Protein 7DJM (pdb70)

Structure (mmCIF, N/CA/C/O backbone):
data_7DJM
#
_entry.id   7DJM
#
_cell.length_a   55.000
_cell.length_b   78.750
_cell.length_c   103.010
_cell.angle_alpha   90.000
_cell.angle_beta   90.000
_cell.angle_gamma   90.000
#
_symmetry.space_group_name_H-M   'P 21 21 21'
#
loop_
_entity.id
_entity.type
_entity.pdbx_description
1 polymer 'Protein SUPPRESSOR OF QUENCHING 1, chloroplastic'
2 non-polymer 'ACETATE ION'
3 non-polymer 2,3-DIHYDROXY-1,4-DITHIOBUTANE
4 non-polymer 'SODIUM ION'
5 water water
#
loop_
_atom_site.group_PDB
_atom_site.id
_atom_site.type_symbol
_atom_site.label_atom_id
_atom_site.label_alt_id
_atom_site.label_comp_id
_atom_site.label_asym_id
_atom_site.label_entity_id
_atom_site.label_seq_id
_atom_site.pdbx_PDB_ins_code
_atom_site.Cartn_x
_atom_site.Cartn_y
_atom_site.Cartn_z
_atom_site.occupancy
_atom_site.B_iso_or_equiv
_atom_site.auth_seq_id
_atom_site.auth_comp_id
_atom_site.auth_asym_id
_atom_site.auth_atom_id
_atom_site.pdbx_PDB_model_num
ATOM 1 N N . GLY A 1 2 ? -8.00000 21.66600 -11.88100 1.000 23.47000 0 GLY A N 1
ATOM 2 C CA . GLY A 1 2 ? -8.22400 20.75600 -10.77800 1.000 22.58000 0 GLY A CA 1
ATOM 3 C C . GLY A 1 2 ? -7.96000 21.42200 -9.44000 1.000 21.97000 0 GLY A C 1
ATOM 4 O O . GLY A 1 2 ? -7.62100 22.60900 -9.37100 1.000 22.76000 0 GLY A O 1
ATOM 5 N N . ARG A 1 3 ? -8.10100 20.64600 -8.37000 1.000 21.16000 560 ARG A N 1
ATOM 6 C CA . ARG A 1 3 ? -7.92900 21.19200 -7.02200 1.000 19.98000 560 ARG A CA 1
ATOM 7 C C . ARG A 1 3 ? -6.54000 21.77900 -6.81000 1.000 19.41000 560 ARG A C 1
ATOM 8 O O . ARG A 1 3 ? -6.38700 22.74700 -6.05100 1.000 20.71000 560 ARG A O 1
ATOM 16 N N . LEU A 1 4 ? -5.51600 21.20700 -7.44600 1.000 20.35000 561 LEU A N 1
ATOM 17 C CA . LEU A 1 4 ? -4.15300 21.68200 -7.20800 1.000 19.69000 561 LEU A CA 1
ATOM 18 C C . LEU A 1 4 ? -3.97100 23.11100 -7.70100 1.000 20.62000 561 LEU A C 1
ATOM 19 O O . LEU A 1 4 ? -3.32300 23.92600 -7.03300 1.000 22.92000 561 LEU A O 1
ATOM 24 N N . ALA A 1 5 ? -4.52700 23.41700 -8.87700 1.000 20.97000 562 ALA A N 1
ATOM 25 C CA . ALA A 1 5 ? -4.34700 24.70600 -9.53100 1.000 20.12000 562 ALA A CA 1
ATOM 26 C C . ALA A 1 5 ? -5.14700 25.82700 -8.88900 1.000 19.05000 562 ALA A C 1
ATOM 27 O O . ALA A 1 5 ? -4.84000 27.00000 -9.12300 1.000 23.28000 562 ALA A O 1
ATOM 29 N N . THR A 1 6 ? -6.16500 25.50700 -8.09500 1.000 18.68000 563 THR A N 1
ATOM 30 C CA . THR A 1 6 ? -7.04200 26.52000 -7.53500 1.000 18.67000 563 THR A CA 1
ATOM 31 C C . THR A 1 6 ? -6.82400 26.72800 -6.04200 1.000 17.74000 563 THR A C 1
ATOM 32 O O . THR A 1 6 ? -7.56600 27.49800 -5.42700 1.000 17.41000 563 THR A O 1
ATOM 36 N N . SER A 1 7 ? -5.84900 26.06100 -5.44200 1.000 17.64000 564 SER A N 1
ATOM 37 C CA . SER A 1 7 ? -5.70500 26.14600 -3.99800 1.000 16.67000 564 SER A CA 1
ATOM 38 C C . SER A 1 7 ? -5.17600 27.51600 -3.58500 1.000 16.69000 564 SER A C 1
ATOM 39 O O . SER A 1 7 ? -4.19500 28.00000 -4.16600 1.000 16.51000 564 SER A O 1
ATOM 42 N N . PRO A 1 8 ? -5.78600 28.16000 -2.59100 1.000 17.76000 565 PRO A N 1
ATOM 43 C CA . PRO A 1 8 ? -5.26200 29.41300 -2.03000 1.000 17.31000 565 PRO A CA 1
ATOM 44 C C . PRO A 1 8 ? -4.24500 29.22200 -0.91400 1.000 17.95000 565 PRO A C 1
ATOM 45 O O . PRO A 1 8 ? -3.87300 30.21500 -0.27200 1.000 18.51000 565 PRO A O 1
ATOM 49 N N . LEU A 1 9 ? -3.84800 27.98100 -0.64100 1.000 16.47000 566 LEU A N 1
ATOM 50 C CA . LEU A 1 9 ? -2.86100 27.65100 0.37900 1.000 15.45000 566 LEU A CA 1
ATOM 51 C C . LEU A 1 9 ? -1.49000 27.50600 -0.26500 1.000 17.74000 566 LEU A C 1
ATOM 52 O O . LEU A 1 9 ? -1.37300 27.30800 -1.47600 1.000 17.24000 566 LEU A O 1
ATOM 57 N N . LYS A 1 10 ? -0.45600 27.52000 0.57600 1.000 16.39000 567 LYS A N 1
ATOM 58 C CA . LYS A 1 10 ? 0.90900 27.26800 0.10700 1.000 16.01000 567 LYS A CA 1
ATOM 59 C C . LYS A 1 10 ? 1.62700 26.49100 1.20400 1.000 15.87000 567 LYS A C 1
ATOM 60 O O . LYS A 1 10 ? 2.00400 27.06000 2.23600 1.000 16.42000 567 LYS A O 1
ATOM 66 N N . PHE A 1 11 ? 1.79000 25.18800 0.98500 1.000 14.13000 568 PHE A N 1
ATOM 67 C CA . PHE A 1 11 ? 2.49900 24.30600 1.90700 1.000 14.62000 568 PHE A CA 1
ATOM 68 C C . PHE A 1 11 ? 1.95300 24.36700 3.33900 1.000 16.54000 568 PHE A C 1
ATOM 69 O O . PHE A 1 11 ? 2.71100 24.56000 4.29400 1.000 16.45000 568 PHE A O 1
ATOM 77 N N . PRO A 1 12 ? 0.64400 24.18600 3.52400 1.000 14.67000 569 PRO A N 1
ATOM 78 C CA . PRO A 1 12 ? 0.09000 24.14500 4.88200 1.000 15.79000 569 PRO A CA 1
ATOM 79 C C . PRO A 1 12 ? 0.67600 22.97000 5.64600 1.000 14.70000 569 PRO A C 1
ATOM 80 O O . PRO A 1 12 ? 0.69900 21.83700 5.14700 1.000 16.57000 569 PRO A O 1
ATOM 84 N N . GLY A 1 13 ? 1.18000 23.24500 6.85100 1.000 14.40000 570 GLY A N 1
ATOM 85 C CA . GLY A 1 13 ? 1.91600 22.21600 7.55300 1.000 16.18000 570 GLY A CA 1
ATOM 86 C C . GLY A 1 13 ? 1.13200 21.50800 8.64200 1.000 14.63000 570 GLY A C 1
ATOM 87 O O . GLY A 1 13 ? 1.42200 20.34200 8.95100 1.000 17.00000 570 GLY A O 1
ATOM 88 N N . LYS A 1 14 ? 0.17700 22.19700 9.26400 1.000 15.95000 571 LYS A N 1
ATOM 89 C CA . LYS A 1 14 ? -0.40700 21.73600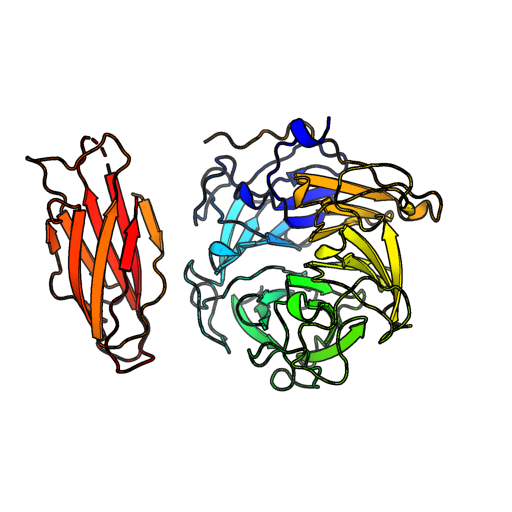 10.52200 1.000 13.62000 571 LYS A CA 1
ATOM 90 C C . LYS A 1 14 ? -1.85600 22.19200 10.63100 1.000 14.55000 571 LYS A C 1
ATOM 91 O O . LYS A 1 14 ? -2.27700 23.14800 9.97300 1.000 15.50000 571 LYS A O 1
ATOM 97 N N . LEU A 1 15 ? -2.60800 21.50200 11.49100 1.000 13.91000 572 LEU A N 1
ATOM 98 C CA . LEU A 1 15 ? -4.03900 21.71700 11.68600 1.000 16.44000 572 LEU A CA 1
ATOM 99 C C . LEU A 1 15 ? -4.38900 21.62100 13.16300 1.000 17.93000 572 LEU A C 1
ATOM 100 O O . LEU A 1 15 ? -3.75700 20.87700 13.92200 1.000 18.04000 572 LEU A O 1
ATOM 105 N N . ALA A 1 16 ? -5.45600 22.30800 13.54200 1.000 16.20000 573 ALA A N 1
ATOM 106 C CA . ALA A 1 16 ? -6.10300 22.08100 14.82000 1.000 15.71000 573 ALA A CA 1
ATOM 107 C C . ALA A 1 16 ? -7.60700 22.14800 14.60300 1.000 16.93000 573 ALA A C 1
ATOM 108 O O . ALA A 1 16 ? -8.07700 22.65800 13.59000 1.000 16.45000 573 ALA A O 1
ATOM 110 N N . ILE A 1 17 ? -8.37600 21.65300 15.56400 1.000 18.25000 574 ILE A N 1
ATOM 111 C CA . ILE A 1 17 ? -9.82800 21.65300 15.42200 1.000 15.65000 574 ILE A CA 1
ATOM 112 C C . ILE A 1 17 ? -10.48700 22.03400 16.73600 1.000 18.81000 574 ILE A C 1
ATOM 113 O O . ILE A 1 17 ? -9.99600 21.71200 17.82800 1.000 22.81000 574 ILE A O 1
ATOM 118 N N . ASP A 1 18 ? -11.58300 22.76200 16.62400 1.000 18.32000 575 ASP A N 1
ATOM 119 C CA . ASP A 1 18 ? -12.46000 23.10500 17.73700 1.000 20.58000 575 ASP A CA 1
ATOM 120 C C . ASP A 1 18 ? -13.72900 22.30700 17.47600 1.000 23.38000 575 ASP A C 1
ATOM 121 O O . ASP A 1 18 ? -14.56000 22.70400 16.66400 1.000 22.28000 575 ASP A O 1
ATOM 126 N N . THR A 1 19 ? -13.89300 21.18300 18.16800 1.000 29.02000 576 THR A N 1
ATOM 127 C CA . THR A 1 19 ? -15.03100 20.32800 17.86700 1.000 28.12000 576 THR A CA 1
ATOM 128 C C . THR A 1 19 ? -16.33400 20.84200 18.47500 1.000 33.24000 576 THR A C 1
ATOM 129 O O . THR A 1 19 ? -17.41000 20.43500 18.03200 1.000 41.95000 576 THR A O 1
ATOM 133 N N . LEU A 1 20 ? -16.26400 21.73300 19.46000 1.000 30.41000 577 LEU A N 1
ATOM 134 C CA . LEU A 1 20 ? -17.48200 22.29900 20.03700 1.000 32.38000 577 LEU A CA 1
ATOM 135 C C . LEU A 1 20 ? -18.15500 23.26000 19.05900 1.000 31.56000 577 LEU A C 1
ATOM 136 O O . LEU A 1 20 ? -19.36000 23.15500 18.79400 1.000 36.61000 577 LEU A O 1
ATOM 141 N N . ASN A 1 21 ? -17.38800 24.19500 18.49700 1.000 24.60000 578 ASN A N 1
ATOM 142 C CA . ASN A 1 21 ? -17.91500 25.20600 17.59100 1.000 24.84000 578 ASN A CA 1
ATOM 143 C C . ASN A 1 21 ? -17.68800 24.86700 16.11700 1.000 25.33000 578 ASN A C 1
ATOM 144 O O . ASN A 1 21 ? -17.96800 25.70800 15.26000 1.000 26.13000 578 ASN A O 1
ATOM 149 N N . ASN A 1 22 ? -17.19900 23.66400 15.81200 1.000 23.30000 579 ASN A N 1
ATOM 150 C CA . ASN A 1 22 ? -17.03600 23.17700 14.44200 1.000 27.21000 579 ASN A CA 1
ATOM 151 C C . ASN A 1 22 ? -16.17200 24.13300 13.61800 1.000 20.36000 579 ASN A C 1
ATOM 152 O O . ASN A 1 22 ? -16.60000 24.69100 12.59900 1.000 22.20000 579 ASN A O 1
ATOM 157 N N . ARG A 1 23 ? -14.95300 24.32800 14.08700 1.000 18.09000 580 ARG A N 1
ATOM 158 C CA . ARG A 1 23 ? -13.95700 25.14700 13.40800 1.000 15.05000 580 ARG A CA 1
ATOM 159 C C . ARG A 1 23 ? -12.68900 24.35000 13.14600 1.000 18.22000 580 ARG A C 1
ATOM 160 O O . ARG A 1 23 ? -12.20200 23.62100 14.01800 1.000 18.32000 580 ARG A O 1
ATOM 168 N N . LEU A 1 24 ? -12.12500 24.54600 11.95100 1.000 15.44000 581 LEU A N 1
ATOM 169 C CA . LEU A 1 24 ? -10.84200 24.00100 11.53000 1.000 14.11000 581 LEU A CA 1
ATOM 170 C C . LEU A 1 24 ? -9.85000 25.14900 11.47300 1.000 16.21000 581 LEU A C 1
ATOM 171 O O . LEU A 1 24 ? -10.14700 26.19300 10.88100 1.000 15.73000 581 LEU A O 1
ATOM 176 N N . PHE A 1 25 ? -8.69300 24.96700 12.10200 1.000 14.40000 582 PHE A N 1
ATOM 177 C CA . PHE A 1 25 ? -7.61000 25.94400 12.08100 1.000 13.80000 582 PHE A CA 1
ATOM 178 C C . PHE A 1 25 ? -6.50700 25.41900 11.18100 1.000 15.28000 582 PHE A C 1
ATOM 179 O O . PHE A 1 25 ? -5.98000 24.32400 11.42000 1.000 16.12000 582 PHE A O 1
ATOM 187 N N . ILE A 1 26 ? -6.15500 26.19200 10.15100 1.000 14.77000 583 ILE A N 1
ATOM 188 C CA . ILE A 1 26 ? -5.14700 25.80100 9.16500 1.000 14.15000 583 ILE A CA 1
ATOM 189 C C . ILE A 1 26 ? -3.92400 26.70200 9.30200 1.000 16.40000 583 ILE A C 1
ATOM 190 O O . ILE A 1 26 ? -4.03000 27.93100 9.20400 1.000 15.46000 583 ILE A O 1
ATOM 195 N N . SER A 1 27 ? -2.76500 26.09600 9.48400 1.000 15.12000 584 SER A N 1
ATOM 196 C CA . SER A 1 27 ? -1.50100 26.82100 9.43500 1.000 13.47000 584 SER A CA 1
ATOM 197 C C . SER A 1 27 ? -1.07500 26.88400 7.98300 1.000 14.26000 584 SER A C 1
ATOM 198 O O . SER A 1 27 ? -0.53900 25.90300 7.44700 1.000 15.41000 584 SER A O 1
ATOM 201 N N . ASP A 1 28 ? -1.34300 28.02600 7.32100 1.000 15.18000 585 ASP A N 1
ATOM 202 C CA . ASP A 1 28 ? -1.02000 28.18700 5.89600 1.000 14.56000 585 ASP A CA 1
ATOM 203 C C . ASP A 1 28 ? 0.42600 28.67200 5.82300 1.000 16.49000 585 ASP A C 1
ATOM 204 O O . ASP A 1 28 ? 0.71200 29.83700 5.55100 1.000 17.22000 585 ASP A O 1
ATOM 209 N N . SER A 1 29 ? 1.34400 27.72200 6.02600 1.000 15.35000 586 SER A N 1
ATOM 210 C CA . SER A 1 29 ? 2.67900 28.03800 6.53900 1.000 15.10000 586 SER A CA 1
ATOM 211 C C . SER A 1 29 ? 3.43400 29.00800 5.64000 1.000 15.71000 586 SER A C 1
ATOM 212 O O . SER A 1 29 ? 3.98100 30.01200 6.11100 1.000 17.51000 586 SER A O 1
ATOM 215 N N . ASN A 1 30 ? 3.50900 28.71300 4.33900 1.000 16.20000 587 ASN A N 1
ATOM 216 C CA . ASN A 1 30 ? 4.31900 29.56200 3.48100 1.000 17.45000 587 ASN A CA 1
ATOM 217 C C . ASN A 1 30 ? 3.59900 30.83000 3.04600 1.000 19.63000 587 ASN A C 1
ATOM 218 O O . ASN A 1 30 ? 4.18700 31.64500 2.31500 1.000 24.25000 587 ASN A O 1
ATOM 223 N N . HIS A 1 31 ? 2.34300 31.01100 3.47400 1.000 18.33000 588 HIS A N 1
ATOM 224 C CA . HIS A 1 31 ? 1.64600 32.28300 3.38500 1.000 17.72000 588 HIS A CA 1
ATOM 225 C C . HIS A 1 31 ? 1.66100 33.03200 4.70500 1.000 18.24000 588 HIS A C 1
ATOM 226 O O . HIS A 1 31 ? 0.97900 34.04700 4.83300 1.000 18.48000 588 HIS A O 1
ATOM 233 N N . ASN A 1 32 ? 2.36500 32.51400 5.71400 1.000 17.04000 589 ASN A N 1
ATOM 234 C CA . ASN A 1 32 ? 2.57800 33.24800 6.95800 1.000 15.51000 589 ASN A CA 1
ATOM 235 C C . ASN A 1 32 ? 1.25700 33.63800 7.62000 1.000 18.04000 589 ASN A C 1
ATOM 236 O O . ASN A 1 32 ? 1.12000 34.72400 8.16900 1.000 20.11000 589 ASN A O 1
ATOM 241 N N . ARG A 1 33 ? 0.27400 32.74300 7.57500 1.000 14.95000 590 ARG A N 1
ATOM 242 C CA . ARG A 1 33 ? -1.03500 33.10500 8.11800 1.000 18.19000 590 ARG A CA 1
ATOM 243 C C . ARG A 1 33 ? -1.74800 31.87000 8.65300 1.000 16.17000 590 ARG A C 1
ATOM 244 O O . ARG A 1 33 ? -1.43900 30.73300 8.28400 1.000 16.16000 590 ARG A O 1
ATOM 252 N N . ILE A 1 34 ? -2.70700 32.12000 9.54200 1.000 14.98000 591 ILE A N 1
ATOM 253 C CA . ILE A 1 34 ? -3.61700 31.09800 10.05500 1.000 15.21000 591 ILE A CA 1
ATOM 254 C C . ILE A 1 34 ? -4.99400 31.36500 9.44800 1.000 16.71000 591 ILE A C 1
ATOM 255 O O . ILE A 1 34 ? -5.46200 32.50700 9.43700 1.000 15.98000 591 ILE A O 1
ATOM 260 N N A ILE A 1 35 ? -5.61600 30.32900 8.87900 0.630 16.77000 592 ILE A N 1
ATOM 261 N N B ILE A 1 35 ? -5.61700 30.31600 8.91200 0.370 16.61000 592 ILE A N 1
ATOM 262 C CA A ILE A 1 35 ? -6.96000 30.42600 8.31200 0.630 15.47000 592 ILE A CA 1
ATOM 263 C CA B ILE A 1 35 ? -6.94500 30.38400 8.31300 0.370 15.78000 592 ILE A CA 1
ATOM 264 C C A ILE A 1 35 ? -7.90900 29.60200 9.16700 0.630 16.85000 592 ILE A C 1
ATOM 265 C C B ILE A 1 35 ? -7.90300 29.59700 9.19400 0.370 16.78000 592 ILE A C 1
ATOM 266 O O A ILE A 1 35 ? -7.60600 28.45700 9.51900 0.630 17.98000 592 ILE A O 1
ATOM 267 O O B ILE A 1 35 ? -7.59200 28.47400 9.60500 0.370 18.05000 592 ILE A O 1
ATOM 276 N N . VAL A 1 36 ? -9.06900 30.17500 9.47100 1.000 15.99000 593 VAL A N 1
ATOM 277 C CA . VAL A 1 36 ? -10.11300 29.50000 10.22900 1.000 15.27000 593 VAL A CA 1
ATOM 278 C C . VAL A 1 36 ? -11.27900 29.26400 9.28700 1.000 16.71000 593 VAL A C 1
ATOM 279 O O . VAL A 1 36 ? -11.78500 30.21700 8.68700 1.000 17.96000 593 VAL A O 1
ATOM 283 N N . THR A 1 37 ? -11.70900 28.00500 9.16600 1.000 15.40000 594 THR A N 1
ATOM 284 C CA . THR A 1 37 ? -12.88500 27.64400 8.37400 1.000 15.99000 594 THR A CA 1
ATOM 285 C C . THR A 1 37 ? -13.82500 26.83000 9.24800 1.000 18.24000 594 THR A C 1
ATOM 286 O O . THR A 1 37 ? -13.45500 26.40600 10.34800 1.000 17.76000 594 THR A O 1
ATOM 290 N N . ASP A 1 38 ? -15.04100 26.59600 8.75300 1.000 17.66000 595 ASP A N 1
ATOM 291 C CA . ASP A 1 38 ? -15.87000 25.56900 9.37900 1.000 17.60000 595 ASP A CA 1
ATOM 292 C C . ASP A 1 38 ? -15.39400 24.19900 8.89900 1.000 16.51000 595 ASP A C 1
ATOM 293 O O . ASP A 1 38 ? -14.42200 24.09100 8.15000 1.000 18.31000 595 ASP A O 1
ATOM 298 N N . LEU A 1 39 ? -16.05700 23.12500 9.34100 1.000 18.73000 596 LEU A N 1
ATOM 299 C CA . LEU A 1 39 ? -15.57000 21.79300 8.98400 1.000 18.37000 596 LEU A CA 1
ATOM 300 C C . LEU A 1 39 ? -15.91600 21.39300 7.55700 1.000 23.79000 596 LEU A C 1
ATOM 301 O O . LEU A 1 39 ? -15.49600 20.31100 7.11500 1.000 25.31000 596 LEU A O 1
ATOM 306 N N . GLU A 1 40 ? -16.64500 22.23500 6.83400 1.000 19.08000 597 GLU A N 1
ATOM 307 C CA . GLU A 1 40 ? -16.87100 22.01800 5.40800 1.000 17.64000 597 GLU A CA 1
ATOM 308 C C . GLU A 1 40 ? -15.97900 22.88800 4.54600 1.000 21.34000 597 GLU A C 1
ATOM 309 O O . GLU A 1 40 ? -16.12300 22.87500 3.32100 1.000 23.53000 597 GLU A O 1
ATOM 315 N N . GLY A 1 41 ? -15.07200 23.64500 5.14300 1.000 19.22000 598 GLY A N 1
ATOM 316 C CA . GLY A 1 41 ? -14.16900 24.46600 4.36500 1.000 18.35000 598 GLY A CA 1
ATOM 317 C C . GLY A 1 41 ? -14.62400 25.88300 4.11400 1.000 17.51000 598 GLY A C 1
ATOM 318 O O . GLY A 1 41 ? -13.97000 26.59400 3.33900 1.000 17.23000 598 GLY A O 1
ATOM 319 N N . ASN A 1 42 ? -15.71200 26.33200 4.74600 1.000 17.31000 599 ASN A N 1
ATOM 320 C CA . ASN A 1 42 ? -16.17700 27.70100 4.55500 1.000 18.84000 599 ASN A CA 1
ATOM 321 C C . ASN A 1 42 ? -15.37000 28.67100 5.39400 1.000 17.30000 599 ASN A C 1
ATOM 322 O O . ASN A 1 42 ? -15.26500 28.51300 6.61100 1.000 17.25000 599 ASN A O 1
ATOM 327 N N . PHE A 1 43 ? -14.83400 29.69300 4.73600 1.000 17.12000 600 PHE A N 1
ATOM 328 C CA . PHE A 1 43 ? -14.01800 30.69600 5.41600 1.000 16.61000 600 PHE A CA 1
ATOM 329 C C . PHE A 1 43 ? -14.76600 31.37500 6.56200 1.000 18.38000 600 PHE A C 1
ATOM 330 O O . PHE A 1 43 ? -15.90800 31.81000 6.41400 1.000 21.47000 600 PHE A O 1
ATOM 338 N N . ILE A 1 44 ? -14.07600 31.53900 7.68600 1.000 16.17000 601 ILE A N 1
ATOM 339 C CA . ILE A 1 44 ? -14.58500 32.32600 8.81300 1.000 16.21000 601 ILE A CA 1
ATOM 340 C C . ILE A 1 44 ? -13.74600 33.58300 9.03200 1.000 21.20000 601 ILE A C 1
ATOM 341 O O . ILE A 1 44 ? -14.27000 34.70600 9.02300 1.000 19.61000 601 ILE A O 1
ATOM 346 N N . VAL A 1 45 ? -12.43700 33.41500 9.21300 1.000 18.27000 602 VAL A N 1
ATOM 347 C CA . VAL A 1 45 ? -11.54600 34.52600 9.53900 1.000 19.21000 602 VAL A CA 1
ATOM 348 C C . VAL A 1 45 ? -10.12200 34.07900 9.26800 1.000 19.60000 602 VAL A C 1
ATOM 349 O O . VAL A 1 45 ? -9.79900 32.88200 9.33400 1.000 18.28000 602 VAL A O 1
ATOM 353 N N . GLN A 1 46 ? -9.25400 35.04300 8.98100 1.000 17.24000 603 GLN A N 1
ATOM 354 C CA . GLN A 1 46 ? -7.83700 34.75500 8.88400 1.000 19.03000 603 GLN A CA 1
ATOM 355 C C . GLN A 1 46 ? -7.04000 35.74300 9.71300 1.000 20.06000 603 GLN A C 1
ATOM 356 O O . GLN A 1 46 ? -7.48500 36.85400 10.02100 1.000 21.28000 603 GLN A O 1
ATOM 362 N N . ILE A 1 47 ? -5.83800 35.30800 10.06400 1.000 19.52000 604 ILE A N 1
ATOM 363 C CA . ILE A 1 47 ? -4.90200 36.10200 10.83300 1.000 19.42000 604 ILE A CA 1
ATOM 364 C C . ILE A 1 47 ? -3.60700 36.09500 10.03300 1.000 23.34000 604 ILE A C 1
ATOM 365 O O . ILE A 1 47 ? -2.97000 35.04500 9.89300 1.000 19.05000 604 ILE A O 1
ATOM 370 N N . GLY A 1 48 ? -3.24400 37.25000 9.46600 1.000 25.05000 605 GLY A N 1
ATOM 371 C CA . GLY A 1 48 ? -2.13800 37.33400 8.51800 1.000 26.87000 605 GLY A CA 1
ATOM 372 C C . GLY A 1 48 ? -2.53900 37.46200 7.05600 1.000 31.57000 605 GLY A C 1
ATOM 373 O O . GLY A 1 48 ? -1.90700 36.86300 6.18000 1.000 32.62000 605 GLY A O 1
ATOM 374 N N . SER A 1 49 ? -3.56700 38.27100 6.75800 1.000 27.80000 606 SER A N 1
ATOM 375 C CA . SER A 1 49 ? -4.14900 38.28300 5.41800 1.000 28.15000 606 SER A CA 1
ATOM 376 C C . SER A 1 49 ? -3.20000 38.81400 4.34500 1.000 31.65000 606 SER A C 1
ATOM 377 O O . SER A 1 49 ? -3.38700 38.49500 3.16200 1.000 32.79000 606 SER A O 1
ATOM 380 N N . SER A 1 50 ? -2.19500 39.60700 4.72500 1.000 34.69000 607 SER A N 1
ATOM 381 C CA . SER A 1 50 ? -1.23600 40.11100 3.74600 1.000 37.93000 607 SER A CA 1
ATOM 382 C C . SER A 1 50 ? -0.31000 39.02100 3.22700 1.000 36.47000 607 SER A C 1
ATOM 383 O O . SER A 1 50 ? 0.28300 39.18900 2.15300 1.000 34.87000 607 SER A O 1
ATOM 386 N N . GLY A 1 51 ? -0.16400 37.92000 3.96400 1.000 27.95000 608 GLY A N 1
ATOM 387 C CA . GLY A 1 51 ? 0.77800 36.88900 3.58700 1.000 27.16000 608 GLY A CA 1
ATOM 388 C C . GLY A 1 51 ? 2.23900 37.23900 3.77500 1.000 23.70000 608 GLY A C 1
ATOM 389 O O . GLY A 1 51 ? 3.09700 36.42300 3.42200 1.000 24.50000 608 GLY A O 1
ATOM 390 N N . GLU A 1 52 ? 2.55300 38.40900 4.32800 1.000 26.17000 609 GLU A N 1
ATOM 391 C CA . GLU A 1 52 ? 3.93900 38.84600 4.45000 1.000 30.47000 609 GLU A CA 1
ATOM 392 C C . GLU A 1 52 ? 4.59800 38.22400 5.67200 1.000 25.48000 609 GLU A C 1
ATOM 393 O O . GLU A 1 52 ? 3.99000 38.13500 6.73700 1.000 27.71000 609 GLU A O 1
ATOM 399 N N . GLU A 1 53 ? 5.84800 37.78300 5.52600 1.000 24.96000 610 GLU A N 1
ATOM 400 C CA . GLU A 1 53 ? 6.58600 37.34300 6.70000 1.000 24.26000 610 GLU A CA 1
ATOM 401 C C . GLU A 1 53 ? 6.77600 38.51600 7.65000 1.000 32.13000 610 GLU A C 1
ATOM 402 O O . GLU A 1 53 ? 7.06700 39.63800 7.22700 1.000 30.79000 610 GLU A O 1
ATOM 408 N N . GLY A 1 54 ? 6.63200 38.25100 8.93700 1.000 23.30000 611 GLY A N 1
ATOM 409 C CA . GLY A 1 54 ? 6.89500 39.27100 9.93000 1.000 22.44000 611 GLY A CA 1
ATOM 410 C C . GLY A 1 54 ? 6.73400 38.69900 11.32000 1.000 25.09000 611 GLY A C 1
ATOM 411 O O . GLY A 1 54 ? 6.46400 37.50600 11.50300 1.000 23.90000 611 GLY A O 1
ATOM 412 N N . PHE A 1 55 ? 6.89100 39.58500 12.30500 1.000 23.11000 612 PHE A N 1
ATOM 413 C CA . PHE A 1 55 ? 6.80900 39.22500 13.72500 1.000 20.83000 612 PHE A CA 1
ATOM 414 C C . PHE A 1 55 ? 6.14100 40.42800 14.38100 1.000 25.69000 612 PHE A C 1
ATOM 415 O O . PHE A 1 55 ? 6.81400 41.39700 14.75200 1.000 28.37000 612 PHE A O 1
ATOM 423 N N . GLN A 1 56 ? 4.81100 40.38500 14.45700 1.000 24.30000 613 GLN A N 1
ATOM 424 C CA . GLN A 1 56 ? 4.00400 41.51100 14.91200 1.000 27.36000 613 GLN A CA 1
ATOM 425 C C . GLN A 1 56 ? 2.84100 41.00000 15.74500 1.000 27.01000 613 GLN A C 1
ATOM 426 O O . GLN A 1 56 ? 2.09200 40.13400 15.28000 1.000 23.39000 613 GLN A O 1
ATOM 432 N N . ASP A 1 57 ? 2.67500 41.54700 16.95500 1.000 22.27000 614 ASP A N 1
ATOM 433 C CA . ASP A 1 57 ? 1.48000 41.30500 17.75200 1.000 23.65000 614 ASP A CA 1
ATOM 434 C C . ASP A 1 57 ? 0.39400 42.30700 17.37000 1.000 24.53000 614 ASP A C 1
ATOM 435 O O . ASP A 1 57 ? 0.62900 43.25300 16.61700 1.000 28.72000 614 ASP A O 1
ATOM 440 N N . GLY A 1 58 ? -0.80800 42.10100 17.91000 1.000 25.73000 615 GLY A N 1
ATOM 441 C CA . GLY A 1 58 ? -1.88000 43.06000 17.74200 1.000 24.79000 615 GLY A CA 1
ATOM 442 C C . GLY A 1 58 ? -3.13300 42.50200 17.09900 1.000 29.57000 615 GLY A C 1
ATOM 443 O O . GLY A 1 58 ? -3.37600 41.29400 17.12200 1.000 28.45000 615 GLY A O 1
ATOM 444 N N . SER A 1 59 ? -3.93800 43.38100 16.51800 1.000 26.07000 616 SER A N 1
ATOM 445 C CA . SER A 1 59 ? -5.18400 42.95500 15.89700 1.000 29.04000 616 SER A CA 1
ATOM 446 C C . SER A 1 59 ? -4.91900 41.94400 14.78200 1.000 27.11000 616 SER A C 1
ATOM 447 O O . SER A 1 59 ? -3.79000 41.76000 14.31300 1.000 29.30000 616 SER A O 1
ATOM 450 N N . PHE A 1 60 ? -5.99400 41.27100 14.35800 1.000 29.32000 617 PHE A N 1
ATOM 451 C CA . PHE A 1 60 ? -5.87300 40.33200 13.25000 1.000 26.04000 617 PHE A CA 1
ATOM 452 C C . PHE A 1 60 ? -5.39700 41.03700 11.99400 1.000 30.78000 617 PHE A C 1
ATOM 453 O O . PHE A 1 60 ? -4.76800 40.41500 11.13200 1.000 30.23000 617 PHE A O 1
ATOM 461 N N . GLU A 1 61 ? -5.67200 42.33500 11.88900 1.000 30.85000 618 GLU A N 1
ATOM 462 C CA . GLU A 1 61 ? -5.23100 43.10400 10.73200 1.000 36.08000 618 GLU A CA 1
ATOM 463 C C . GLU A 1 61 ? -3.73200 43.37300 10.77100 1.000 34.89000 618 GLU A C 1
ATOM 464 O O . GLU A 1 61 ? -3.08500 43.41100 9.71900 1.000 38.78000 618 GLU A O 1
ATOM 470 N N . ASP A 1 62 ? -3.16200 43.56300 11.96200 1.000 32.32000 619 ASP A N 1
ATOM 471 C CA . ASP A 1 62 ? -1.76000 43.93700 12.09100 1.000 34.39000 619 ASP A CA 1
ATOM 472 C C . ASP A 1 62 ? -0.82600 42.76000 12.32800 1.000 32.33000 619 ASP A C 1
ATOM 473 O O . ASP A 1 62 ? 0.38500 42.89500 12.10100 1.000 30.28000 619 ASP A O 1
ATOM 478 N N . ALA A 1 63 ? -1.34300 41.62200 12.78100 1.000 26.29000 620 ALA A N 1
ATOM 479 C CA . ALA A 1 63 ? -0.46000 40.54600 13.21600 1.000 24.36000 620 ALA A CA 1
ATOM 480 C C . ALA A 1 63 ? 0.35500 39.99700 12.05100 1.000 22.66000 620 ALA A C 1
ATOM 481 O O . ALA A 1 63 ? -0.06900 40.04400 10.88600 1.000 23.52000 620 ALA A O 1
ATOM 483 N N . ALA A 1 64 ? 1.53300 39.46700 12.37400 1.000 21.93000 621 ALA A N 1
ATOM 484 C CA . ALA A 1 64 ? 2.35900 38.80200 11.37700 1.000 24.93000 621 ALA A CA 1
ATOM 485 C C . ALA A 1 64 ? 3.07400 37.61000 11.99300 1.000 20.34000 621 ALA A C 1
ATOM 486 O O . ALA A 1 64 ? 3.46900 37.62900 13.17000 1.000 21.20000 621 ALA A O 1
ATOM 488 N N . PHE A 1 65 ? 3.20900 36.56600 11.17700 1.000 18.71000 622 PHE A N 1
ATOM 489 C CA . PHE A 1 65 ? 3.87300 35.30900 11.47900 1.000 18.85000 622 PHE A CA 1
ATOM 490 C C . PHE A 1 65 ? 4.97100 35.07200 10.45700 1.000 20.25000 622 PHE A C 1
ATOM 491 O O . PHE A 1 65 ? 5.06200 35.77000 9.43800 1.000 20.55000 622 PHE A O 1
ATOM 499 N N . ASN A 1 66 ? 5.79200 34.05100 10.71100 1.000 18.70000 623 ASN A N 1
ATOM 500 C CA . ASN A 1 66 ? 6.91800 33.72800 9.83000 1.000 17.31000 623 ASN A CA 1
ATOM 501 C C . ASN A 1 66 ? 6.99500 32.21100 9.71400 1.000 18.32000 623 ASN A C 1
ATOM 502 O O . ASN A 1 66 ? 7.60100 31.55200 10.57000 1.000 19.36000 623 ASN A O 1
ATOM 507 N N . ARG A 1 67 ? 6.38500 31.67300 8.64700 1.000 18.51000 624 ARG A N 1
ATOM 508 C CA A ARG A 1 67 ? 6.33700 30.23700 8.39200 0.350 17.88000 624 ARG A CA 1
ATOM 509 C CA B ARG A 1 67 ? 6.33300 30.23900 8.38700 0.650 17.80000 624 ARG A CA 1
ATOM 510 C C . ARG A 1 67 ? 5.84800 29.41700 9.59100 1.000 17.31000 624 ARG A C 1
ATOM 511 O O . ARG A 1 67 ? 6.53700 28.50600 10.04900 1.000 18.82000 624 ARG A O 1
ATOM 526 N N . PRO A 1 68 ? 4.69500 29.77300 10.15900 1.000 15.54000 625 PRO A N 1
ATOM 527 C CA . PRO A 1 68 ? 4.18100 29.05400 11.32900 1.000 18.08000 625 PRO A CA 1
ATOM 528 C C . PRO A 1 68 ? 3.87300 27.60000 11.00200 1.000 17.10000 625 PRO A C 1
ATOM 529 O O . PRO A 1 68 ? 3.60800 27.22700 9.85200 1.000 16.76000 625 PRO A O 1
ATOM 533 N N . GLN A 1 69 ? 3.97800 26.76200 12.03000 1.000 16.63000 626 GLN A N 1
ATOM 534 C CA . GLN A 1 69 ? 3.66900 25.33800 11.92800 1.000 14.89000 626 GLN A CA 1
ATOM 535 C C . GLN A 1 69 ? 2.58600 24.77500 12.84600 1.000 15.10000 626 GLN A C 1
ATOM 536 O O . GLN A 1 69 ? 1.42200 25.14800 12.60500 1.000 15.87000 626 GLN A O 1
ATOM 542 N N . GLY A 1 70 ? 2.91700 24.37100 14.06800 1.000 14.40000 627 GLY A N 1
ATOM 543 C CA . GLY A 1 70 ? 1.93000 23.71000 14.92000 1.000 15.37000 627 GLY A CA 1
ATOM 544 C C . GLY A 1 70 ? 0.90100 24.63500 15.53200 1.000 14.88000 627 GLY A C 1
ATOM 545 O O . GLY A 1 70 ? 1.17700 25.78500 15.83500 1.000 15.66000 627 GLY A O 1
ATOM 546 N N . LEU A 1 71 ? -0.30100 24.06700 1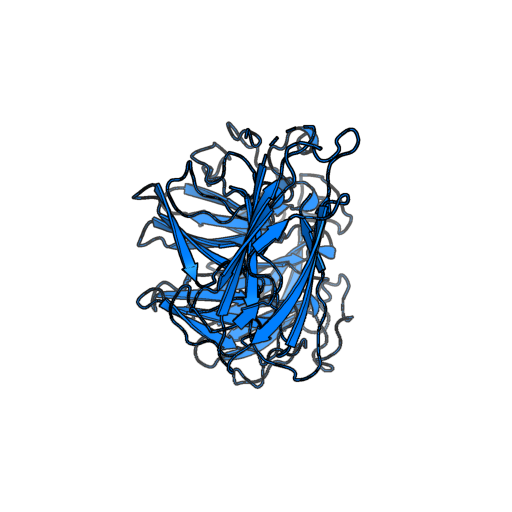5.74000 1.000 12.82000 628 LEU A N 1
ATOM 547 C CA . LEU A 1 71 ? -1.42200 24.75000 16.35500 1.000 12.95000 628 LEU A CA 1
ATOM 548 C C . LEU A 1 71 ? -2.04700 23.89900 17.45400 1.000 16.89000 628 LEU A C 1
ATOM 549 O O . LEU A 1 71 ? -2.08900 22.66600 17.35300 1.000 17.64000 628 LEU A O 1
ATOM 554 N N . ALA A 1 72 ? -2.52700 24.56700 18.50900 1.000 15.96000 629 ALA A N 1
ATOM 555 C CA . ALA A 1 72 ? -3.25400 23.86400 19.55800 1.000 15.93000 629 ALA A CA 1
ATOM 556 C C . ALA A 1 72 ? -4.34500 24.76300 20.10300 1.000 16.06000 629 ALA A C 1
ATOM 557 O O . ALA A 1 72 ? -4.08000 25.91600 20.44000 1.000 20.15000 629 ALA A O 1
ATOM 559 N N . TYR A 1 73 ? -5.53900 24.20900 20.24200 1.000 17.69000 630 TYR A N 1
ATOM 560 C CA . TYR A 1 73 ? -6.71200 24.96400 20.65700 1.000 17.87000 630 TYR A CA 1
ATOM 561 C C . TYR A 1 73 ? -6.99900 24.81900 22.14900 1.000 19.01000 630 TYR A C 1
ATOM 562 O O . TYR A 1 73 ? -6.93300 23.71600 22.69600 1.000 22.60000 630 TYR A O 1
ATOM 571 N N . ASN A 1 74 ? -7.22100 25.94900 22.81400 1.000 17.78000 631 ASN A N 1
ATOM 572 C CA . ASN A 1 74 ? -7.58000 26.00000 24.23100 1.000 20.13000 631 ASN A CA 1
ATOM 573 C C . ASN A 1 74 ? -9.08800 26.23500 24.28100 1.000 22.44000 631 ASN A C 1
ATOM 574 O O . ASN A 1 74 ? -9.56000 27.36300 24.12000 1.000 20.59000 631 ASN A O 1
ATOM 579 N N . ALA A 1 75 ? -9.84200 25.15700 24.51800 1.000 20.78000 632 ALA A N 1
ATOM 580 C CA . ALA A 1 75 ? -11.30700 25.21900 24.51700 1.000 22.91000 632 ALA A CA 1
ATOM 581 C C . ALA A 1 75 ? -11.85600 26.09300 25.65100 1.000 26.94000 632 ALA A C 1
ATOM 582 O O . ALA A 1 75 ? -12.86600 26.78100 25.48200 1.000 27.27000 632 ALA A O 1
ATOM 584 N N . LYS A 1 76 ? -11.21300 26.06800 26.82300 1.000 21.67000 633 LYS A N 1
ATOM 585 C CA . LYS A 1 76 ? -11.71000 26.85200 27.95300 1.000 26.31000 633 LYS A CA 1
ATOM 586 C C . LYS A 1 76 ? -11.69600 28.34700 27.66900 1.000 31.53000 633 LYS A C 1
ATOM 587 O O . LYS A 1 76 ? -12.62500 29.06400 28.05700 1.000 31.65000 633 LYS A O 1
ATOM 593 N N . LYS A 1 77 ? -10.65600 28.83000 26.98900 1.000 22.37000 634 LYS A N 1
ATOM 594 C CA . LYS A 1 77 ? -10.42000 30.25900 26.82700 1.000 19.18000 634 LYS A CA 1
ATOM 595 C C . LYS A 1 77 ? -10.63100 30.75400 25.40100 1.000 23.17000 634 LYS A C 1
ATOM 596 O O . LYS A 1 77 ? -10.54200 31.96500 25.16900 1.000 23.12000 634 LYS A O 1
ATOM 602 N N . ASN A 1 78 ? -10.92600 29.85900 24.45600 1.000 21.89000 635 ASN A N 1
ATOM 603 C CA . ASN A 1 78 ? -11.07500 30.22700 23.04100 1.000 22.59000 635 ASN A CA 1
ATOM 604 C C . ASN A 1 78 ? -9.80200 30.91100 22.52600 1.000 22.26000 635 ASN A C 1
ATOM 605 O O . ASN A 1 78 ? -9.83600 32.01800 21.97800 1.000 20.89000 635 ASN A O 1
ATOM 610 N N . LEU A 1 79 ? -8.67400 30.23300 22.72000 1.000 19.70000 636 LEU A N 1
ATOM 611 C CA . LEU A 1 79 ? -7.35900 30.67200 22.27700 1.000 22.00000 636 LEU A CA 1
ATOM 612 C C . LEU A 1 79 ? -6.73100 29.60700 21.39400 1.000 21.76000 636 LEU A C 1
ATOM 613 O O . LEU A 1 79 ? -6.94200 28.40900 21.59600 1.000 21.29000 636 LEU A O 1
ATOM 618 N N . LEU A 1 80 ? -5.90900 30.04700 20.44600 1.000 18.56000 637 LEU A N 1
ATOM 619 C CA . LEU A 1 80 ? -5.15500 29.13300 19.59800 1.000 16.15000 637 LEU A CA 1
ATOM 620 C C . LEU A 1 80 ? -3.67300 29.40800 19.81200 1.000 15.37000 637 LEU A C 1
ATOM 621 O O . LEU A 1 80 ? -3.21300 30.52300 19.55400 1.000 18.75000 637 LEU A O 1
ATOM 626 N N . TYR A 1 81 ? -2.94300 28.40700 20.28200 1.000 15.90000 638 TYR A N 1
ATOM 627 C CA . TYR A 1 81 ? -1.48500 28.49400 20.40200 1.000 16.66000 638 TYR A CA 1
ATOM 628 C C . TYR A 1 81 ? -0.83900 28.18500 19.06000 1.000 15.79000 638 TYR A C 1
ATOM 629 O O . TYR A 1 81 ? -1.27600 27.27600 18.35100 1.000 16.94000 638 TYR A O 1
ATOM 638 N N . VAL A 1 82 ? 0.21900 28.93500 18.71100 1.000 16.44000 639 VAL A N 1
ATOM 639 C CA . VAL A 1 82 ? 0.87700 28.82400 17.40500 1.000 14.83000 639 VAL A CA 1
ATOM 640 C C . VAL A 1 82 ? 2.37300 28.65700 17.61100 1.000 17.48000 639 VAL A C 1
ATOM 641 O O . VAL A 1 82 ? 3.00900 29.48700 18.27600 1.000 16.69000 639 VAL A O 1
ATOM 645 N N . ALA A 1 83 ? 2.93900 27.60200 17.02500 1.000 14.95000 640 ALA A N 1
ATOM 646 C CA . ALA A 1 83 ? 4.38700 27.43700 16.95800 1.000 16.73000 640 ALA A CA 1
ATOM 647 C C . ALA A 1 83 ? 4.85700 28.22600 15.75100 1.000 16.51000 640 ALA A C 1
ATOM 648 O O . ALA A 1 83 ? 4.76400 27.74500 14.61900 1.000 16.46000 640 ALA A O 1
ATOM 650 N N . ASP A 1 84 ? 5.34500 29.44500 15.98800 1.000 15.47000 641 ASP A N 1
ATOM 651 C CA . ASP A 1 84 ? 5.67800 30.38100 14.91000 1.000 17.44000 641 ASP A CA 1
ATOM 652 C C . ASP A 1 84 ? 7.15600 30.17300 14.58100 1.000 18.40000 641 ASP A C 1
ATOM 653 O O . ASP A 1 84 ? 8.04700 30.90800 15.01600 1.000 18.60000 641 ASP A O 1
ATOM 658 N N . THR A 1 85 ? 7.39800 29.14300 13.76400 1.000 16.64000 642 THR A N 1
ATOM 659 C CA . THR A 1 85 ? 8.69500 28.46400 13.69600 1.000 16.70000 642 THR A CA 1
ATOM 660 C C . THR A 1 85 ? 9.84900 29.41800 13.39500 1.000 17.53000 642 THR A C 1
ATOM 661 O O . THR A 1 85 ? 10.84400 29.45900 14.13100 1.000 19.10000 642 THR A O 1
ATOM 665 N N . GLU A 1 86 ? 9.76000 30.16700 12.30000 1.000 18.45000 643 GLU A N 1
ATOM 666 C CA . GLU A 1 86 ? 10.89700 30.99500 11.89700 1.000 21.85000 643 GLU A CA 1
ATOM 667 C C . GLU A 1 86 ? 10.98800 32.31200 12.66900 1.000 20.30000 643 GLU A C 1
ATOM 668 O O . GLU A 1 86 ? 11.95900 33.05300 12.48100 1.000 23.74000 643 GLU A O 1
ATOM 674 N N . ASN A 1 87 ? 10.03100 32.60900 13.55000 1.000 19.40000 644 ASN A N 1
ATOM 675 C CA . ASN A 1 87 ? 10.21000 33.62800 14.58000 1.000 19.75000 644 ASN A CA 1
ATOM 676 C C . ASN A 1 87 ? 10.65600 33.04100 15.91000 1.000 20.10000 644 ASN A C 1
ATOM 677 O O . ASN A 1 87 ? 10.78300 33.78900 16.88300 1.000 22.05000 644 ASN A O 1
ATOM 682 N N . HIS A 1 88 ? 10.86000 31.72200 15.99400 1.000 17.54000 645 HIS A N 1
ATOM 683 C CA . HIS A 1 88 ? 11.32000 31.09500 17.23200 1.000 17.71000 645 HIS A CA 1
ATOM 684 C C . HIS A 1 88 ? 10.46900 31.56200 18.41400 1.000 21.67000 645 HIS A C 1
ATOM 685 O O . HIS A 1 88 ? 10.96900 31.99500 19.45900 1.000 21.47000 645 HIS A O 1
ATOM 692 N N . ALA A 1 89 ? 9.14800 31.47900 18.22900 1.000 18.04000 646 ALA A N 1
ATOM 693 C CA . ALA A 1 89 ? 8.21600 32.07100 19.17600 1.000 18.86000 646 ALA A CA 1
ATOM 694 C C . ALA A 1 89 ? 6.95200 31.23500 19.28400 1.000 18.86000 646 ALA A C 1
ATOM 695 O O . ALA A 1 89 ? 6.53700 30.56600 18.33200 1.000 17.08000 646 ALA A O 1
ATOM 697 N N . LEU A 1 90 ? 6.37100 31.27000 20.47200 1.000 19.33000 647 LEU A N 1
ATOM 698 C CA . LEU A 1 90 ? 5.04500 30.73800 20.73300 1.000 16.83000 647 LEU A CA 1
ATOM 699 C C . LEU A 1 90 ? 4.09000 31.92700 20.74200 1.000 20.60000 647 LEU A C 1
ATOM 700 O O . LEU A 1 90 ? 4.30700 32.87500 21.49500 1.000 19.78000 647 LEU A O 1
ATOM 705 N N . ARG A 1 91 ? 3.05500 31.89100 19.89900 1.000 18.05000 648 ARG A N 1
ATOM 706 C CA . ARG A 1 91 ? 2.06100 32.95600 19.83500 1.000 16.71000 648 ARG A CA 1
ATOM 707 C C . ARG A 1 91 ? 0.72000 32.45800 20.34800 1.000 18.61000 648 ARG A C 1
ATOM 708 O O . ARG A 1 91 ? 0.47400 31.25200 20.43800 1.000 18.67000 648 ARG A O 1
ATOM 716 N N . GLU A 1 92 ? -0.16000 33.41500 20.64100 1.000 16.97000 649 GLU A N 1
ATOM 717 C CA . GLU A 1 92 ? -1.50800 33.12300 21.10900 1.000 16.58000 649 GLU A CA 1
ATOM 718 C C . GLU A 1 92 ? -2.48300 33.96400 20.30100 1.000 19.70000 649 GLU A C 1
ATOM 719 O O . GLU A 1 92 ? -2.37400 35.19100 20.28500 1.000 21.94000 649 GLU A O 1
ATOM 725 N N . ILE A 1 93 ? -3.41200 33.30900 19.61100 1.000 17.19000 650 ILE A N 1
ATOM 726 C CA . ILE A 1 93 ? -4.50600 33.99500 18.93300 1.000 18.80000 650 ILE A CA 1
ATOM 727 C C . ILE A 1 93 ? -5.72500 33.97000 19.84500 1.000 20.18000 650 ILE A C 1
ATOM 728 O O . ILE A 1 93 ? -6.22700 32.89400 20.19000 1.000 21.64000 650 ILE A O 1
ATOM 733 N N . ASP A 1 94 ? -6.19600 35.16100 20.23500 1.000 21.68000 651 ASP A N 1
ATOM 734 C CA . ASP A 1 94 ? -7.33500 35.33800 21.13500 1.000 21.91000 651 ASP A CA 1
ATOM 735 C C . ASP A 1 94 ? -8.54900 35.68100 20.28300 1.000 21.17000 651 ASP A C 1
ATOM 736 O O . ASP A 1 94 ? -8.64100 36.78700 19.74800 1.000 24.19000 651 ASP A O 1
ATOM 741 N N . PHE A 1 95 ? -9.47500 34.72600 20.15100 1.000 24.97000 652 PHE A N 1
ATOM 742 C CA . PHE A 1 95 ? -10.65400 34.95200 19.32600 1.000 28.01000 652 PHE A CA 1
ATOM 743 C C . PHE A 1 95 ? -11.72800 35.76500 20.04100 1.000 32.81000 652 PHE A C 1
ATOM 744 O O . PHE A 1 95 ? -12.59600 36.32900 19.37300 1.000 43.70000 652 PHE A O 1
ATOM 752 N N . VAL A 1 96 ? -11.69600 35.83600 21.37000 1.000 34.79000 653 VAL A N 1
ATOM 753 C CA . VAL A 1 96 ? -12.64700 36.70100 22.06500 1.000 36.91000 653 VAL A CA 1
ATOM 754 C C . VAL A 1 96 ? -12.36000 38.16600 21.74700 1.000 40.26000 653 VAL A C 1
ATOM 755 O O . VAL A 1 96 ? -13.26000 38.92100 21.36900 1.000 42.16000 653 VAL A O 1
ATOM 759 N N . ASN A 1 97 ? -11.09500 38.57900 21.85300 1.000 31.12000 654 ASN A N 1
ATOM 760 C CA . ASN A 1 97 ? -10.68300 39.96200 21.62900 1.000 32.94000 654 ASN A CA 1
ATOM 761 C C . ASN A 1 97 ? -10.04700 40.19500 20.26800 1.000 31.92000 654 ASN A C 1
ATOM 762 O O . ASN A 1 97 ? -9.64300 41.32800 19.97800 1.000 30.52000 654 ASN A O 1
ATOM 767 N N . GLU A 1 98 ? -9.93900 39.15800 19.44000 1.000 31.53000 655 GLU A N 1
ATOM 768 C CA . GLU A 1 98 ? -9.38200 39.24900 18.08900 1.000 27.92000 655 GLU A CA 1
ATOM 769 C C . GLU A 1 98 ? -8.01200 39.93500 18.08500 1.000 29.06000 655 GLU A C 1
ATOM 770 O O . GLU A 1 98 ? -7.77400 40.94100 17.41100 1.000 30.90000 655 GLU A O 1
ATOM 776 N N . ARG A 1 99 ? -7.09500 39.32900 18.83900 1.000 23.50000 656 ARG A N 1
ATOM 777 C CA . ARG A 1 99 ? -5.74400 39.83100 19.03400 1.000 27.22000 656 ARG A CA 1
ATOM 778 C C . ARG A 1 99 ? -4.75100 38.68100 19.00600 1.000 21.84000 656 ARG A C 1
ATOM 779 O O . ARG A 1 99 ? -5.08300 37.54500 19.35700 1.000 26.76000 656 ARG A O 1
ATOM 787 N N . VAL A 1 100 ? -3.51700 38.99300 18.62400 1.000 21.27000 657 VAL A N 1
ATOM 788 C CA . VAL A 1 100 ? -2.40800 38.05000 18.68500 1.000 20.38000 657 VAL A CA 1
ATOM 789 C C . VAL A 1 100 ? -1.36500 38.59100 19.64800 1.000 22.70000 657 VAL A C 1
ATOM 790 O O . VAL A 1 100 ? -1.01700 39.77300 19.58500 1.000 24.14000 657 VAL A O 1
ATOM 794 N N . GLN A 1 101 ? -0.85100 37.72800 20.51900 1.000 23.74000 658 GLN A N 1
ATOM 795 C CA . GLN A 1 101 ? 0.24500 38.14500 21.37500 1.000 23.96000 658 GLN A CA 1
ATOM 796 C C . GLN A 1 101 ? 1.27400 37.03400 21.46500 1.000 25.11000 658 GLN A C 1
ATOM 797 O O . GLN A 1 101 ? 0.99900 35.86700 21.16600 1.000 26.29000 658 GLN A O 1
ATOM 803 N N . THR A 1 102 ? 2.48500 37.42100 21.84500 1.000 21.95000 659 THR A N 1
ATOM 804 C CA . THR A 1 102 ? 3.59700 36.49200 21.89700 1.000 21.62000 659 THR A CA 1
ATOM 805 C C . THR A 1 102 ? 3.74600 36.02900 23.33400 1.000 25.64000 659 THR A C 1
ATOM 806 O O . THR A 1 102 ? 3.86100 36.85700 24.24600 1.000 26.09000 659 THR A O 1
ATOM 810 N N . LEU A 1 103 ? 3.73000 34.70600 23.52600 1.000 20.62000 660 LEU A N 1
ATOM 811 C CA . LEU A 1 103 ? 3.82400 34.09000 24.84300 1.000 21.11000 660 LEU A CA 1
ATOM 812 C C . LEU A 1 103 ? 5.25800 33.80400 25.25200 1.000 22.05000 660 LEU A C 1
ATOM 813 O O . LEU A 1 103 ? 5.59700 33.91900 26.43400 1.000 21.73000 660 LEU A O 1
ATOM 818 N N . ALA A 1 104 ? 6.09300 33.38600 24.30900 1.000 20.26000 661 ALA A N 1
ATOM 819 C CA . ALA A 1 104 ? 7.45200 32.98000 24.62700 1.000 21.95000 661 ALA A CA 1
ATOM 820 C C . ALA A 1 104 ? 8.28600 33.10700 23.36400 1.000 22.57000 661 ALA A C 1
ATOM 821 O O . ALA A 1 104 ? 7.76100 33.07600 22.24700 1.000 21.50000 661 ALA A O 1
ATOM 823 N N . GLY A 1 105 ? 9.59400 33.25500 23.55400 1.000 23.24000 662 GLY A N 1
ATOM 824 C CA . GLY A 1 105 ? 10.48400 33.52400 22.44700 1.000 22.26000 662 GLY A CA 1
ATOM 825 C C . GLY A 1 105 ? 10.43800 34.99400 22.09000 1.000 24.57000 662 GLY A C 1
ATOM 826 O O . GLY A 1 105 ? 9.58900 35.76000 22.55600 1.000 26.03000 662 GLY A O 1
ATOM 827 N N . ASN A 1 106 ? 11.38700 35.40500 21.24800 1.000 23.00000 663 ASN A N 1
ATOM 828 C CA . ASN A 1 106 ? 11.50200 36.83400 20.98100 1.000 26.88000 663 ASN A CA 1
ATOM 829 C C . ASN A 1 106 ? 11.93800 37.13400 19.55300 1.000 26.89000 663 ASN A C 1
ATOM 830 O O . ASN A 1 106 ? 12.38800 38.25400 19.28300 1.000 30.68000 663 ASN A O 1
ATOM 835 N N . GLY A 1 107 ? 11.81400 36.18600 18.63200 1.000 26.21000 664 GLY A N 1
ATOM 836 C CA . GLY A 1 107 ? 12.16400 36.39600 17.25100 1.000 26.31000 664 GLY A CA 1
ATOM 837 C C . GLY A 1 107 ? 13.55000 35.92500 16.86900 1.000 26.66000 664 GLY A C 1
ATOM 838 O O . GLY A 1 107 ? 13.80900 35.73200 15.68300 1.000 28.03000 664 GLY A O 1
ATOM 839 N N . THR A 1 108 ? 14.44000 35.73100 17.83500 1.000 31.09000 665 THR A N 1
ATOM 840 C CA . THR A 1 108 ? 15.80400 35.30600 17.56700 1.000 29.03000 665 THR A CA 1
ATOM 841 C C . THR A 1 108 ? 15.98900 33.85400 17.99600 1.000 28.57000 665 THR A C 1
ATOM 842 O O . THR A 1 108 ? 15.40500 33.40300 18.98900 1.000 30.11000 665 THR A O 1
ATOM 846 N N . LYS A 1 109 ? 16.79100 33.12800 17.23000 1.000 28.50000 666 LYS A N 1
ATOM 847 C CA . LYS A 1 109 ? 17.03400 31.71800 17.50300 1.000 23.64000 666 LYS A CA 1
ATOM 848 C C . LYS A 1 109 ? 17.92800 31.57300 18.72700 1.000 33.23000 666 LYS A C 1
ATOM 849 O O . LYS A 1 109 ? 19.02800 32.13900 18.77500 1.000 31.15000 666 LYS A O 1
ATOM 855 N N . GLY A 1 110 ? 17.46200 30.82700 19.72400 1.000 26.71000 667 GLY A N 1
ATOM 856 C CA . GLY A 1 110 ? 18.23100 30.66900 20.93900 1.000 29.53000 667 GLY A CA 1
ATOM 857 C C . GLY A 1 110 ? 19.18500 29.48300 20.88500 1.000 27.50000 667 GLY A C 1
ATOM 858 O O . GLY A 1 110 ? 19.15400 28.67500 19.96400 1.000 28.37000 667 GLY A O 1
ATOM 859 N N . SER A 1 111 ? 20.02800 29.39000 21.91100 1.000 30.92000 668 SER A N 1
ATOM 860 C CA . SER A 1 111 ? 20.88200 28.22400 22.14000 1.000 28.32000 668 SER A CA 1
ATOM 861 C C . SER A 1 111 ? 20.87900 27.88200 23.61600 1.000 29.85000 668 SER A C 1
ATOM 862 O O . SER A 1 111 ? 21.90400 27.50500 24.20000 1.000 33.79000 668 SER A O 1
ATOM 865 N N . ASP A 1 112 ? 19.71100 28.02200 24.23700 1.000 29.36000 669 ASP A N 1
ATOM 866 C CA . ASP A 1 112 ? 19.51300 27.77900 25.66100 1.000 26.34000 669 ASP A CA 1
ATOM 867 C C . ASP A 1 112 ? 18.87000 26.40600 25.79600 1.000 31.13000 669 ASP A C 1
ATOM 868 O O . ASP A 1 112 ? 17.70400 26.22500 25.42500 1.000 27.05000 669 ASP A O 1
ATOM 873 N N . TYR A 1 113 ? 19.62200 25.44200 26.33000 1.000 26.33000 670 TYR A N 1
ATOM 874 C CA . TYR A 1 113 ? 19.14100 24.06900 26.40600 1.000 25.51000 670 TYR A CA 1
ATOM 875 C C . TYR A 1 113 ? 18.42300 23.75000 27.71300 1.000 24.81000 670 TYR A C 1
ATOM 876 O O . TYR A 1 113 ? 17.98000 22.61100 27.89700 1.000 25.26000 670 TYR A O 1
ATOM 885 N N . GLN A 1 114 ? 18.28000 24.72700 28.61400 1.000 23.18000 671 GLN A N 1
ATOM 886 C CA . GLN A 1 114 ? 17.57700 24.52300 29.87700 1.000 27.25000 671 GLN A CA 1
ATOM 887 C C . GLN A 1 114 ? 16.37400 25.43400 30.03900 1.000 22.26000 671 GLN A C 1
ATOM 888 O O . GLN A 1 114 ? 15.32000 24.98200 30.49900 1.000 24.91000 671 GLN A O 1
ATOM 894 N N . GLY A 1 115 ? 16.50100 26.71200 29.67800 1.000 22.47000 672 GLY A N 1
ATOM 895 C CA . GLY A 1 115 ? 15.37100 27.60700 29.85500 1.000 26.27000 672 GLY A CA 1
ATOM 896 C C . GLY A 1 115 ? 15.02300 27.84100 31.31900 1.000 29.23000 672 GLY A C 1
ATOM 897 O O . GLY A 1 115 ? 15.86800 27.75600 32.22000 1.000 27.97000 672 GLY A O 1
ATOM 898 N N . GLY A 1 116 ? 13.74100 28.13200 31.55800 1.000 24.42000 673 GLY A N 1
ATOM 899 C CA . GLY A 1 116 ? 13.25000 28.47400 32.87700 1.000 28.34000 673 GLY A CA 1
ATOM 900 C C . GLY A 1 116 ? 12.93600 29.93900 33.04900 1.000 29.50000 673 GLY A C 1
ATOM 901 O O . GLY A 1 116 ? 12.45500 30.33100 34.11900 1.000 29.77000 673 GLY A O 1
ATOM 902 N N . ARG A 1 117 ? 13.19100 30.75800 32.03500 1.000 25.48000 674 ARG A N 1
ATOM 903 C CA . ARG A 1 117 ? 12.83600 32.16500 32.09800 1.000 25.62000 674 ARG A CA 1
ATOM 904 C C . ARG A 1 117 ? 11.36100 32.33900 31.75200 1.000 30.26000 674 ARG A C 1
ATOM 905 O O . ARG A 1 117 ? 10.69900 31.42400 31.25400 1.000 26.42000 674 ARG A O 1
ATOM 913 N N . LYS A 1 118 ? 10.84500 33.53500 32.02400 1.000 28.57000 675 LYS A N 1
ATOM 914 C CA . LYS A 1 118 ? 9.42800 33.82700 31.87100 1.000 28.37000 675 LYS A CA 1
ATOM 915 C C . LYS A 1 118 ? 9.13400 34.45700 30.51400 1.000 26.53000 675 LYS A C 1
ATOM 916 O O . LYS A 1 118 ? 9.76200 35.45000 30.13100 1.000 28.47000 675 LYS A O 1
ATOM 922 N N . GLY A 1 119 ? 8.18100 33.87300 29.78900 1.000 25.57000 676 GLY A N 1
ATOM 923 C CA . GLY A 1 119 ? 7.61500 34.57200 28.64300 1.000 26.24000 676 GLY A CA 1
ATOM 924 C C . GLY A 1 119 ? 8.64000 34.91700 27.58000 1.000 24.15000 676 GLY A C 1
ATOM 925 O O . GLY A 1 119 ? 9.47100 34.09300 27.17700 1.000 24.14000 676 GLY A O 1
ATOM 926 N N . THR A 1 120 ? 8.56500 36.15300 27.08600 1.000 23.19000 677 THR A N 1
ATOM 927 C CA . THR A 1 120 ? 9.41900 36.50300 25.96000 1.000 23.01000 677 THR A CA 1
ATOM 928 C C . THR A 1 120 ? 10.87000 36.73200 26.36700 1.000 26.80000 677 THR A C 1
ATOM 929 O O . THR A 1 120 ? 11.69400 37.02900 25.49800 1.000 28.62000 677 THR A O 1
ATOM 933 N N . LYS A 1 121 ? 11.21400 36.59400 27.64700 1.000 28.01000 678 LYS A N 1
ATOM 934 C CA . LYS A 1 121 ? 12.63200 36.56800 27.98300 1.000 31.44000 678 LYS A CA 1
ATOM 935 C C . LYS A 1 121 ? 13.26600 35.20600 27.74000 1.000 31.12000 678 LYS A C 1
ATOM 936 O O . LYS A 1 121 ? 14.49600 35.10000 27.76500 1.000 28.29000 678 LYS A O 1
ATOM 942 N N . GLN A 1 122 ? 12.46200 34.17700 27.48400 1.000 26.12000 679 GLN A N 1
ATOM 943 C CA . GLN A 1 122 ? 12.96700 32.84300 27.18700 1.000 23.01000 679 GLN A CA 1
ATOM 944 C C . GLN A 1 122 ? 13.06200 32.66300 25.68100 1.000 27.46000 679 GLN A C 1
ATOM 945 O O . GLN A 1 122 ? 12.03600 32.67500 24.99700 1.000 25.53000 679 GLN A O 1
ATOM 951 N N . LEU A 1 123 ? 14.27000 32.45000 25.17000 1.000 24.05000 680 LEU A N 1
ATOM 952 C CA . LEU A 1 123 ? 14.43200 32.24100 23.73300 1.000 21.83000 680 LEU A CA 1
ATOM 953 C C . LEU A 1 123 ? 14.08400 30.79300 23.37900 1.000 23.11000 680 LEU A C 1
ATOM 954 O O . LEU A 1 123 ? 14.27800 29.87500 24.18100 1.000 23.79000 680 LEU A O 1
ATOM 959 N N . LEU A 1 124 ? 13.54900 30.60000 22.17800 1.000 22.35000 681 LEU A N 1
ATOM 960 C CA . LEU A 1 124 ? 13.22600 29.27400 21.65600 1.000 21.95000 681 LEU A CA 1
ATOM 961 C C . LEU A 1 124 ? 14.07200 28.99600 20.42200 1.000 18.51000 681 LEU A C 1
ATOM 962 O O . LEU A 1 124 ? 14.82600 29.84800 19.95100 1.000 21.58000 681 LEU A O 1
ATOM 967 N N . ASN A 1 125 ? 13.92200 27.79000 19.87300 1.000 20.45000 682 ASN A N 1
ATOM 968 C CA . ASN A 1 125 ? 14.67600 27.39500 18.68200 1.000 19.23000 682 ASN A CA 1
ATOM 969 C C . ASN A 1 125 ? 13.81500 26.50500 17.78400 1.000 20.32000 682 ASN A C 1
ATOM 970 O O . ASN A 1 125 ? 13.73600 25.28900 17.99300 1.000 20.13000 682 ASN A O 1
ATOM 975 N N . SER A 1 126 ? 13.24900 27.08800 16.75500 1.000 20.17000 683 SER A N 1
ATOM 976 C CA . SER A 1 126 ? 12.44000 26.37600 15.80500 1.000 19.34000 683 SER A CA 1
ATOM 977 C C . SER A 1 126 ? 11.34800 25.47300 16.37200 1.000 17.23000 683 SER A C 1
ATOM 978 O O . SER A 1 126 ? 11.31600 24.31600 16.10400 1.000 20.08000 683 SER A O 1
ATOM 981 N N . PRO A 1 127 ? 10.44200 26.05800 17.10500 1.000 16.93000 684 PRO A N 1
ATOM 982 C CA . PRO A 1 127 ? 9.32600 25.27600 17.62000 1.000 15.87000 684 PRO A CA 1
ATOM 983 C C . PRO A 1 127 ? 8.49300 24.85200 16.43000 1.000 18.61000 684 PRO A C 1
ATOM 984 O O . PRO A 1 127 ? 8.19000 25.61900 15.61600 1.000 18.60000 684 PRO A O 1
ATOM 988 N N . TRP A 1 128 ? 8.14900 23.57100 16.36300 1.000 15.35000 685 TRP A N 1
ATOM 989 C CA . TRP A 1 128 ? 7.38600 23.06300 15.22600 1.000 13.99000 685 TRP A CA 1
ATOM 990 C C . TRP A 1 128 ? 5.94900 22.65200 15.53300 1.000 14.61000 685 TRP A C 1
ATOM 991 O O . TRP A 1 128 ? 5.06000 22.83000 14.69900 1.000 15.52000 685 TRP A O 1
ATOM 1002 N N . ASP A 1 129 ? 5.71500 22.10400 16.72000 1.000 14.68000 686 ASP A N 1
ATOM 1003 C CA . ASP A 1 129 ? 4.37800 21.65700 17.07400 1.000 13.39000 686 ASP A CA 1
ATOM 1004 C C . ASP A 1 129 ? 4.08000 21.95200 18.53400 1.000 16.26000 686 ASP A C 1
ATOM 1005 O O . ASP A 1 129 ? 4.97100 22.12400 19.29900 1.000 16.12000 686 ASP A O 1
ATOM 1010 N N . VAL A 1 130 ? 2.80400 22.03600 18.84600 1.000 14.12000 687 VAL A N 1
ATOM 1011 C CA . VAL A 1 130 ? 2.31500 22.31200 20.18800 1.000 16.01000 687 VAL A CA 1
ATOM 1012 C C . VAL A 1 130 ? 1.10300 21.44300 20.47600 1.000 16.81000 687 VAL A C 1
ATOM 1013 O O . VAL A 1 130 ? 0.33100 21.09100 19.57300 1.000 17.13000 687 VAL A O 1
ATOM 1017 N N A CYS A 1 131 ? 0.93000 21.11000 21.75100 0.450 16.85000 688 CYS A N 1
ATOM 1018 N N B CYS A 1 131 ? 0.92900 21.11600 21.75100 0.550 16.85000 688 CYS A N 1
ATOM 1019 C CA A CYS A 1 131 ? -0.29600 20.51300 22.25800 0.450 15.91000 688 CYS A CA 1
ATOM 1020 C CA B CYS A 1 131 ? -0.30600 20.53700 22.24700 0.550 15.87000 688 CYS A CA 1
ATOM 1021 C C A CYS A 1 131 ? -0.57900 21.12900 23.61800 0.450 17.71000 688 CYS A C 1
ATOM 1022 C C B CYS A 1 131 ? -0.58100 21.13000 23.61800 0.550 17.69000 688 CYS A C 1
ATOM 1023 O O A CYS A 1 131 ? 0.34300 21.53200 24.32700 0.450 19.46000 688 CYS A O 1
ATOM 1024 O O B CYS A 1 131 ? 0.34500 21.50800 24.33600 0.550 19.49000 688 CYS A O 1
ATOM 1029 N N . PHE A 1 132 ? -1.85800 21.21200 23.97300 1.000 19.44000 689 PHE A N 1
ATOM 1030 C CA . PHE A 1 132 ? -2.29000 21.85800 25.21100 1.000 16.74000 689 PHE A CA 1
ATOM 1031 C C . PHE A 1 132 ? -2.84800 20.83500 26.18500 1.000 20.00000 689 PHE A C 1
ATOM 1032 O O . PHE A 1 132 ? -3.83400 20.14700 25.88500 1.000 21.19000 689 PHE A O 1
ATOM 1040 N N . GLU A 1 133 ? -2.26000 20.79000 27.37600 1.000 19.57000 690 GLU A N 1
ATOM 1041 C CA . GLU A 1 133 ? -2.70200 19.90100 28.43500 1.000 21.24000 690 GLU A CA 1
ATOM 1042 C C . GLU A 1 133 ? -3.62500 20.70500 29.33400 1.000 21.32000 690 GLU A C 1
ATOM 1043 O O . GLU A 1 133 ? -3.14400 21.57100 30.07200 1.000 23.31000 690 GLU A O 1
ATOM 1049 N N . PRO A 1 134 ? -4.94300 20.49400 29.28100 1.000 22.96000 691 PRO A N 1
ATOM 1050 C CA . PRO A 1 134 ? -5.87500 21.47100 29.86500 1.000 27.81000 691 PRO A CA 1
ATOM 1051 C C . PRO A 1 134 ? -6.05700 21.36700 31.36700 1.000 32.05000 691 PRO A C 1
ATOM 1052 O O . PRO A 1 134 ? -6.63600 22.28900 31.95800 1.000 31.73000 691 PRO A O 1
ATOM 1056 N N . VAL A 1 135 ? -5.59400 20.28800 32.00200 1.000 27.09000 692 VAL A N 1
ATOM 1057 C CA . VAL A 1 135 ? -5.78600 20.12100 33.44300 1.000 25.57000 692 VAL A CA 1
ATOM 1058 C C . VAL A 1 135 ? -4.72600 20.89100 34.21300 1.000 32.64000 692 VAL A C 1
ATOM 1059 O O . VAL A 1 135 ? -5.04000 21.66500 35.12300 1.000 30.32000 692 VAL A O 1
ATOM 1063 N N . ASN A 1 136 ? -3.45600 20.71100 33.84000 1.000 23.32000 693 ASN A N 1
ATOM 1064 C CA . ASN A 1 136 ? -2.36500 21.43900 34.46500 1.000 25.01000 693 ASN A CA 1
ATOM 1065 C C . ASN A 1 136 ? -2.01100 22.71700 33.71900 1.000 22.66000 693 ASN A C 1
ATOM 1066 O O . ASN A 1 136 ? -1.12200 23.45200 34.17200 1.000 25.55000 693 ASN A O 1
ATOM 1071 N N . GLU A 1 137 ? -2.69500 22.98400 32.60500 1.000 24.20000 694 GLU A N 1
ATOM 1072 C CA . GLU A 1 137 ? -2.55400 24.20700 31.80900 1.000 24.58000 694 GLU A CA 1
ATOM 1073 C C . GLU A 1 137 ? -1.10900 24.40900 31.35500 1.000 23.32000 694 GLU A C 1
ATOM 1074 O O . GLU A 1 137 ? -0.45500 25.40500 31.66400 1.000 21.83000 694 GLU A O 1
ATOM 1080 N N . LYS A 1 138 ? -0.63700 23.44500 30.57100 1.000 21.17000 695 LYS A N 1
ATOM 1081 C CA . LYS A 1 138 ? 0.70300 23.45300 30.00100 1.000 17.75000 695 LYS A CA 1
ATOM 1082 C C . LYS A 1 138 ? 0.60900 23.31100 28.49100 1.000 15.88000 695 LYS A C 1
ATOM 1083 O O . LYS A 1 138 ? -0.22700 22.56000 27.98400 1.000 20.50000 695 LYS A O 1
ATOM 1089 N N . VAL A 1 139 ? 1.45200 24.03800 27.76600 1.000 19.26000 696 VAL A N 1
ATOM 1090 C CA . VAL A 1 139 ? 1.64200 23.81000 26.33800 1.000 16.28000 696 VAL A CA 1
ATOM 1091 C C . VAL A 1 139 ? 2.96400 23.07600 26.17400 1.000 16.87000 696 VAL A C 1
ATOM 1092 O O . VAL A 1 139 ? 4.01700 23.60600 26.54600 1.000 19.42000 696 VAL A O 1
ATOM 1096 N N . TYR A 1 140 ? 2.91900 21.85700 25.62100 1.000 17.98000 697 TYR A N 1
ATOM 1097 C CA . TYR A 1 140 ? 4.13600 21.13300 25.28600 1.000 16.86000 697 TYR A CA 1
ATOM 1098 C C . TYR A 1 140 ? 4.53900 21.46900 23.85400 1.000 15.84000 697 TYR A C 1
ATOM 1099 O O . TYR A 1 140 ? 3.69000 21.56600 22.96500 1.000 18.13000 697 TYR A O 1
ATOM 1108 N N . ILE A 1 141 ? 5.83500 21.69800 23.65500 1.000 16.26000 698 ILE A N 1
ATOM 1109 C CA . ILE A 1 141 ? 6.37500 22.22400 22.40100 1.000 15.73000 698 ILE A CA 1
ATOM 1110 C C . ILE A 1 141 ? 7.39300 21.23400 21.86100 1.000 18.47000 698 ILE A C 1
ATOM 1111 O O . ILE A 1 141 ? 8.35900 20.89500 22.55200 1.000 18.02000 698 ILE A O 1
ATOM 1116 N N . ALA A 1 142 ? 7.20300 20.81200 20.61000 1.000 15.36000 699 ALA A N 1
ATOM 1117 C CA . ALA A 1 142 ? 8.22300 20.03700 19.92200 1.000 15.43000 699 ALA A CA 1
ATOM 1118 C C . ALA A 1 142 ? 9.26000 21.03700 19.44400 1.000 19.17000 699 ALA A C 1
ATOM 1119 O O . ALA A 1 142 ? 9.03600 21.74900 18.46400 1.000 17.50000 699 ALA A O 1
ATOM 1121 N N . MET A 1 143 ? 10.40300 21.10400 20.13700 1.000 18.13000 700 MET A N 1
ATOM 1122 C CA . MET A 1 143 ? 11.43600 22.09700 19.83800 1.000 17.54000 700 MET A CA 1
ATOM 1123 C C . MET A 1 143 ? 12.42400 21.46100 18.86000 1.000 19.20000 700 MET A C 1
ATOM 1124 O O . MET A 1 143 ? 13.52600 21.02900 19.21000 1.000 19.99000 700 MET A O 1
ATOM 1129 N N . ALA A 1 144 ? 12.01400 21.44400 17.58200 1.000 17.94000 701 ALA A N 1
ATOM 1130 C CA . ALA A 1 144 ? 12.73600 20.71900 16.54100 1.000 16.82000 701 ALA A CA 1
ATOM 1131 C C . ALA A 1 144 ? 14.17300 21.19800 16.42100 1.000 18.47000 701 ALA A C 1
ATOM 1132 O O . ALA A 1 144 ? 15.07400 20.39500 16.17700 1.000 22.10000 701 ALA A O 1
ATOM 1134 N N . GLY A 1 145 ? 14.40900 22.50200 16.61000 1.000 19.02000 702 GLY A N 1
ATOM 1135 C CA . GLY A 1 145 ? 15.73700 23.04800 16.40600 1.000 21.09000 702 GLY A CA 1
ATOM 1136 C C . GLY A 1 145 ? 16.77600 22.53400 17.38200 1.000 23.01000 702 GLY A C 1
ATOM 1137 O O . GLY A 1 145 ? 17.97600 22.54500 17.08400 1.000 25.68000 702 GLY A O 1
ATOM 1138 N N . GLN A 1 146 ? 16.34600 22.09800 18.56400 1.000 19.22000 703 GLN A N 1
ATOM 1139 C CA . GLN A 1 146 ? 17.26900 21.66600 19.61100 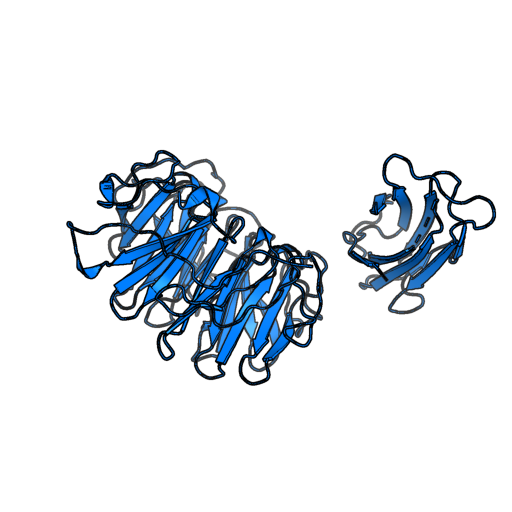1.000 23.62000 703 GLN A CA 1
ATOM 1140 C C . GLN A 1 146 ? 17.02300 20.23400 20.05900 1.000 20.40000 703 GLN A C 1
ATOM 1141 O O . GLN A 1 146 ? 17.56100 19.81900 21.09200 1.000 19.82000 703 GLN A O 1
ATOM 1147 N N . HIS A 1 147 ? 16.18700 19.48400 19.33500 1.000 17.78000 704 HIS A N 1
ATOM 1148 C CA . HIS A 1 147 ? 15.96100 18.07000 19.62400 1.000 14.96000 704 HIS A CA 1
ATOM 1149 C C . HIS A 1 147 ? 15.43900 17.86600 21.04600 1.000 19.17000 704 HIS A C 1
ATOM 1150 O O . HIS A 1 147 ? 15.82600 16.93400 21.74300 1.000 18.60000 704 HIS A O 1
ATOM 1157 N N . GLN A 1 148 ? 14.52700 18.73700 21.47200 1.000 16.18000 705 GLN A N 1
ATOM 1158 C CA . GLN A 1 148 ? 13.97600 18.68000 22.82200 1.000 16.90000 705 GLN A CA 1
ATOM 1159 C C . GLN A 1 148 ? 12.47100 18.89200 22.76600 1.000 16.92000 705 GLN A C 1
ATOM 1160 O O . GLN A 1 148 ? 11.93600 19.43900 21.79300 1.000 17.54000 705 GLN A O 1
ATOM 1166 N N . ILE A 1 149 ? 11.80000 18.46200 23.82600 1.000 16.76000 706 ILE A N 1
ATOM 1167 C CA . ILE A 1 149 ? 10.42800 18.87400 24.11100 1.000 16.14000 706 ILE A CA 1
ATOM 1168 C C . ILE A 1 149 ? 10.48400 19.89400 25.24000 1.000 19.62000 706 ILE A C 1
ATOM 1169 O O . ILE A 1 149 ? 11.13600 19.65400 26.26700 1.000 19.78000 706 ILE A O 1
ATOM 1174 N N . TRP A 1 150 ? 9.77700 21.01000 25.07700 1.000 15.81000 707 TRP A N 1
ATOM 1175 C CA . TRP A 1 150 ? 9.71500 22.04900 26.10100 1.000 18.30000 707 TRP A CA 1
ATOM 1176 C C . TRP A 1 150 ? 8.30800 22.15500 26.67100 1.000 19.27000 707 TRP A C 1
ATOM 1177 O O . TRP A 1 150 ? 7.33900 21.65400 26.10500 1.000 17.45000 707 TRP A O 1
ATOM 1188 N N . GLU A 1 151 ? 8.20900 22.84400 27.80200 1.000 18.60000 708 GLU A N 1
ATOM 1189 C CA . GLU A 1 151 ? 6.93800 23.05700 28.48000 1.000 20.06000 708 GLU A CA 1
ATOM 1190 C C . GLU A 1 151 ? 6.75700 24.54600 28.73600 1.000 18.60000 708 GLU A C 1
ATOM 1191 O O . GLU A 1 151 ? 7.61800 25.17400 29.36200 1.000 20.57000 708 GLU A O 1
ATOM 1197 N N . TYR A 1 152 ? 5.63900 25.10000 28.27000 1.000 17.62000 709 TYR A N 1
ATOM 1198 C CA . TYR A 1 152 ? 5.23500 26.47300 28.57500 1.000 18.78000 709 TYR A CA 1
ATOM 1199 C C . TYR A 1 152 ? 4.10500 26.43000 29.60200 1.000 17.31000 709 TYR A C 1
ATOM 1200 O O . TYR A 1 152 ? 3.10100 25.74900 29.38100 1.000 18.37000 709 TYR A O 1
ATOM 1209 N N . SER A 1 153 ? 4.25700 27.15700 30.71200 1.000 18.54000 710 SER A N 1
ATOM 1210 C CA . SER A 1 153 ? 3.25200 27.16400 31.77100 1.000 20.30000 710 SER A CA 1
ATOM 1211 C C . SER A 1 153 ? 2.27400 28.30900 31.50100 1.000 18.30000 710 SER A C 1
ATOM 1212 O O . SER A 1 153 ? 2.65400 29.48400 31.55800 1.000 23.29000 710 SER A O 1
ATOM 1215 N N . VAL A 1 154 ? 1.02300 27.96500 31.18900 1.000 20.16000 711 VAL A N 1
ATOM 1216 C CA . VAL A 1 154 ? 0.04500 28.97400 30.78900 1.000 21.69000 711 VAL A CA 1
ATOM 1217 C C . VAL A 1 154 ? -0.22300 29.95600 31.92200 1.000 21.14000 711 VAL A C 1
ATOM 1218 O O . VAL A 1 154 ? -0.47800 31.14800 31.67800 1.000 22.61000 711 VAL A O 1
ATOM 1222 N N . LEU A 1 155 ? -0.18100 29.49000 33.17300 1.000 23.18000 712 LEU A N 1
ATOM 1223 C CA . LEU A 1 155 ? -0.58800 30.35200 34.28000 1.000 27.78000 712 LEU A CA 1
ATOM 1224 C C . LEU A 1 155 ? 0.49400 31.33600 34.70300 1.000 31.03000 712 LEU A C 1
ATOM 1225 O O . LEU A 1 155 ? 0.16300 32.36300 35.29800 1.000 36.53000 712 LEU A O 1
ATOM 1230 N N . ASP A 1 156 ? 1.77000 31.07400 34.41500 1.000 23.83000 713 ASP A N 1
ATOM 1231 C CA . ASP A 1 156 ? 2.79500 32.01400 34.86200 1.000 28.95000 713 ASP A CA 1
ATOM 1232 C C . ASP A 1 156 ? 3.88500 32.30200 33.84500 1.000 26.71000 713 ASP A C 1
ATOM 1233 O O . ASP A 1 156 ? 4.78100 33.10000 34.15100 1.000 27.28000 713 ASP A O 1
ATOM 1238 N N . GLY A 1 157 ? 3.85800 31.66700 32.67100 1.000 23.67000 714 GLY A N 1
ATOM 1239 C CA . GLY A 1 157 ? 4.73800 31.98700 31.56900 1.000 21.78000 714 GLY A CA 1
ATOM 1240 C C . GLY A 1 157 ? 6.09800 31.33000 31.61400 1.000 21.51000 714 GLY A C 1
ATOM 1241 O O . GLY A 1 157 ? 6.89800 31.55100 30.70300 1.000 22.70000 714 GLY A O 1
ATOM 1242 N N . ILE A 1 158 ? 6.38700 30.54400 32.65000 1.000 24.76000 715 ILE A N 1
ATOM 1243 C CA . ILE A 1 158 ? 7.67200 29.86500 32.72200 1.000 25.50000 715 ILE A CA 1
ATOM 1244 C C . ILE A 1 158 ? 7.76300 28.89300 31.55600 1.000 25.43000 715 ILE A C 1
ATOM 1245 O O . ILE A 1 158 ? 6.82900 28.12800 31.28700 1.000 23.10000 715 ILE A O 1
ATOM 1250 N N . THR A 1 159 ? 8.87700 28.95500 30.83500 1.000 22.33000 716 THR A N 1
ATOM 1251 C CA . THR A 1 159 ? 9.10800 28.18600 29.61500 1.000 19.16000 716 THR A CA 1
ATOM 1252 C C . THR A 1 159 ? 10.43900 27.46800 29.77900 1.000 20.39000 716 THR A C 1
ATOM 1253 O O . THR A 1 159 ? 11.47200 28.12200 29.93400 1.000 23.95000 716 THR A O 1
ATOM 1257 N N . ARG A 1 160 ? 10.42000 26.13400 29.78600 1.000 20.11000 717 ARG A N 1
ATOM 1258 C CA . ARG A 1 160 ? 11.59400 25.37700 30.22200 1.000 22.98000 717 ARG A CA 1
ATOM 1259 C C . ARG A 1 160 ? 11.72000 24.10100 29.39800 1.000 19.78000 717 ARG A C 1
ATOM 1260 O O . ARG A 1 160 ? 10.76300 23.64800 28.76900 1.000 19.66000 717 ARG A O 1
ATOM 1268 N N . VAL A 1 161 ? 12.92900 23.53100 29.38200 1.000 22.91000 718 VAL A N 1
ATOM 1269 C CA . VAL A 1 161 ? 13.08100 22.21700 28.77100 1.000 23.00000 718 VAL A CA 1
ATOM 1270 C C . VAL A 1 161 ? 12.30200 21.20600 29.59700 1.000 21.06000 718 VAL A C 1
ATOM 1271 O O . VAL A 1 161 ? 12.26500 21.27600 30.83900 1.000 24.11000 718 VAL A O 1
ATOM 1275 N N . PHE A 1 162 ? 11.61500 20.28800 28.90600 1.000 18.93000 719 PHE A N 1
ATOM 1276 C CA . PHE A 1 162 ? 10.90000 19.20800 29.56900 1.000 20.24000 719 PHE A CA 1
ATOM 1277 C C . PHE A 1 162 ? 11.58900 17.86700 29.41200 1.000 21.89000 719 PHE A C 1
ATOM 1278 O O . PHE A 1 162 ? 11.71700 17.11600 30.39200 1.000 21.07000 719 PHE A O 1
ATOM 1286 N N . SER A 1 163 ? 12.06500 17.56800 28.20400 1.000 19.34000 720 SER A N 1
ATOM 1287 C CA . SER A 1 163 ? 12.74000 16.29900 27.97100 1.000 19.68000 720 SER A CA 1
ATOM 1288 C C . SER A 1 163 ? 13.74800 16.46200 26.84300 1.000 22.30000 720 SER A C 1
ATOM 1289 O O . SER A 1 163 ? 13.47900 17.16000 25.85900 1.000 20.14000 720 SER A O 1
ATOM 1292 N N . GLY A 1 164 ? 14.89900 15.79500 26.98300 1.000 20.28000 721 GLY A N 1
ATOM 1293 C CA . GLY A 1 164 ? 15.90000 15.76800 25.92700 1.000 22.15000 721 GLY A CA 1
ATOM 1294 C C . GLY A 1 164 ? 17.17000 16.51600 26.28500 1.000 23.37000 721 GLY A C 1
ATOM 1295 O O . GLY A 1 164 ? 17.10100 17.66200 26.73700 1.000 22.01000 721 GLY A O 1
ATOM 1296 N N . ASN A 1 165 ? 18.32900 15.89100 26.06900 1.000 22.19000 722 ASN A N 1
ATOM 1297 C CA . ASN A 1 165 ? 19.60700 16.49200 26.43200 1.000 28.25000 722 ASN A CA 1
ATOM 1298 C C . ASN A 1 165 ? 20.20000 17.35800 25.32600 1.000 29.73000 722 ASN A C 1
ATOM 1299 O O . ASN A 1 165 ? 21.27900 17.93000 25.52400 1.000 32.38000 722 ASN A O 1
ATOM 1304 N N . GLY A 1 166 ? 19.51400 17.48300 24.17800 1.000 22.40000 723 GLY A N 1
ATOM 1305 C CA . GLY A 1 166 ? 19.91800 18.35900 23.08900 1.000 22.85000 723 GLY A CA 1
ATOM 1306 C C . GLY A 1 166 ? 20.75300 17.70200 22.01300 1.000 24.12000 723 GLY A C 1
ATOM 1307 O O . GLY A 1 166 ? 20.94100 18.30300 20.93800 1.000 24.55000 723 GLY A O 1
ATOM 1308 N N . TYR A 1 167 ? 21.26700 16.50300 22.25900 1.000 25.52000 724 TYR A N 1
ATOM 1309 C CA . TYR A 1 167 ? 21.93400 15.73500 21.21600 1.000 24.07000 724 TYR A CA 1
ATOM 1310 C C . TYR A 1 167 ? 20.90100 15.06200 20.33700 1.000 19.78000 724 TYR A C 1
ATOM 1311 O O . TYR A 1 167 ? 19.83400 14.65800 20.79600 1.000 21.19000 724 TYR A O 1
ATOM 1320 N N . GLU A 1 168 ? 21.23500 14.92000 19.06100 1.000 19.10000 725 GLU A N 1
ATOM 1321 C CA . GLU A 1 168 ? 20.27900 14.34700 18.12100 1.000 19.93000 725 GLU A CA 1
ATOM 1322 C C . GLU A 1 168 ? 20.48100 12.83700 18.08100 1.000 21.90000 725 GLU A C 1
ATOM 1323 O O . GLU A 1 168 ? 21.43800 12.34100 17.48600 1.000 22.89000 725 GLU A O 1
ATOM 1329 N N . ARG A 1 169 ? 19.57200 12.10300 18.71300 1.000 17.65000 726 ARG A N 1
ATOM 1330 C CA . ARG A 1 169 ? 19.62100 10.64900 18.73000 1.000 20.99000 726 ARG A CA 1
ATOM 1331 C C . ARG A 1 169 ? 18.27000 10.14200 19.19500 1.000 19.59000 726 ARG A C 1
ATOM 1332 O O . ARG A 1 169 ? 17.46200 10.88800 19.75300 1.000 23.95000 726 ARG A O 1
ATOM 1340 N N . ASN A 1 170 ? 18.04000 8.85100 18.95600 1.000 17.24000 727 ASN A N 1
ATOM 1341 C CA . ASN A 1 170 ? 16.81000 8.18300 19.38500 1.000 19.29000 727 ASN A CA 1
ATOM 1342 C C . ASN A 1 170 ? 17.14800 7.44000 20.67300 1.000 23.04000 727 ASN A C 1
ATOM 1343 O O . ASN A 1 170 ? 17.43400 6.24200 20.67400 1.000 24.01000 727 ASN A O 1
ATOM 1348 N N . LEU A 1 171 ? 17.11500 8.17100 21.78900 1.000 20.00000 728 LEU A N 1
ATOM 1349 C CA . LEU A 1 171 ? 17.57400 7.63500 23.06700 1.000 19.20000 728 LEU A CA 1
ATOM 1350 C C . LEU A 1 171 ? 16.41800 7.73700 24.04900 1.000 22.39000 728 LEU A C 1
ATOM 1351 O O . LEU A 1 171 ? 15.91300 8.83700 24.29500 1.000 22.06000 728 LEU A O 1
ATOM 1356 N N . ASN A 1 172 ? 15.99100 6.60300 24.59500 1.000 22.96000 729 ASN A N 1
ATOM 1357 C CA . ASN A 1 172 ? 14.72900 6.51900 25.34400 1.000 22.89000 729 ASN A CA 1
ATOM 1358 C C . ASN A 1 172 ? 15.00400 6.16800 26.80500 1.000 26.37000 729 ASN A C 1
ATOM 1359 O O . ASN A 1 172 ? 14.66100 5.08100 27.27800 1.000 28.31000 729 ASN A O 1
ATOM 1364 N N . GLY A 1 173 ? 15.59500 7.11200 27.53500 1.000 24.52000 730 GLY A N 1
ATOM 1365 C CA . GLY A 1 173 ? 15.87200 6.93600 28.93900 1.000 25.79000 730 GLY A CA 1
ATOM 1366 C C . GLY A 1 173 ? 14.65400 7.23600 29.78500 1.000 29.91000 730 GLY A C 1
ATOM 1367 O O . GLY A 1 173 ? 13.54200 7.41400 29.29200 1.000 27.98000 730 GLY A O 1
ATOM 1368 N N . SER A 1 174 ? 14.88400 7.27100 31.10100 1.000 26.85000 731 SER A N 1
ATOM 1369 C CA A SER A 1 174 ? 13.80700 7.46000 32.07000 0.570 28.21000 731 SER A CA 1
ATOM 1370 C CA B SER A 1 174 ? 13.84700 7.45000 32.10700 0.430 28.28000 731 SER A CA 1
ATOM 1371 C C . SER A 1 174 ? 13.78200 8.85300 32.68900 1.000 25.58000 731 SER A C 1
ATOM 1372 O O . SER A 1 174 ? 12.90100 9.12400 33.51500 1.000 31.79000 731 SER A O 1
ATOM 1377 N N . THR A 1 175 ? 14.70900 9.73200 32.33900 1.000 28.58000 732 THR A N 1
ATOM 1378 C CA . THR A 1 175 ? 14.76900 11.07100 32.90000 1.000 26.14000 732 THR A CA 1
ATOM 1379 C C . THR A 1 175 ? 15.01400 12.06000 31.77400 1.000 29.69000 732 THR A C 1
ATOM 1380 O O . THR A 1 175 ? 15.50100 11.67800 30.70400 1.000 26.19000 732 THR A O 1
ATOM 1384 N N . PRO A 1 176 ? 14.70100 13.34600 31.98400 1.000 27.80000 733 PRO A N 1
ATOM 1385 C CA . PRO A 1 176 ? 14.84900 14.29900 30.87300 1.000 24.72000 733 PRO A CA 1
ATOM 1386 C C . PRO A 1 176 ? 16.24900 14.33200 30.28500 1.000 30.98000 733 PRO A C 1
ATOM 1387 O O . PRO A 1 176 ? 16.38100 14.50700 29.06800 1.000 26.94000 733 PRO A O 1
ATOM 1391 N N . GLN A 1 177 ? 17.29800 14.14600 31.09700 1.000 23.37000 734 GLN A N 1
ATOM 1392 C CA . GLN A 1 177 ? 18.64900 14.25400 30.55700 1.000 24.64000 734 GLN A CA 1
ATOM 1393 C C . GLN A 1 177 ? 19.19200 12.92400 30.06100 1.000 25.69000 734 GLN A C 1
ATOM 1394 O O . GLN A 1 177 ? 20.29400 12.89200 29.49500 1.000 28.22000 734 GLN A O 1
ATOM 1400 N N . THR A 1 178 ? 18.45900 11.82500 30.24500 1.000 22.35000 735 THR A N 1
ATOM 1401 C CA . THR A 1 178 ? 18.83400 10.56700 29.61200 1.000 23.55000 735 THR A CA 1
ATOM 1402 C C . THR A 1 178 ? 17.90400 10.22700 28.44900 1.000 27.16000 735 THR A C 1
ATOM 1403 O O . THR A 1 178 ? 17.84800 9.07300 28.01700 1.000 22.70000 735 THR A O 1
ATOM 1407 N N . THR A 1 179 ? 17.15800 11.20600 27.94400 1.000 21.20000 736 THR A N 1
ATOM 1408 C CA . THR A 1 179 ? 16.45000 11.05000 26.68700 1.000 19.63000 736 THR A CA 1
ATOM 1409 C C . THR A 1 179 ? 17.03700 12.00600 25.66100 1.000 18.22000 736 THR A C 1
ATOM 1410 O O . THR A 1 179 ? 17.62800 13.03100 26.00800 1.000 19.75000 736 THR A O 1
ATOM 1414 N N . SER A 1 180 ? 16.88900 11.64400 24.39400 1.000 19.34000 737 SER A N 1
ATOM 1415 C CA . SER A 1 180 ? 17.22300 12.53100 23.29700 1.000 18.96000 737 SER A CA 1
ATOM 1416 C C . SER A 1 180 ? 16.18400 12.35000 22.20600 1.000 18.70000 737 SER A C 1
ATOM 1417 O O . SER A 1 180 ? 15.61200 11.26900 22.04300 1.000 19.88000 737 SER A O 1
ATOM 1420 N N . PHE A 1 181 ? 15.97000 13.40700 21.43900 1.000 18.95000 738 PHE A N 1
ATOM 1421 C CA . PHE A 1 181 ? 15.07100 13.35600 20.29000 1.000 17.58000 738 PHE A CA 1
ATOM 1422 C C . PHE A 1 181 ? 15.85500 13.69200 19.03200 1.000 17.57000 738 PHE A C 1
ATOM 1423 O O . PHE A 1 181 ? 17.04700 13.99000 19.07800 1.000 19.46000 738 PHE A O 1
ATOM 1431 N N . ALA A 1 182 ? 15.17200 13.61900 17.89500 1.000 16.72000 739 ALA A N 1
ATOM 1432 C CA . ALA A 1 182 ? 15.83100 13.78600 16.59800 1.000 17.46000 739 ALA A CA 1
ATOM 1433 C C . ALA A 1 182 ? 14.84600 14.53900 15.71300 1.000 16.03000 739 ALA A C 1
ATOM 1434 O O . ALA A 1 182 ? 14.01800 13.92600 15.04200 1.000 17.29000 739 ALA A O 1
ATOM 1436 N N . GLN A 1 183 ? 14.94000 15.86700 15.73000 1.000 15.82000 740 GLN A N 1
ATOM 1437 C CA . GLN A 1 183 ? 14.03000 16.73900 14.99700 1.000 17.24000 740 GLN A CA 1
ATOM 1438 C C . GLN A 1 183 ? 12.56000 16.42000 15.29200 1.000 16.05000 740 GLN A C 1
ATOM 1439 O O . GLN A 1 183 ? 11.76900 16.16700 14.37500 1.000 18.21000 740 GLN A O 1
ATOM 1445 N N . PRO A 1 184 ? 12.16200 16.42800 16.56200 1.000 13.71000 741 PRO A N 1
ATOM 1446 C CA . PRO A 1 184 ? 10.76000 16.15900 16.90200 1.000 14.22000 741 PRO A CA 1
ATOM 1447 C C . PRO A 1 184 ? 9.88500 17.25500 16.32800 1.000 15.21000 741 PRO A C 1
ATOM 1448 O O . PRO A 1 184 ? 10.11200 18.44500 16.58200 1.000 16.54000 741 PRO A O 1
ATOM 1452 N N . SER A 1 185 ? 8.88500 16.84800 15.52200 1.000 14.25000 742 SER A N 1
ATOM 1453 C CA . SER A 1 185 ? 8.11300 17.79200 14.71300 1.000 13.62000 742 SER A CA 1
ATOM 1454 C C . SER A 1 185 ? 6.61000 17.67000 14.88300 1.000 16.53000 742 SER A C 1
ATOM 1455 O O . SER A 1 185 ? 5.86200 18.48300 14.31000 1.000 15.89000 742 SER A O 1
ATOM 1458 N N . GLY A 1 186 ? 6.14800 16.71000 15.67700 1.000 15.11000 743 GLY A N 1
ATOM 1459 C CA . GLY A 1 186 ? 4.73500 16.56700 15.95700 1.000 13.60000 743 GLY A CA 1
ATOM 1460 C C . GLY A 1 186 ? 4.55400 16.06200 17.37000 1.000 15.80000 743 GLY A C 1
ATOM 1461 O O . GLY A 1 186 ? 5.35600 15.25600 17.84900 1.000 16.15000 743 GLY A O 1
ATOM 1462 N N . ILE A 1 187 ? 3.50400 16.52200 18.04500 1.000 15.75000 744 ILE A N 1
ATOM 1463 C CA . ILE A 1 187 ? 3.25800 16.09900 19.42500 1.000 14.31000 744 ILE A CA 1
ATOM 1464 C C . ILE A 1 187 ? 1.75700 16.05700 19.65400 1.000 18.22000 744 ILE A C 1
ATOM 1465 O O . ILE A 1 187 ? 1.03900 16.98600 19.26700 1.000 18.16000 744 ILE A O 1
ATOM 1470 N N . SER A 1 188 ? 1.27800 14.97400 20.26700 1.000 15.31000 745 SER A N 1
ATOM 1471 C CA . SER A 1 188 ? -0.14600 14.83600 20.54800 1.000 14.74000 745 SER A CA 1
ATOM 1472 C C . SER A 1 188 ? -0.33800 14.11900 21.86900 1.000 15.53000 745 SER A C 1
ATOM 1473 O O . SER A 1 188 ? 0.24700 13.05400 22.08400 1.000 18.76000 745 SER A O 1
ATOM 1476 N N . LEU A 1 189 ? -1.21100 14.65400 22.71300 1.000 17.05000 746 LEU A N 1
ATOM 1477 C CA . LEU A 1 189 ? -1.48200 14.03800 24.00400 1.000 18.29000 746 LEU A CA 1
ATOM 1478 C C . LEU A 1 189 ? -2.40400 12.82600 23.92700 1.000 21.16000 746 LEU A C 1
ATOM 1479 O O . LEU A 1 189 ? -3.40400 12.82400 23.20400 1.000 21.44000 746 LEU A O 1
ATOM 1484 N N . GLY A 1 190 ? -2.12000 11.84800 24.78000 1.000 21.84000 747 GLY A N 1
ATOM 1485 C CA . GLY A 1 190 ? -2.95800 10.68500 24.93200 1.000 25.34000 747 GLY A CA 1
ATOM 1486 C C . GLY A 1 190 ? -4.23400 11.02000 25.68200 1.000 28.14000 747 GLY A C 1
ATOM 1487 O O . GLY A 1 190 ? -4.36700 12.07400 26.30100 1.000 26.51000 747 GLY A O 1
ATOM 1488 N N . PRO A 1 191 ? -5.20300 10.11400 25.60500 1.000 30.49000 748 PRO A N 1
ATOM 1489 C CA . PRO A 1 191 ? -6.53400 10.36800 26.19500 1.000 32.62000 748 PRO A CA 1
ATOM 1490 C C . PRO A 1 191 ? -6.51700 10.62200 27.69500 1.000 33.79000 748 PRO A C 1
ATOM 1491 O O . PRO A 1 191 ? -7.34400 11.40400 28.18100 1.000 36.25000 748 PRO A O 1
ATOM 1495 N N . ASP A 1 192 ? -5.63400 9.96000 28.44500 1.000 35.43000 749 ASP A N 1
ATOM 1496 C CA . ASP A 1 192 ? -5.56400 10.18000 29.88700 1.000 33.07000 749 ASP A CA 1
ATOM 1497 C C . ASP A 1 192 ? -4.66700 11.34400 30.24700 1.000 33.97000 749 ASP A C 1
ATOM 1498 O O . ASP A 1 192 ? -4.45100 11.58700 31.44400 1.000 31.67000 749 ASP A O 1
ATOM 1503 N N . LEU A 1 193 ? -4.04600 11.98100 29.24600 1.000 28.73000 750 LEU A N 1
ATOM 1504 C CA . LEU A 1 193 ? -3.12800 13.09700 29.46700 1.000 30.18000 750 LEU A CA 1
ATOM 1505 C C . LEU A 1 193 ? -1.89700 12.67800 30.25700 1.000 26.35000 750 LEU A C 1
ATOM 1506 O O . LEU A 1 193 ? -1.25100 13.51100 30.89400 1.000 33.04000 750 LEU A O 1
ATOM 1511 N N . LYS A 1 194 ? -1.52300 11.39700 30.19500 1.000 24.81000 751 LYS A N 1
ATOM 1512 C CA . LYS A 1 194 ? -0.35200 10.94500 30.93700 1.000 28.44000 751 LYS A CA 1
ATOM 1513 C C . LYS A 1 194 ? 0.87700 10.81900 30.04500 1.000 23.42000 751 LYS A C 1
ATOM 1514 O O . LYS A 1 194 ? 2.01100 10.83800 30.55300 1.000 23.67000 751 LYS A O 1
ATOM 1520 N N . GLU A 1 195 ? 0.67200 10.73100 28.73600 1.000 27.08000 752 GLU A N 1
ATOM 1521 C CA . GLU A 1 195 ? 1.77700 10.65100 27.79500 1.000 23.63000 752 GLU A CA 1
ATOM 1522 C C . GLU A 1 195 ? 1.51000 11.55000 26.59600 1.000 21.38000 752 GLU A C 1
ATOM 1523 O O . GLU A 1 195 ? 0.36300 11.88200 26.28100 1.000 20.83000 752 GLU A O 1
ATOM 1529 N N . ALA A 1 196 ? 2.59300 11.95400 25.93900 1.000 18.90000 753 ALA A N 1
ATOM 1530 C CA . ALA A 1 196 ? 2.52000 12.68900 24.68400 1.000 18.11000 753 ALA A CA 1
ATOM 1531 C C . ALA A 1 196 ? 3.23000 11.85000 23.64100 1.000 17.98000 753 ALA A C 1
ATOM 1532 O O . ALA A 1 196 ? 4.35900 11.39100 23.86900 1.000 21.48000 753 ALA A O 1
ATOM 1534 N N . TYR A 1 197 ? 2.58800 11.66700 22.49500 1.000 16.61000 754 TYR A N 1
ATOM 1535 C CA . TYR A 1 197 ? 3.17200 10.90700 21.40600 1.000 16.21000 754 TYR A CA 1
ATOM 1536 C C . TYR A 1 197 ? 3.92200 11.86500 20.49300 1.000 17.83000 754 TYR A C 1
ATOM 1537 O O . TYR A 1 197 ? 3.45600 12.98000 20.22800 1.000 17.81000 754 TYR A O 1
ATOM 1546 N N . ILE A 1 198 ? 5.11000 11.45200 20.05800 1.000 16.03000 755 ILE A N 1
ATOM 1547 C CA . ILE A 1 198 ? 6.05700 12.34300 19.39000 1.000 15.36000 755 ILE A CA 1
ATOM 1548 C C . ILE A 1 198 ? 6.35700 11.78100 18.01100 1.000 14.29000 755 ILE A C 1
ATOM 1549 O O . ILE A 1 198 ? 6.71700 10.60400 17.88600 1.000 16.37000 755 ILE A O 1
ATOM 1554 N N . ALA A 1 199 ? 6.25600 12.62100 16.98600 1.000 14.03000 756 ALA A N 1
ATOM 1555 C CA . ALA A 1 199 ? 6.77300 12.28800 15.65800 1.000 16.25000 756 ALA A CA 1
ATOM 1556 C C . ALA A 1 199 ? 8.23500 12.70400 15.64600 1.000 15.77000 756 ALA A C 1
ATOM 1557 O O . ALA A 1 199 ? 8.54400 13.89300 15.54500 1.000 16.27000 756 ALA A O 1
ATOM 1559 N N . ASP A 1 200 ? 9.13300 11.72400 15.81200 1.000 15.27000 757 ASP A N 1
ATOM 1560 C CA . ASP A 1 200 ? 10.57200 11.97000 15.93700 1.000 14.55000 757 ASP A CA 1
ATOM 1561 C C . ASP A 1 200 ? 11.13200 11.88600 14.52200 1.000 18.74000 757 ASP A C 1
ATOM 1562 O O . ASP A 1 200 ? 11.60500 10.84400 14.06100 1.000 18.06000 757 ASP A O 1
ATOM 1567 N N . SER A 1 201 ? 11.03700 13.01000 13.81000 1.000 15.85000 758 SER A N 1
ATOM 1568 C CA . SER A 1 201 ? 11.12900 12.96400 12.35100 1.000 14.92000 758 SER A CA 1
ATOM 1569 C C . SER A 1 201 ? 12.46800 12.39000 11.87000 1.000 16.33000 758 SER A C 1
ATOM 1570 O O . SER A 1 201 ? 12.51000 11.53800 10.97000 1.000 16.45000 758 SER A O 1
ATOM 1573 N N . GLU A 1 202 ? 13.58800 12.84400 12.43600 1.000 15.94000 759 GLU A N 1
ATOM 1574 C CA . GLU A 1 202 ? 14.86600 12.44900 11.85700 1.000 15.42000 759 GLU A CA 1
ATOM 1575 C C . GLU A 1 202 ? 15.38600 11.10900 12.37100 1.000 21.01000 759 GLU A C 1
ATOM 1576 O O . GLU A 1 202 ? 16.38400 10.60600 11.85700 1.000 21.62000 759 GLU A O 1
ATOM 1582 N N . SER A 1 203 ? 14.74100 10.50000 13.36100 1.000 17.09000 760 SER A N 1
ATOM 1583 C CA . SER A 1 203 ? 15.01600 9.09600 13.62600 1.000 19.41000 760 SER A CA 1
ATOM 1584 C C . SER A 1 203 ? 14.01000 8.19500 12.92800 1.000 22.83000 760 SER A C 1
ATOM 1585 O O . SER A 1 203 ? 14.10800 6.96600 13.04200 1.000 21.51000 760 SER A O 1
ATOM 1588 N N . SER A 1 204 ? 13.04200 8.79300 12.22800 1.000 17.14000 761 SER A N 1
ATOM 1589 C CA . SER A 1 204 ? 11.95300 8.08400 11.56800 1.000 16.18000 761 SER A CA 1
ATOM 1590 C C . SER A 1 204 ? 11.23700 7.12800 12.52100 1.000 17.44000 761 SER A C 1
ATOM 1591 O O . SER A 1 204 ? 11.01200 5.94800 12.22100 1.000 18.66000 761 SER A O 1
ATOM 1594 N N . SER A 1 205 ? 10.83100 7.65700 13.67900 1.000 17.23000 762 SER A N 1
ATOM 1595 C CA . SER A 1 205 ? 10.13100 6.83700 14.66500 1.000 17.30000 762 SER A CA 1
ATOM 1596 C C . SER A 1 205 ? 9.00000 7.62100 15.32500 1.000 19.40000 762 SER A C 1
ATOM 1597 O O . SER A 1 205 ? 8.93500 8.85400 15.25800 1.000 16.34000 762 SER A O 1
ATOM 1600 N N . ILE A 1 206 ? 8.08000 6.87900 15.94100 1.000 19.13000 763 ILE A N 1
ATOM 1601 C CA . ILE A 1 206 ? 7.07600 7.43800 16.84400 1.000 13.74000 763 ILE A CA 1
ATOM 1602 C C . ILE A 1 206 ? 7.44900 7.02600 18.25600 1.000 18.01000 763 ILE A C 1
ATOM 1603 O O . ILE A 1 206 ? 7.73600 5.85300 18.51000 1.000 18.25000 763 ILE A O 1
ATOM 1608 N N . ARG A 1 207 ? 7.41100 7.98000 19.18100 1.000 16.14000 764 ARG A N 1
ATOM 1609 C CA . ARG A 1 207 ? 7.81100 7.75600 20.55700 1.000 17.14000 764 ARG A CA 1
ATOM 1610 C C . ARG A 1 207 ? 6.71100 8.25200 21.48300 1.000 19.21000 764 ARG A C 1
ATOM 1611 O O . ARG A 1 207 ? 5.80600 8.96800 21.06700 1.000 16.65000 764 ARG A O 1
ATOM 1619 N N . ALA A 1 208 ? 6.79200 7.84100 22.74100 1.000 18.49000 765 ALA A N 1
ATOM 1620 C CA . ALA A 1 208 ? 5.84900 8.25700 23.76600 1.000 21.63000 765 ALA A CA 1
ATOM 1621 C C . ALA A 1 208 ? 6.63500 8.89300 24.90300 1.000 22.54000 765 ALA A C 1
ATOM 1622 O O . ALA A 1 208 ? 7.53800 8.26300 25.46400 1.000 23.19000 765 ALA A O 1
ATOM 1624 N N . LEU A 1 209 ? 6.29100 10.13800 25.22600 1.000 21.01000 766 LEU A N 1
ATOM 1625 C CA . LEU A 1 209 ? 6.91200 10.89900 26.30700 1.000 19.11000 766 LEU A CA 1
ATOM 1626 C C . LEU A 1 209 ? 6.05800 10.80800 27.56700 1.000 20.69000 766 LEU A C 1
ATOM 1627 O O . LEU A 1 209 ? 4.84700 11.02800 27.51200 1.000 20.21000 766 LEU A O 1
ATOM 1632 N N . ASP A 1 210 ? 6.68600 10.48100 28.69500 1.000 22.18000 767 ASP A N 1
ATOM 1633 C CA . ASP A 1 210 ? 5.99900 10.39600 29.98900 1.000 24.92000 767 ASP A CA 1
ATOM 1634 C C . ASP A 1 210 ? 5.89800 11.79400 30.59000 1.000 19.15000 767 ASP A C 1
ATOM 1635 O O . ASP A 1 210 ? 6.92500 12.41900 30.87900 1.000 24.17000 767 ASP A O 1
ATOM 1640 N N . LEU A 1 211 ? 4.66200 12.30200 30.75300 1.000 20.86000 768 LEU A N 1
ATOM 1641 C CA . LEU A 1 211 ? 4.46000 13.67500 31.21300 1.000 19.55000 768 LEU A CA 1
ATOM 1642 C C . LEU A 1 211 ? 4.67900 13.84400 32.71500 1.000 27.51000 768 LEU A C 1
ATOM 1643 O O . LEU A 1 211 ? 4.64600 14.97300 33.22300 1.000 28.19000 768 LEU A O 1
ATOM 1648 N N . GLN A 1 212 ? 4.91600 12.77000 33.43700 1.000 24.47000 769 GLN A N 1
ATOM 1649 C CA . GLN A 1 212 ? 5.25000 12.90200 34.84600 1.000 30.66000 769 GLN A CA 1
ATOM 1650 C C . GLN A 1 212 ? 6.74500 12.84500 35.11900 1.000 35.74000 769 GLN A C 1
ATOM 1651 O O . GLN A 1 212 ? 7.21400 13.50000 36.05200 1.000 39.44000 769 GLN A O 1
ATOM 1657 N N . THR A 1 213 ? 7.50500 12.11200 34.30700 1.000 28.62000 770 THR A N 1
ATOM 1658 C CA . THR A 1 213 ? 8.92500 11.88500 34.54100 1.000 30.85000 770 THR A CA 1
ATOM 1659 C C . THR A 1 213 ? 9.84300 12.56800 33.54000 1.000 34.83000 770 THR A C 1
ATOM 1660 O O . THR A 1 213 ? 11.01800 12.78400 33.85100 1.000 33.05000 770 THR A O 1
ATOM 1664 N N . GLY A 1 214 ? 9.35200 12.90200 32.35100 1.000 27.24000 771 GLY A N 1
ATOM 1665 C CA . GLY A 1 214 ? 10.24300 13.34000 31.30800 1.000 29.56000 771 GLY A CA 1
ATOM 1666 C C . GLY A 1 214 ? 10.97300 12.23200 30.58400 1.000 27.63000 771 GLY A C 1
ATOM 1667 O O . GLY A 1 214 ? 11.77600 12.53200 29.69900 1.000 26.24000 771 GLY A O 1
ATOM 1668 N N . GLY A 1 215 ? 10.73600 10.96600 30.93500 1.000 26.15000 772 GLY A N 1
ATOM 1669 C CA . GLY A 1 215 ? 11.33000 9.88000 30.18100 1.000 27.62000 772 GLY A CA 1
ATOM 1670 C C . GLY A 1 215 ? 10.55400 9.59800 28.90800 1.000 28.07000 772 GLY A C 1
ATOM 1671 O O . GLY A 1 215 ? 9.47200 10.13200 28.67800 1.000 26.57000 772 GLY A O 1
ATOM 1672 N N . SER A 1 216 ? 11.11400 8.74100 28.06000 1.000 23.74000 773 SER A N 1
ATOM 1673 C CA . SER A 1 216 ? 10.42500 8.39700 26.82500 1.000 24.23000 773 SER A CA 1
ATOM 1674 C C . SER A 1 216 ? 10.62300 6.92500 26.50700 1.000 26.93000 773 SER A C 1
ATOM 1675 O O . SER A 1 216 ? 11.48700 6.25200 27.08300 1.000 26.41000 773 SER A O 1
ATOM 1678 N N . ARG A 1 217 ? 9.79100 6.42400 25.59700 1.000 20.19000 774 ARG A N 1
ATOM 1679 C CA . ARG A 1 217 ? 9.92100 5.06500 25.09700 1.000 23.28000 774 ARG A CA 1
ATOM 1680 C C . ARG A 1 217 ? 9.64600 5.03300 23.60100 1.000 23.31000 774 ARG A C 1
ATOM 1681 O O . ARG A 1 217 ? 8.95200 5.89600 23.05600 1.000 23.75000 774 ARG A O 1
ATOM 1689 N N . LEU A 1 218 ? 10.22500 4.03600 22.93100 1.000 20.98000 775 LEU A N 1
ATOM 1690 C CA . LEU A 1 218 ? 10.10400 3.88500 21.48300 1.000 18.37000 775 LEU A CA 1
ATOM 1691 C C . LEU A 1 218 ? 8.89600 3.01200 21.16500 1.000 25.20000 775 LEU A C 1
ATOM 1692 O O . LEU A 1 218 ? 8.78900 1.89000 21.68400 1.000 27.46000 775 LEU A O 1
ATOM 1697 N N . LEU A 1 219 ? 7.98600 3.52100 20.32600 1.000 19.55000 776 LEU A N 1
ATOM 1698 C CA . LEU A 1 219 ? 6.81000 2.73600 19.94500 1.000 21.18000 776 LEU A CA 1
ATOM 1699 C C . LEU A 1 219 ? 7.03600 1.94800 18.65600 1.000 24.73000 776 LEU A C 1
ATOM 1700 O O . LEU A 1 219 ? 6.87700 0.72200 18.64400 1.000 26.99000 776 LEU A O 1
ATOM 1705 N N . ALA A 1 220 ? 7.42600 2.62600 17.57300 1.000 20.07000 777 ALA A N 1
ATOM 1706 C CA . ALA A 1 220 ? 7.63500 1.92600 16.31200 1.000 21.02000 777 ALA A CA 1
ATOM 1707 C C . ALA A 1 220 ? 8.52200 2.75700 15.39100 1.000 20.97000 777 ALA A C 1
ATOM 1708 O O . ALA A 1 220 ? 8.52800 3.99000 15.45500 1.000 22.14000 777 ALA A O 1
ATOM 1710 N N . GLY A 1 221 ? 9.23600 2.07400 14.50800 1.000 22.72000 778 GLY A N 1
ATOM 1711 C CA . GLY A 1 221 ? 10.13800 2.74500 13.59600 1.000 22.39000 778 GLY A CA 1
ATOM 1712 C C . GLY A 1 221 ? 11.51400 2.96000 14.20500 1.000 22.29000 778 GLY A C 1
ATOM 1713 O O . GLY A 1 221 ? 11.73900 2.80800 15.40700 1.000 21.30000 778 GLY A O 1
ATOM 1714 N N . GLY A 1 222 ? 12.46500 3.31100 13.35100 1.000 21.22000 779 GLY A N 1
ATOM 1715 C CA . GLY A 1 222 ? 13.78900 3.60500 13.85400 1.000 19.55000 779 GLY A CA 1
ATOM 1716 C C . GLY A 1 222 ? 14.58700 2.37700 14.25300 1.000 25.06000 779 GLY A C 1
ATOM 1717 O O . GLY A 1 222 ? 14.20800 1.22300 14.02000 1.000 27.21000 779 GLY A O 1
ATOM 1718 N N . ASP A 1 223 ? 15.74100 2.65800 14.85700 1.000 23.70000 780 ASP A N 1
ATOM 1719 C CA . ASP A 1 223 ? 16.70400 1.64900 15.27300 1.000 27.18000 780 ASP A CA 1
ATOM 1720 C C . ASP A 1 223 ? 16.68800 1.55900 16.79000 1.000 26.40000 780 ASP A C 1
ATOM 1721 O O . ASP A 1 223 ? 17.19900 2.46600 17.46300 1.000 23.87000 780 ASP A O 1
ATOM 1726 N N . PRO A 1 224 ? 16.12500 0.49900 17.37500 1.000 27.79000 781 PRO A N 1
ATOM 1727 C CA . PRO A 1 224 ? 16.06200 0.42000 18.84400 1.000 30.10000 781 PRO A CA 1
ATOM 1728 C C . PRO A 1 224 ? 17.40300 0.11800 19.50900 1.000 33.32000 781 PRO A C 1
ATOM 1729 O O . PRO A 1 224 ? 17.49600 0.20600 20.74000 1.000 35.47000 781 PRO A O 1
ATOM 1733 N N . TYR A 1 225 ? 18.44700 -0.20200 18.74800 1.000 32.63000 782 TYR A N 1
ATOM 1734 C CA . TYR A 1 225 ? 19.72200 -0.58800 19.33600 1.000 34.94000 782 TYR A CA 1
ATOM 1735 C C . TYR A 1 225 ? 20.84500 0.40800 19.09300 1.000 38.33000 782 TYR A C 1
ATOM 1736 O O . TYR A 1 225 ? 21.79300 0.44200 19.88000 1.000 44.31000 782 TYR A O 1
ATOM 1745 N N . PHE A 1 226 ? 20.76300 1.21600 18.04000 1.000 27.82000 783 PHE A N 1
ATOM 1746 C CA . PHE A 1 226 ? 21.76800 2.24000 17.75300 1.000 27.40000 783 PHE A CA 1
ATOM 1747 C C . PHE A 1 226 ? 21.06100 3.58900 17.76600 1.000 30.26000 783 PHE A C 1
ATOM 1748 O O . PHE A 1 226 ? 20.43000 3.98600 16.77900 1.000 26.78000 783 PHE A O 1
ATOM 1756 N N . SER A 1 227 ? 21.15100 4.28600 18.90100 1.000 26.85000 784 SER A N 1
ATOM 1757 C CA . SER A 1 227 ? 20.42200 5.53400 19.05800 1.000 27.98000 784 SER A CA 1
ATOM 1758 C C . SER A 1 227 ? 20.90700 6.58500 18.08000 1.000 27.92000 784 SER A C 1
ATOM 1759 O O . SER A 1 227 ? 20.14800 7.47800 17.70800 1.000 23.82000 784 SER A O 1
ATOM 1762 N N . GLU A 1 228 ? 22.16600 6.48200 17.65000 1.000 26.55000 785 GLU A N 1
ATOM 1763 C CA . GLU A 1 228 ? 22.73000 7.47200 16.74500 1.000 26.39000 785 GLU A CA 1
ATOM 1764 C C . GLU A 1 228 ? 22.36700 7.22500 15.29100 1.000 25.44000 785 GLU A C 1
ATOM 1765 O O . GLU A 1 228 ? 22.71300 8.05000 14.44000 1.000 27.42000 785 GLU A O 1
ATOM 1771 N N . ASN A 1 229 ? 21.70100 6.11800 14.97700 1.000 22.89000 786 ASN A N 1
ATOM 1772 C CA . ASN A 1 229 ? 21.41700 5.77500 13.58600 1.000 22.29000 786 ASN A CA 1
ATOM 1773 C C . ASN A 1 229 ? 20.21600 6.56100 13.08100 1.000 24.40000 786 ASN A C 1
ATOM 1774 O O . ASN A 1 229 ? 19.08000 6.30300 13.49200 1.000 25.16000 786 ASN A O 1
ATOM 1779 N N . LEU A 1 230 ? 20.43700 7.48000 12.15400 1.000 23.02000 787 LEU A N 1
ATOM 1780 C CA . LEU A 1 230 ? 19.34000 8.26500 11.59900 1.000 24.73000 787 LEU A CA 1
ATOM 1781 C C . LEU A 1 230 ? 18.96000 7.74900 10.21300 1.000 25.35000 787 LEU A C 1
ATOM 1782 O O . LEU A 1 230 ? 18.25700 8.42900 9.46500 1.000 27.29000 787 LEU A O 1
ATOM 1787 N N . PHE A 1 231 ? 19.42500 6.55000 9.86900 1.000 21.67000 788 PHE A N 1
ATOM 1788 C CA . PHE A 1 231 ? 19.20500 6.02600 8.53100 1.000 19.06000 788 PHE A CA 1
ATOM 1789 C C . PHE A 1 231 ? 18.37500 4.75200 8.56000 1.000 19.35000 788 PHE A C 1
ATOM 1790 O O . PHE A 1 231 ? 18.32900 4.01900 7.57000 1.000 22.58000 788 PHE A O 1
ATOM 1798 N N . LYS A 1 232 ? 17.70100 4.47400 9.67900 1.000 19.50000 789 LYS A N 1
ATOM 1799 C CA . LYS A 1 232 ? 16.81500 3.31800 9.73300 1.000 19.17000 789 LYS A CA 1
ATOM 1800 C C . LYS A 1 232 ? 15.42800 3.75600 9.27500 1.000 20.86000 789 LYS A C 1
ATOM 1801 O O . LYS A 1 232 ? 14.48100 3.91200 10.05700 1.000 22.69000 789 LYS A O 1
ATOM 1807 N N . PHE A 1 233 ? 15.32700 3.96400 7.96100 1.000 18.81000 790 PHE A N 1
ATOM 1808 C CA . PHE A 1 233 ? 14.08000 4.41000 7.36100 1.000 17.88000 790 PHE A CA 1
ATOM 1809 C C . PHE A 1 233 ? 13.75700 3.56900 6.14000 1.000 18.44000 790 PHE A C 1
ATOM 1810 O O . PHE A 1 233 ? 14.61300 2.86100 5.59000 1.000 18.86000 790 PHE A O 1
ATOM 1818 N N . GLY A 1 234 ? 12.50000 3.68100 5.73400 1.000 17.50000 791 GLY A N 1
ATOM 1819 C CA . GLY A 1 234 ? 11.93100 2.87400 4.66400 1.000 19.49000 791 GLY A CA 1
ATOM 1820 C C . GLY A 1 234 ? 10.41700 2.94300 4.78500 1.000 19.18000 791 GLY A C 1
ATOM 1821 O O . GLY A 1 234 ? 9.88800 3.83400 5.42700 1.000 19.01000 791 GLY A O 1
ATOM 1822 N N . ASP A 1 235 ? 9.74900 1.95200 4.19600 1.000 19.20000 792 ASP A N 1
ATOM 1823 C CA . ASP A 1 235 ? 8.28900 1.90600 4.17900 1.000 18.96000 792 ASP A CA 1
ATOM 1824 C C . ASP A 1 235 ? 7.88900 0.44900 4.38600 1.000 20.57000 792 ASP A C 1
ATOM 1825 O O . ASP A 1 235 ? 7.83200 -0.33700 3.43400 1.000 23.65000 792 ASP A O 1
ATOM 1830 N N . ASN A 1 236 ? 7.65600 0.08100 5.64300 1.000 21.13000 793 ASN A N 1
ATOM 1831 C CA . ASN A 1 236 ? 7.32900 -1.30100 5.96000 1.000 22.37000 793 ASN A CA 1
ATOM 1832 C C . ASN A 1 236 ? 6.34900 -1.32600 7.12300 1.000 20.30000 793 ASN A C 1
ATOM 1833 O O . ASN A 1 236 ? 6.64900 -0.80400 8.20900 1.000 22.38000 793 ASN A O 1
ATOM 1838 N N . ASP A 1 237 ? 5.18000 -1.91200 6.88200 1.000 21.20000 794 ASP A N 1
ATOM 1839 C CA . ASP A 1 237 ? 4.19600 -2.14900 7.92800 1.000 22.19000 794 ASP A CA 1
ATOM 1840 C C . ASP A 1 237 ? 4.59300 -3.37600 8.75000 1.000 28.38000 794 ASP A C 1
ATOM 1841 O O . ASP A 1 237 ? 5.28200 -4.27800 8.26600 1.000 30.58000 794 ASP A O 1
ATOM 1846 N N . GLY A 1 238 ? 4.12900 -3.42100 9.99100 1.000 23.62000 795 GLY A N 1
ATOM 1847 C CA . GLY A 1 238 ? 4.43000 -4.56200 10.84700 1.000 27.40000 795 GLY A CA 1
ATOM 1848 C C . GLY A 1 238 ? 4.34800 -4.15900 12.31200 1.000 29.51000 795 GLY A C 1
ATOM 1849 O O . GLY A 1 238 ? 3.61400 -3.24200 12.67100 1.000 26.95000 795 GLY A O 1
ATOM 1850 N N . VAL A 1 239 ? 5.13500 -4.83600 13.14500 1.000 24.89000 796 VAL A N 1
ATOM 1851 C CA . VAL A 1 239 ? 5.07200 -4.6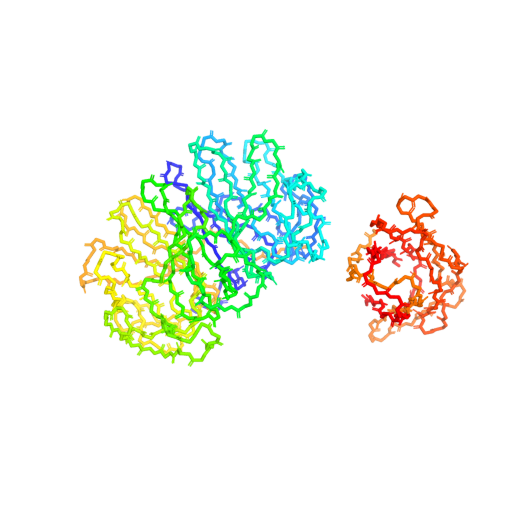1100 14.58200 1.000 25.43000 796 VAL A CA 1
ATOM 1852 C C . VAL A 1 239 ? 6.43500 -4.17000 15.10000 1.000 29.68000 796 VAL A C 1
ATOM 1853 O O . VAL A 1 239 ? 7.44700 -4.83200 14.84600 1.000 34.68000 796 VAL A O 1
ATOM 1857 N N . GLY A 1 240 ? 6.44600 -3.06300 15.84700 1.000 29.32000 797 GLY A N 1
ATOM 1858 C CA . GLY A 1 240 ? 7.63400 -2.62300 16.55200 1.000 29.38000 797 GLY A CA 1
ATOM 1859 C C . GLY A 1 240 ? 8.84100 -2.40600 15.66300 1.000 35.36000 797 GLY A C 1
ATOM 1860 O O . GLY A 1 240 ? 8.84300 -1.49700 14.82400 1.000 29.76000 797 GLY A O 1
ATOM 1861 N N . ALA A 1 241 ? 9.86500 -3.24700 15.83400 1.000 36.77000 798 ALA A N 1
ATOM 1862 C CA . ALA A 1 241 ? 11.12500 -3.11800 15.10500 1.000 34.52000 798 ALA A CA 1
ATOM 1863 C C . ALA A 1 241 ? 11.05100 -3.56800 13.65000 1.000 31.86000 798 ALA A C 1
ATOM 1864 O O . ALA A 1 241 ? 12.00100 -3.31100 12.90300 1.000 37.99000 798 ALA A O 1
ATOM 1866 N N . GLU A 1 242 ? 9.97500 -4.24000 13.22400 1.000 32.12000 799 GLU A N 1
ATOM 1867 C CA . GLU A 1 242 ? 9.78700 -4.51000 11.80000 1.000 29.52000 799 GLU A CA 1
ATOM 1868 C C . GLU A 1 242 ? 9.38100 -3.26100 11.02700 1.000 25.64000 799 GLU A C 1
ATOM 1869 O O . GLU A 1 242 ? 9.49700 -3.24100 9.79800 1.000 28.90000 799 GLU A O 1
ATOM 1875 N N . VAL A 1 243 ? 8.87600 -2.25400 11.71800 1.000 25.84000 800 VAL A N 1
ATOM 1876 C CA . VAL A 1 243 ? 8.25900 -1.09800 11.08000 1.000 22.02000 800 VAL A CA 1
ATOM 1877 C C . VAL A 1 243 ? 9.34800 -0.17300 10.56100 1.000 19.85000 800 VAL A C 1
ATOM 1878 O O . VAL A 1 243 ? 10.32300 0.11600 11.26600 1.000 22.85000 800 VAL A O 1
ATOM 1882 N N . LEU A 1 244 ? 9.18900 0.28800 9.32600 1.000 20.36000 801 LEU A N 1
ATOM 1883 C CA . LEU A 1 244 ? 10.01500 1.35400 8.77700 1.000 19.95000 801 LEU A CA 1
ATOM 1884 C C . LEU A 1 244 ? 9.10800 2.49600 8.34500 1.000 16.13000 801 LEU A C 1
ATOM 1885 O O . LEU A 1 244 ? 8.08800 2.27000 7.69400 1.000 18.86000 801 LEU A O 1
ATOM 1890 N N . LEU A 1 245 ? 9.47600 3.70800 8.74100 1.000 17.90000 802 LEU A N 1
ATOM 1891 C CA . LEU A 1 245 ? 8.86400 4.96700 8.34600 1.000 15.87000 802 LEU A CA 1
ATOM 1892 C C . LEU A 1 245 ? 9.94600 5.82600 7.71100 1.000 16.62000 802 LEU A C 1
ATOM 1893 O O . LEU A 1 245 ? 11.12000 5.46200 7.73800 1.000 17.49000 802 LEU A O 1
ATOM 1898 N N . GLN A 1 246 ? 9.57900 6.99400 7.17200 1.000 17.55000 803 GLN A N 1
ATOM 1899 C CA . GLN A 1 246 ? 10.62200 7.95800 6.80500 1.000 15.64000 803 GLN A CA 1
ATOM 1900 C C . GLN A 1 246 ? 10.11500 9.35400 7.12800 1.000 15.65000 803 GLN A C 1
ATOM 1901 O O . GLN A 1 246 ? 9.19500 9.85900 6.47100 1.000 14.72000 803 GLN A O 1
ATOM 1907 N N . HIS A 1 247 ? 10.75000 9.98400 8.11800 1.000 15.27000 804 HIS A N 1
ATOM 1908 C CA . HIS A 1 247 ? 10.55500 11.39200 8.45000 1.000 14.89000 804 HIS A CA 1
ATOM 1909 C C . HIS A 1 247 ? 9.09300 11.74600 8.71400 1.000 14.98000 804 HIS A C 1
ATOM 1910 O O . HIS A 1 247 ? 8.56500 12.68900 8.10900 1.000 14.72000 804 HIS A O 1
ATOM 1917 N N . PRO A 1 248 ? 8.42200 11.05600 9.63900 1.000 13.43000 805 PRO A N 1
ATOM 1918 C CA . PRO A 1 248 ? 7.04800 11.42400 9.99500 1.000 12.99000 805 PRO A CA 1
ATOM 1919 C C . PRO A 1 248 ? 7.03800 12.79400 10.64800 1.000 14.73000 805 PRO A C 1
ATOM 1920 O O . PRO A 1 248 ? 7.77600 13.04100 11.60700 1.000 16.97000 805 PRO A O 1
ATOM 1924 N N . LEU A 1 249 ? 6.20500 13.68400 10.11400 1.000 14.06000 806 LEU A N 1
ATOM 1925 C CA . LEU A 1 249 ? 6.09400 15.03300 10.65600 1.000 14.93000 806 LEU A CA 1
ATOM 1926 C C . LEU A 1 249 ? 4.90400 15.21900 11.59200 1.000 18.09000 806 LEU A C 1
ATOM 1927 O O . LEU A 1 249 ? 4.97200 16.09400 12.46400 1.000 19.26000 806 LEU A O 1
ATOM 1932 N N . GLY A 1 250 ? 3.84600 14.41500 11.46300 1.000 14.34000 807 GLY A N 1
ATOM 1933 C CA . GLY A 1 250 ? 2.60500 14.66100 12.17400 1.000 15.84000 807 GLY A CA 1
ATOM 1934 C C . GLY A 1 250 ? 2.11600 13.41200 12.87200 1.000 17.08000 807 GLY A C 1
ATOM 1935 O O . GLY A 1 250 ? 2.30100 12.28800 12.40100 1.000 16.10000 807 GLY A O 1
ATOM 1936 N N . VAL A 1 251 ? 1.50600 13.62600 14.02800 1.000 17.45000 808 VAL A N 1
ATOM 1937 C CA . VAL A 1 251 ? 1.01700 12.53100 14.84600 1.000 17.85000 808 VAL A CA 1
ATOM 1938 C C . VAL A 1 251 ? -0.22400 13.02500 15.56100 1.000 16.86000 808 VAL A C 1
ATOM 1939 O O . VAL A 1 251 ? -0.34900 14.21300 15.87200 1.000 17.80000 808 VAL A O 1
ATOM 1943 N N . LEU A 1 252 ? -1.17000 12.11500 15.77200 1.000 15.09000 809 LEU A N 1
ATOM 1944 C CA . LEU A 1 252 ? -2.43000 12.46200 16.41300 1.000 17.97000 809 LEU A CA 1
ATOM 1945 C C . LEU A 1 252 ? -2.92400 11.25700 17.18500 1.000 16.03000 809 LEU A C 1
ATOM 1946 O O . LEU A 1 252 ? -2.96800 10.15500 16.63800 1.000 19.61000 809 LEU A O 1
ATOM 1951 N N . CYS A 1 253 ? -3.28200 11.45800 18.45200 1.000 18.66000 810 CYS A N 1
ATOM 1952 C CA . CYS A 1 253 ? -3.88600 10.40200 19.24100 1.000 21.59000 810 CYS A CA 1
ATOM 1953 C C . CYS A 1 253 ? -5.38800 10.66400 19.31700 1.000 23.26000 810 CYS A C 1
ATOM 1954 O O . CYS A 1 253 ? -5.81100 11.72900 19.77900 1.000 25.99000 810 CYS A O 1
ATOM 1957 N N . ALA A 1 254 ? -6.18300 9.69400 18.86600 1.000 20.21000 811 ALA A N 1
ATOM 1958 C CA . ALA A 1 254 ? -7.63700 9.77800 18.88400 1.000 25.12000 811 ALA A CA 1
ATOM 1959 C C . ALA A 1 254 ? -8.17300 9.39000 20.25900 1.000 32.93000 811 ALA A C 1
ATOM 1960 O O . ALA A 1 254 ? -7.44400 8.90300 21.11900 1.000 31.13000 811 ALA A O 1
ATOM 1962 N N . ASN A 1 255 ? -9.47700 9.61100 20.46000 1.000 31.99000 812 ASN A N 1
ATOM 1963 C CA . ASN A 1 255 ? -10.07000 9.36700 21.77700 1.000 37.96000 812 ASN A CA 1
ATOM 1964 C C . ASN A 1 255 ? -10.00900 7.89900 22.17900 1.000 39.22000 812 ASN A C 1
ATOM 1965 O O . ASN A 1 255 ? -9.97800 7.58900 23.38000 1.000 44.58000 812 ASN A O 1
ATOM 1970 N N . ASP A 1 256 ? -10.03900 6.98300 21.21200 1.000 38.09000 813 ASP A N 1
ATOM 1971 C CA . ASP A 1 256 ? -9.91400 5.56000 21.51900 1.000 40.94000 813 ASP A CA 1
ATOM 1972 C C . ASP A 1 256 ? -8.47100 5.13700 21.77600 1.000 44.96000 813 ASP A C 1
ATOM 1973 O O . ASP A 1 256 ? -8.20400 3.94200 21.93900 1.000 41.69000 813 ASP A O 1
ATOM 1978 N N . GLY A 1 257 ? -7.53600 6.08800 21.80100 1.000 37.99000 814 GLY A N 1
ATOM 1979 C CA . GLY A 1 257 ? -6.15800 5.79400 22.10300 1.000 36.11000 814 GLY A CA 1
ATOM 1980 C C . GLY A 1 257 ? -5.31600 5.35900 20.92600 1.000 30.81000 814 GLY A C 1
ATOM 1981 O O . GLY A 1 257 ? -4.09700 5.20800 21.09200 1.000 29.53000 814 GLY A O 1
ATOM 1982 N N . GLN A 1 258 ? -5.91300 5.15600 19.74800 1.000 28.70000 815 GLN A N 1
ATOM 1983 C CA . GLN A 1 258 ? -5.13900 4.78200 18.57000 1.000 27.68000 815 GLN A CA 1
ATOM 1984 C C . GLN A 1 258 ? -4.48200 6.00800 17.95900 1.000 23.74000 815 GLN A C 1
ATOM 1985 O O . GLN A 1 258 ? -4.98000 7.13400 18.07400 1.000 25.99000 815 GLN A O 1
ATOM 1991 N N . ILE A 1 259 ? -3.34600 5.78700 17.31100 1.000 19.01000 816 ILE A N 1
ATOM 1992 C CA . ILE A 1 259 ? -2.50700 6.87600 16.83900 1.000 19.82000 816 ILE A CA 1
ATOM 1993 C C . ILE A 1 259 ? -2.56000 6.91700 15.31900 1.000 19.47000 816 ILE A C 1
ATOM 1994 O O . ILE A 1 259 ? -2.43200 5.88600 14.64900 1.000 24.01000 816 ILE A O 1
ATOM 1999 N N . TYR A 1 260 ? -2.77200 8.10000 14.78100 1.000 18.37000 817 TYR A N 1
ATOM 2000 C CA . TYR A 1 260 ? -2.67700 8.32200 13.35700 1.000 16.72000 817 TYR A CA 1
ATOM 2001 C C . TYR A 1 260 ? -1.43200 9.15200 13.11200 1.000 16.27000 817 TYR A C 1
ATOM 2002 O O . TYR A 1 260 ? -1.10800 10.03000 13.91400 1.000 16.50000 817 TYR A O 1
ATOM 2011 N N . LEU A 1 261 ? -0.72200 8.85900 12.02300 1.000 15.24000 818 LEU A N 1
ATOM 2012 C CA . LEU A 1 261 ? 0.50000 9.58300 11.74400 1.000 13.41000 818 LEU A CA 1
ATOM 2013 C C . LEU A 1 261 ? 0.64300 9.81900 10.25700 1.000 15.30000 818 LEU A C 1
ATOM 2014 O O . LEU A 1 261 ? 0.16400 9.03800 9.42400 1.000 17.08000 818 LEU A O 1
ATOM 2019 N N . THR A 1 262 ? 1.29800 10.91700 9.92900 1.000 16.18000 819 THR A N 1
ATOM 2020 C CA . THR A 1 262 ? 1.67500 11.16300 8.54500 1.000 16.82000 819 THR A CA 1
ATOM 2021 C C . THR A 1 262 ? 3.09400 10.62300 8.39100 1.000 15.39000 819 THR A C 1
ATOM 2022 O O . THR A 1 262 ? 4.03300 11.13100 9.01900 1.000 16.78000 819 THR A O 1
ATOM 2026 N N . ASP A 1 263 ? 3.26000 9.56000 7.59200 1.000 16.18000 820 ASP A N 1
ATOM 2027 C CA . ASP A 1 263 ? 4.58900 9.04100 7.26300 1.000 16.22000 820 ASP A CA 1
ATOM 2028 C C . ASP A 1 263 ? 5.07200 9.86000 6.07600 1.000 16.44000 820 ASP A C 1
ATOM 2029 O O . ASP A 1 263 ? 4.98800 9.45100 4.91400 1.000 15.95000 820 ASP A O 1
ATOM 2034 N N . SER A 1 264 ? 5.58300 11.04600 6.40100 1.000 16.02000 821 SER A N 1
ATOM 2035 C CA . SER A 1 264 ? 5.56800 12.15900 5.45300 1.000 14.83000 821 SER A CA 1
ATOM 2036 C C . SER A 1 264 ? 6.37200 11.85600 4.19700 1.000 14.60000 821 SER A C 1
ATOM 2037 O O . SER A 1 264 ? 5.90500 12.11400 3.07500 1.000 17.10000 821 SER A O 1
ATOM 2040 N N . TYR A 1 265 ? 7.58500 11.31800 4.34900 1.000 15.38000 822 TYR A N 1
ATOM 2041 C CA . TYR A 1 265 ? 8.41000 11.12900 3.16000 1.000 14.91000 822 TYR A CA 1
ATOM 2042 C C . TYR A 1 265 ? 8.02600 9.86200 2.40000 1.000 17.98000 822 TYR A C 1
ATOM 2043 O O . TYR A 1 265 ? 8.59100 9.58900 1.33900 1.000 18.28000 822 TYR A O 1
ATOM 2052 N N . ASN A 1 266 ? 7.07800 9.09300 2.91600 1.000 16.35000 823 ASN A N 1
ATOM 2053 C CA . ASN A 1 266 ? 6.49500 7.99400 2.16600 1.000 15.96000 823 ASN A CA 1
ATOM 2054 C C . ASN A 1 266 ? 5.10200 8.32300 1.65100 1.000 16.38000 823 ASN A C 1
ATOM 2055 O O . ASN A 1 266 ? 4.46100 7.45200 1.06800 1.000 16.24000 823 ASN A O 1
ATOM 2060 N N . HIS A 1 267 ? 4.62400 9.55100 1.83300 1.000 14.94000 824 HIS A N 1
ATOM 2061 C CA . HIS A 1 267 ? 3.38300 10.00100 1.18900 1.000 14.73000 824 HIS A CA 1
ATOM 2062 C C . HIS A 1 267 ? 2.18800 9.15100 1.61100 1.000 16.51000 824 HIS A C 1
ATOM 2063 O O . HIS A 1 267 ? 1.29600 8.84400 0.80900 1.000 16.36000 824 HIS A O 1
ATOM 2070 N N . LYS A 1 268 ? 2.16000 8.78200 2.89300 1.000 15.65000 825 LYS A N 1
ATOM 2071 C CA . LYS A 1 268 ? 1.11400 7.92600 3.43100 1.000 16.30000 825 LYS A CA 1
ATOM 2072 C C . LYS A 1 268 ? 0.58800 8.45100 4.75900 1.000 17.30000 825 LYS A C 1
ATOM 2073 O O . LYS A 1 268 ? 1.31000 9.11100 5.51300 1.000 16.10000 825 LYS A O 1
ATOM 2079 N N . ILE A 1 269 ? -0.67600 8.14100 5.04800 1.000 14.77000 826 ILE A N 1
ATOM 2080 C CA . ILE A 1 269 ? -1.19400 8.17000 6.41500 1.000 15.35000 826 ILE A CA 1
ATOM 2081 C C . ILE A 1 269 ? -1.11800 6.75100 6.95200 1.000 17.30000 826 ILE A C 1
ATOM 2082 O O . ILE A 1 269 ? -1.50100 5.80200 6.25700 1.000 17.86000 826 ILE A O 1
ATOM 2087 N N . LYS A 1 270 ? -0.62800 6.59800 8.17500 1.000 16.34000 827 LYS A N 1
ATOM 2088 C CA . LYS A 1 270 ? -0.53900 5.28200 8.80100 1.000 16.24000 827 LYS A CA 1
ATOM 2089 C C . LYS A 1 270 ? -1.22900 5.29900 10.15900 1.000 18.02000 827 LYS A C 1
ATOM 2090 O O . LYS A 1 270 ? -1.46700 6.35100 10.74800 1.000 18.02000 827 LYS A O 1
ATOM 2096 N N . LYS A 1 271 ? -1.59400 4.11100 10.62400 1.000 16.61000 828 LYS A N 1
ATOM 2097 C CA . LYS A 1 271 ? -2.24300 3.93100 11.91700 1.000 16.91000 828 LYS A CA 1
ATOM 2098 C C . LYS A 1 271 ? -1.34100 3.09100 12.80000 1.000 18.80000 828 LYS A C 1
ATOM 2099 O O . LYS A 1 271 ? -0.88600 2.01800 12.38900 1.000 21.45000 828 LYS A O 1
ATOM 2105 N N . LEU A 1 272 ? -1.10600 3.56600 14.02100 1.000 17.17000 829 LEU A N 1
ATOM 2106 C CA . LEU A 1 272 ? -0.27000 2.86600 14.99300 1.000 17.29000 829 LEU A CA 1
ATOM 2107 C C . LEU A 1 272 ? -1.12300 2.50200 16.19100 1.000 20.79000 829 LEU A C 1
ATOM 2108 O O . LEU A 1 272 ? -1.79100 3.36800 16.76200 1.000 20.99000 829 LEU A O 1
ATOM 2113 N N . ASP A 1 273 ? -1.11600 1.22400 16.56100 1.000 18.52000 830 ASP A N 1
ATOM 2114 C CA . ASP A 1 273 ? -1.71200 0.79400 17.81200 1.000 20.30000 830 ASP A CA 1
ATOM 2115 C C . ASP A 1 273 ? -0.61400 0.87800 18.86700 1.000 20.05000 830 ASP A C 1
ATOM 2116 O O . ASP A 1 273 ? 0.32100 0.07600 18.82800 1.000 21.34000 830 ASP A O 1
ATOM 2121 N N . PRO A 1 274 ? -0.66100 1.83100 19.79900 1.000 22.55000 831 PRO A N 1
ATOM 2122 C CA . PRO A 1 274 ? 0.47200 1.97600 20.72700 1.000 23.23000 831 PRO A CA 1
ATOM 2123 C C . PRO A 1 274 ? 0.58300 0.82500 21.69500 1.000 27.25000 831 PRO A C 1
ATOM 2124 O O . PRO A 1 274 ? 1.65600 0.64300 22.28500 1.000 25.72000 831 PRO A O 1
ATOM 2128 N N . VAL A 1 275 ? -0.47700 0.02900 21.85500 1.000 23.88000 832 VAL A N 1
ATOM 2129 C CA . VAL A 1 275 ? -0.44400 -1.09700 22.78200 1.000 25.97000 832 VAL A CA 1
ATOM 2130 C C . VAL A 1 275 ? 0.32400 -2.26500 22.17600 1.000 27.05000 832 VAL A C 1
ATOM 2131 O O . VAL A 1 275 ? 1.22400 -2.83200 22.80500 1.000 28.68000 832 VAL A O 1
ATOM 2135 N N . THR A 1 276 ? -0.00200 -2.63400 20.93700 1.000 21.02000 833 THR A N 1
ATOM 2136 C CA . THR A 1 276 ? 0.65800 -3.74800 20.26600 1.000 20.91000 833 THR A CA 1
ATOM 2137 C C . THR A 1 276 ? 1.88100 -3.32900 19.46600 1.000 22.49000 833 THR A C 1
ATOM 2138 O O . THR A 1 276 ? 2.63700 -4.20100 19.02900 1.000 24.10000 833 THR A O 1
ATOM 2142 N N . LYS A 1 277 ? 2.07000 -2.02200 19.25700 1.000 23.48000 834 LYS A N 1
ATOM 2143 C CA . LYS A 1 277 ? 3.10300 -1.43300 18.39700 1.000 24.24000 834 LYS A CA 1
ATOM 2144 C C . LYS A 1 277 ? 2.91900 -1.79800 16.92700 1.000 22.01000 834 LYS A C 1
ATOM 2145 O O . LYS A 1 277 ? 3.86400 -1.69600 16.13500 1.000 24.22000 834 LYS A O 1
ATOM 2151 N N . ARG A 1 278 ? 1.71700 -2.20000 16.53400 1.000 21.61000 835 ARG A N 1
ATOM 2152 C CA . ARG A 1 278 ? 1.44600 -2.52900 15.14000 1.000 20.45000 835 ARG A CA 1
ATOM 2153 C C . ARG A 1 278 ? 1.18400 -1.26300 14.34200 1.000 21.68000 835 ARG A C 1
ATOM 2154 O O . ARG A 1 278 ? 0.40500 -0.40400 14.77200 1.000 23.74000 835 ARG A O 1
ATOM 2162 N N . VAL A 1 279 ? 1.81200 -1.15700 13.16300 1.000 21.98000 836 VAL A N 1
ATOM 2163 C CA . VAL A 1 279 ? 1.61200 -0.03100 12.25800 1.000 21.53000 836 VAL A CA 1
ATOM 2164 C C . VAL A 1 279 ? 1.10100 -0.58100 10.94000 1.000 21.70000 836 VAL A C 1
ATOM 2165 O O . VAL A 1 279 ? 1.68100 -1.52700 10.39900 1.000 23.93000 836 VAL A O 1
ATOM 2169 N N . VAL A 1 280 ? 0.02400 0.01700 10.42500 1.000 18.79000 837 VAL A N 1
ATOM 2170 C CA . VAL A 1 280 ? -0.54000 -0.36100 9.13700 1.000 21.91000 837 VAL A CA 1
ATOM 2171 C C . VAL A 1 280 ? -0.76500 0.88900 8.30500 1.000 20.01000 837 VAL A C 1
ATOM 2172 O O . VAL A 1 280 ? -1.04700 1.97200 8.82800 1.000 22.40000 837 VAL A O 1
ATOM 2176 N N . THR A 1 281 ? -0.61800 0.73400 6.99600 1.000 20.64000 838 THR A N 1
ATOM 2177 C CA . THR A 1 281 ? -0.91100 1.83000 6.08400 1.000 19.32000 838 THR A CA 1
ATOM 2178 C C . THR A 1 281 ? -2.41900 2.03600 5.98800 1.000 22.27000 838 THR A C 1
ATOM 2179 O O . THR A 1 281 ? -3.18000 1.08200 5.79300 1.000 22.91000 838 THR A O 1
ATOM 2183 N N . LEU A 1 282 ? -2.84500 3.28300 6.16200 1.000 17.59000 839 LEU A N 1
ATOM 2184 C CA . LEU A 1 282 ? -4.24200 3.68300 6.07000 1.000 18.86000 839 LEU A CA 1
ATOM 2185 C C . LEU A 1 282 ? -4.59200 4.24800 4.70000 1.000 23.26000 839 LEU A C 1
ATOM 2186 O O . LEU A 1 282 ? -5.58300 3.82300 4.09100 1.000 23.50000 839 LEU A O 1
ATOM 2191 N N . ALA A 1 283 ? -3.80100 5.20000 4.20700 1.000 17.87000 840 ALA A N 1
ATOM 2192 C CA . ALA A 1 283 ? -4.08600 5.86600 2.94200 1.000 16.15000 840 ALA A CA 1
ATOM 2193 C C . ALA A 1 283 ? -2.78300 6.19400 2.22700 1.000 16.81000 840 ALA A C 1
ATOM 2194 O O . ALA A 1 283 ? -1.79400 6.57200 2.86600 1.000 17.35000 840 ALA A O 1
ATOM 2196 N N . GLY A 1 284 ? -2.80700 6.10000 0.89700 1.000 18.28000 841 GLY A N 1
ATOM 2197 C CA . GLY A 1 284 ? -1.63400 6.41800 0.08600 1.000 17.60000 841 GLY A CA 1
ATOM 2198 C C . GLY A 1 284 ? -0.93300 5.18500 -0.44400 1.000 17.88000 841 GLY A C 1
ATOM 2199 O O . GLY A 1 284 ? -0.71200 4.21500 0.29100 1.000 19.33000 841 GLY A O 1
ATOM 2200 N N . THR A 1 285 ? -0.57500 5.20300 -1.72400 1.000 19.42000 842 THR A N 1
ATOM 2201 C CA . THR A 1 285 ? 0.20700 4.10900 -2.29200 1.000 22.85000 842 THR A CA 1
ATOM 2202 C C . THR A 1 285 ? 1.68500 4.18300 -1.93600 1.000 22.28000 842 THR A C 1
ATOM 2203 O O . THR A 1 285 ? 2.41100 3.19700 -2.13100 1.000 23.58000 842 THR A O 1
ATOM 2207 N N . GLY A 1 286 ? 2.15900 5.34000 -1.49700 1.000 19.78000 843 GLY A N 1
ATOM 2208 C CA . GLY A 1 286 ? 3.57200 5.58400 -1.31900 1.000 19.96000 843 GLY A CA 1
ATOM 2209 C C . GLY A 1 286 ? 4.20100 6.38000 -2.44500 1.000 20.04000 843 GLY A C 1
ATOM 2210 O O . GLY A 1 286 ? 5.34600 6.82500 -2.30000 1.000 24.13000 843 GLY A O 1
ATOM 2211 N N . LYS A 1 287 ? 3.50900 6.53900 -3.56800 1.000 19.87000 844 LYS A N 1
ATOM 2212 C CA . LYS A 1 287 ? 4.00800 7.37300 -4.65500 1.000 21.74000 844 LYS A CA 1
ATOM 2213 C C . LYS A 1 287 ? 3.50400 8.79400 -4.44500 1.000 20.25000 844 LYS A C 1
ATOM 2214 O O . LYS A 1 287 ? 2.31300 8.99900 -4.22400 1.000 21.27000 844 LYS A O 1
ATOM 2220 N N . ALA A 1 288 ? 4.40300 9.77100 -4.54100 1.000 17.75000 845 ALA A N 1
ATOM 2221 C CA . ALA A 1 288 ? 3.98500 11.15500 -4.35700 1.000 18.97000 845 ALA A CA 1
ATOM 2222 C C . ALA A 1 288 ? 3.00400 11.55500 -5.44900 1.000 20.76000 845 ALA A C 1
ATOM 2223 O O . ALA A 1 288 ? 3.24600 11.31300 -6.63200 1.000 21.26000 845 ALA A O 1
ATOM 2225 N N . GLY A 1 289 ? 1.90000 12.17600 -5.05700 1.000 18.65000 846 GLY A N 1
ATOM 2226 C CA . GLY A 1 289 ? 0.94900 12.59600 -6.07300 1.000 19.70000 846 GLY A CA 1
ATOM 2227 C C . GLY A 1 289 ? -0.29200 13.18000 -5.44400 1.000 18.85000 846 GLY A C 1
ATOM 2228 O O . GLY A 1 289 ? -0.35400 13.40800 -4.23000 1.000 17.46000 846 GLY A O 1
ATOM 2229 N N . PHE A 1 290 ? -1.30400 13.38000 -6.29200 1.000 19.06000 847 PHE A N 1
ATOM 2230 C CA . PHE A 1 290 ? -2.61700 13.81800 -5.82600 1.000 18.61000 847 PHE A CA 1
ATOM 2231 C C . PHE A 1 290 ? -3.68300 12.95100 -6.48600 1.000 20.98000 847 PHE A C 1
ATOM 2232 O O . PHE A 1 290 ? -3.93100 13.07200 -7.69200 1.000 22.59000 847 PHE A O 1
ATOM 2240 N N . LYS A 1 291 ? -4.30000 12.07200 -5.70800 1.000 21.26000 848 LYS A N 1
ATOM 2241 C CA . LYS A 1 291 ? -5.40500 11.25100 -6.20000 1.000 21.68000 848 LYS A CA 1
ATOM 2242 C C . LYS A 1 291 ? -6.34800 10.97400 -5.03800 1.000 21.91000 848 LYS A C 1
ATOM 2243 O O . LYS A 1 291 ? -5.91400 10.44800 -4.00200 1.000 19.31000 848 LYS A O 1
ATOM 2249 N N . ASP A 1 292 ? -7.62200 11.35100 -5.19800 1.000 18.88000 849 ASP A N 1
ATOM 2250 C CA . ASP A 1 292 ? -8.64900 11.08800 -4.20200 1.000 21.63000 849 ASP A CA 1
ATOM 2251 C C . ASP A 1 292 ? -9.28900 9.72600 -4.45400 1.000 24.66000 849 ASP A C 1
ATOM 2252 O O . ASP A 1 292 ? -9.08500 9.09100 -5.49500 1.000 26.83000 849 ASP A O 1
ATOM 2257 N N . GLY A 1 293 ? -10.09200 9.28700 -3.49800 1.000 23.05000 850 GLY A N 1
ATOM 2258 C CA . GLY A 1 293 ? -10.79900 8.03200 -3.67100 1.000 27.19000 850 GLY A CA 1
ATOM 2259 C C . GLY A 1 293 ? -10.44500 6.97700 -2.63900 1.000 25.97000 850 GLY A C 1
ATOM 2260 O O . GLY A 1 293 ? -10.00800 7.31000 -1.53600 1.000 22.48000 850 GLY A O 1
ATOM 2261 N N . LYS A 1 294 ? -10.63400 5.69800 -2.98200 1.000 24.20000 851 LYS A N 1
ATOM 2262 C CA . LYS A 1 294 ? -10.39200 4.62400 -2.02300 1.000 25.97000 851 LYS A CA 1
ATOM 2263 C C . LYS A 1 294 ? -8.98600 4.75500 -1.44600 1.000 20.73000 851 LYS A C 1
ATOM 2264 O O . LYS A 1 294 ? -8.02800 4.99400 -2.18500 1.000 24.34000 851 LYS A O 1
ATOM 2270 N N . VAL A 1 295 ? -8.87600 4.59300 -0.12100 1.000 23.71000 852 VAL A N 1
ATOM 2271 C CA . VAL A 1 295 ? -7.69500 5.09300 0.58900 1.000 19.80000 852 VAL A CA 1
ATOM 2272 C C . VAL A 1 295 ? -6.43900 4.35700 0.15100 1.000 21.93000 852 VAL A C 1
ATOM 2273 O O . VAL A 1 295 ? -5.36900 4.96000 0.05500 1.000 20.14000 852 VAL A O 1
ATOM 2277 N N . LYS A 1 296 ? -6.52900 3.04500 -0.08900 1.000 23.89000 853 LYS A N 1
ATOM 2278 C CA . LYS A 1 296 ? -5.33000 2.29300 -0.46500 1.000 29.41000 853 LYS A CA 1
ATOM 2279 C C . LYS A 1 296 ? -4.81200 2.64100 -1.85600 1.000 29.54000 853 LYS A C 1
ATOM 2280 O O . LYS A 1 296 ? -3.63100 2.40600 -2.13000 1.000 29.83000 853 LYS A O 1
ATOM 2286 N N . GLY A 1 297 ? -5.65700 3.15800 -2.74900 1.000 24.62000 854 GLY A N 1
ATOM 2287 C CA . GLY A 1 297 ? -5.23000 3.57100 -4.06900 1.000 24.36000 854 GLY A CA 1
ATOM 2288 C C . GLY A 1 297 ? -4.95700 5.05000 -4.23200 1.000 25.27000 854 GLY A C 1
ATOM 2289 O O . GLY A 1 297 ? -4.56600 5.48400 -5.32100 1.000 25.38000 854 GLY A O 1
ATOM 2290 N N . ALA A 1 298 ? -5.15800 5.83900 -3.18700 1.000 20.59000 855 ALA A N 1
ATOM 2291 C CA . ALA A 1 298 ? -5.03100 7.28700 -3.23900 1.000 17.26000 855 ALA A CA 1
ATOM 2292 C C . ALA A 1 298 ? -3.56400 7.71700 -3.20900 1.000 18.67000 855 ALA A C 1
ATOM 2293 O O . ALA A 1 298 ? -2.66300 6.93000 -2.92400 1.000 19.96000 855 ALA A O 1
ATOM 2295 N N . GLN A 1 299 ? -3.32100 8.99600 -3.50200 1.000 18.54000 856 GLN A N 1
ATOM 2296 C CA . GLN A 1 299 ? -1.97100 9.53400 -3.39700 1.000 17.32000 856 GLN A CA 1
ATOM 2297 C C . GLN A 1 299 ? -1.99000 10.84500 -2.63700 1.000 18.46000 856 GLN A C 1
ATOM 2298 O O . GLN A 1 299 ? -2.90300 11.66000 -2.79700 1.000 18.31000 856 GLN A O 1
ATOM 2304 N N . LEU A 1 300 ? -0.95600 11.03900 -1.83200 1.000 18.36000 857 LEU A N 1
ATOM 2305 C CA . LEU A 1 300 ? -0.68400 12.26500 -1.09500 1.000 16.62000 857 LEU A CA 1
ATOM 2306 C C . LEU A 1 300 ? 0.71600 12.71700 -1.46000 1.000 15.67000 857 LEU A C 1
ATOM 2307 O O . LEU A 1 300 ? 1.47500 11.98500 -2.10500 1.000 16.59000 857 LEU A O 1
ATOM 2312 N N . SER A 1 301 ? 1.08600 13.92600 -1.01900 1.000 14.97000 858 SER A N 1
ATOM 2313 C CA . SER A 1 301 ? 2.42600 14.43200 -1.30100 1.000 15.07000 858 SER A CA 1
ATOM 2314 C C . SER A 1 301 ? 2.96800 15.14800 -0.06900 1.000 18.90000 858 SER A C 1
ATOM 2315 O O . SER A 1 301 ? 2.59700 16.29000 0.19900 1.000 16.77000 858 SER A O 1
ATOM 2318 N N . GLU A 1 302 ? 3.84700 14.46800 0.66000 1.000 15.34000 859 GLU A N 1
ATOM 2319 C CA . GLU A 1 302 ? 4.44200 14.97800 1.89600 1.000 14.21000 859 GLU A CA 1
ATOM 2320 C C . GLU A 1 302 ? 3.42400 15.48900 2.92300 1.000 15.52000 859 GLU A C 1
ATOM 2321 O O . GLU A 1 302 ? 3.55000 16.60800 3.42700 1.000 17.56000 859 GLU A O 1
ATOM 2327 N N . PRO A 1 303 ? 2.42400 14.68600 3.27300 1.000 14.98000 860 PRO A N 1
ATOM 2328 C CA . PRO A 1 303 ? 1.46000 15.12000 4.29300 1.000 16.62000 860 PRO A CA 1
ATOM 2329 C C . PRO A 1 303 ? 2.18400 15.29500 5.62600 1.000 16.72000 860 PRO A C 1
ATOM 2330 O O . PRO A 1 303 ? 3.14100 14.56800 5.91900 1.000 14.46000 860 PRO A O 1
ATOM 2334 N N . ALA A 1 304 ? 1.72400 16.26000 6.44900 1.000 15.66000 861 ALA A N 1
ATOM 2335 C CA . ALA A 1 304 ? 2.51600 16.67900 7.61600 1.000 15.82000 861 ALA A CA 1
ATOM 2336 C C . ALA A 1 304 ? 1.75400 17.03800 8.88600 1.000 20.12000 861 ALA A C 1
ATOM 2337 O O . ALA A 1 304 ? 2.39300 17.21300 9.93700 1.000 21.35000 861 ALA A O 1
ATOM 2339 N N . GLY A 1 305 ? 0.45600 17.22900 8.83400 1.000 16.33000 862 GLY A N 1
ATOM 2340 C CA . GLY A 1 305 ? -0.31100 17.55600 10.02000 1.000 16.32000 862 GLY A CA 1
ATOM 2341 C C . GLY A 1 305 ? -1.65900 16.87500 9.93700 1.000 14.45000 862 GLY A C 1
ATOM 2342 O O . GLY A 1 305 ? -2.13600 16.53400 8.85100 1.000 17.73000 862 GLY A O 1
ATOM 2343 N N . LEU A 1 306 ? -2.27100 16.68900 11.11300 1.000 14.52000 863 LEU A N 1
ATOM 2344 C CA . LEU A 1 306 ? -3.53300 15.96800 11.23400 1.000 15.23000 863 LEU A CA 1
ATOM 2345 C C . LEU A 1 306 ? -4.41400 16.65600 12.25900 1.000 17.29000 863 LEU A C 1
ATOM 2346 O O . LEU A 1 306 ? -3.91600 17.28900 13.19600 1.000 18.50000 863 LEU A O 1
ATOM 2351 N N . ALA A 1 307 ? -5.72500 16.49000 12.10000 1.000 16.30000 864 ALA A N 1
ATOM 2352 C CA . ALA A 1 307 ? -6.67300 16.84200 13.14900 1.000 18.48000 864 ALA A CA 1
ATOM 2353 C C . ALA A 1 307 ? -7.88500 15.93800 12.98700 1.000 16.10000 864 ALA A C 1
ATOM 2354 O O . ALA A 1 307 ? -8.09300 15.34700 11.92000 1.000 18.11000 864 ALA A O 1
ATOM 2356 N N . ILE A 1 308 ? -8.67000 15.79400 14.05800 1.000 17.13000 865 ILE A N 1
ATOM 2357 C CA . ILE A 1 308 ? -9.76100 14.82300 14.03700 1.000 17.03000 865 ILE A CA 1
ATOM 2358 C C . ILE A 1 308 ? -10.99200 15.39200 14.73200 1.000 19.58000 865 ILE A C 1
ATOM 2359 O O . ILE A 1 308 ? -10.88800 16.13900 15.71200 1.000 21.68000 865 ILE A O 1
ATOM 2364 N N . THR A 1 309 ? -12.16500 15.08300 14.17700 1.000 18.28000 866 THR A N 1
ATOM 2365 C CA . THR A 1 309 ? -13.42700 15.42700 14.81600 1.000 21.03000 866 THR A CA 1
ATOM 2366 C C . THR A 1 309 ? -13.84500 14.31900 15.77200 1.000 26.38000 866 THR A C 1
ATOM 2367 O O . THR A 1 309 ? -13.32000 13.20800 15.73700 1.000 26.04000 866 THR A O 1
ATOM 2371 N N . GLU A 1 310 ? -14.83600 14.62600 16.62100 1.000 30.22000 867 GLU A N 1
ATOM 2372 C CA . GLU A 1 310 ? -15.37200 13.59700 17.50200 1.000 36.51000 867 GLU A CA 1
ATOM 2373 C C . GLU A 1 310 ? -16.07500 12.49200 16.72400 1.000 33.64000 867 GLU A C 1
ATOM 2374 O O . GLU A 1 310 ? -16.14900 11.35600 17.20000 1.000 43.72000 867 GLU A O 1
ATOM 2380 N N . ASN A 1 311 ? -16.58100 12.79600 15.53200 1.000 32.41000 868 ASN A N 1
ATOM 2381 C CA . ASN A 1 311 ? -17.27700 11.82400 14.69900 1.000 36.08000 868 ASN A CA 1
ATOM 2382 C C . ASN A 1 311 ? -16.34000 10.99500 13.82100 1.000 34.26000 868 ASN A C 1
ATOM 2383 O O . ASN A 1 311 ? -16.82500 10.20900 13.00100 1.000 38.75000 868 ASN A O 1
ATOM 2388 N N . GLY A 1 312 ? -15.02600 11.17900 13.92700 1.000 31.99000 869 GLY A N 1
ATOM 2389 C CA . GLY A 1 312 ? -14.09700 10.32200 13.21700 1.000 30.74000 869 GLY A CA 1
ATOM 2390 C C . GLY A 1 312 ? -13.66100 10.80900 11.85700 1.000 26.99000 869 GLY A C 1
ATOM 2391 O O . GLY A 1 312 ? -13.19800 9.99800 11.04600 1.000 29.32000 869 GLY A O 1
ATOM 2392 N N . ARG A 1 313 ? -13.79100 12.09700 11.56900 1.000 24.21000 870 ARG A N 1
ATOM 2393 C CA . ARG A 1 313 ? -13.29600 12.63600 10.30800 1.000 20.93000 870 ARG A CA 1
ATOM 2394 C C . ARG A 1 313 ? -11.87800 13.13200 10.54900 1.000 19.80000 870 ARG A C 1
ATOM 2395 O O . ARG A 1 313 ? -11.65700 14.03300 11.36300 1.000 19.79000 870 ARG A O 1
ATOM 2403 N N . LEU A 1 314 ? -10.92500 12.52100 9.86800 1.000 20.45000 871 LEU A N 1
ATOM 2404 C CA . LEU A 1 314 ? -9.51000 12.81200 10.04700 1.000 20.59000 871 LEU A CA 1
ATOM 2405 C C . LEU A 1 314 ? -9.09300 13.76200 8.93800 1.000 16.54000 871 LEU A C 1
ATOM 2406 O O . LEU A 1 314 ? -9.16300 13.39400 7.76400 1.000 20.18000 871 LEU A O 1
ATOM 2411 N N . PHE A 1 315 ? -8.69100 14.97400 9.30800 1.000 15.69000 872 PHE A N 1
ATOM 2412 C CA . PHE A 1 315 ? -8.18400 15.96500 8.36400 1.000 17.28000 872 PHE A CA 1
ATOM 2413 C C . PHE A 1 315 ? -6.66900 15.85800 8.26500 1.000 14.52000 872 PHE A C 1
ATOM 2414 O O . PHE A 1 315 ? -5.98300 15.60800 9.26800 1.000 16.18000 872 PHE A O 1
ATOM 2422 N N . VAL A 1 316 ? -6.14700 16.04900 7.05300 1.000 16.91000 873 VAL A N 1
ATOM 2423 C CA . VAL A 1 316 ? -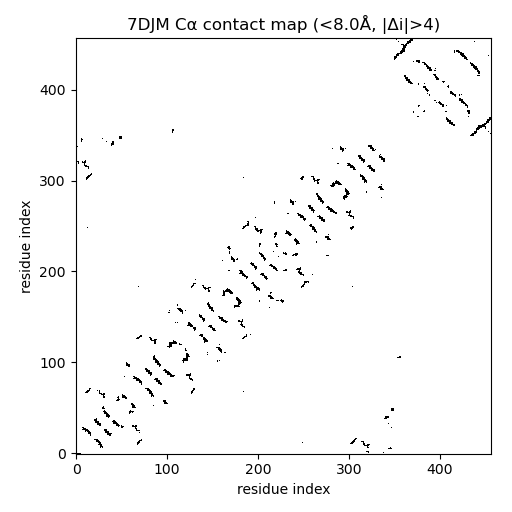4.71600 15.96600 6.78600 1.000 15.41000 873 VAL A CA 1
ATOM 2424 C C . VAL A 1 316 ? -4.28500 17.23300 6.06500 1.000 14.92000 873 VAL A C 1
ATOM 2425 O O . VAL A 1 316 ? -4.91700 17.62800 5.07800 1.000 16.61000 873 VAL A O 1
ATOM 2429 N N . ALA A 1 317 ? -3.20100 17.85200 6.53100 1.000 15.35000 874 ALA A N 1
ATOM 2430 C CA . ALA A 1 317 ? -2.53300 18.89400 5.75600 1.000 15.38000 874 ALA A CA 1
ATOM 2431 C C . ALA A 1 317 ? -1.61300 18.17900 4.78200 1.000 16.30000 874 ALA A C 1
ATOM 2432 O O . ALA A 1 317 ? -0.58100 17.63100 5.18600 1.000 14.95000 874 ALA A O 1
ATOM 2434 N N . ASP A 1 318 ? -2.01700 18.14900 3.51300 1.000 16.02000 875 ASP A N 1
ATOM 2435 C CA . ASP A 1 318 ? -1.29700 17.44800 2.45400 1.000 17.41000 875 ASP A CA 1
ATOM 2436 C C . ASP A 1 318 ? -0.33400 18.46000 1.85200 1.000 15.95000 875 ASP A C 1
ATOM 2437 O O . ASP A 1 318 ? -0.56500 19.03500 0.77900 1.000 16.22000 875 ASP A O 1
ATOM 2442 N N . THR A 1 319 ? 0.78800 18.65200 2.56700 1.000 14.72000 876 THR A N 1
ATOM 2443 C CA . THR A 1 319 ? 1.57900 19.87700 2.44100 1.000 15.37000 876 THR A CA 1
ATOM 2444 C C . THR A 1 319 ? 2.02600 20.14800 1.01600 1.000 16.58000 876 THR A C 1
ATOM 2445 O O . THR A 1 319 ? 1.85100 21.26300 0.51900 1.000 16.43000 876 THR A O 1
ATOM 2449 N N . ASN A 1 320 ? 2.66700 19.17800 0.35100 1.000 15.15000 877 ASN A N 1
ATOM 2450 C CA . ASN A 1 320 ? 3.25500 19.51700 -0.93200 1.000 16.36000 877 ASN A CA 1
ATOM 2451 C C . ASN A 1 320 ? 2.20700 19.66500 -2.02900 1.000 18.68000 877 ASN A C 1
ATOM 2452 O O . ASN A 1 320 ? 2.52400 20.22000 -3.08200 1.000 19.63000 877 ASN A O 1
ATOM 2457 N N . ASN A 1 321 ? 0.98800 19.18200 -1.80000 1.000 15.91000 878 ASN A N 1
ATOM 2458 C CA . ASN A 1 321 ? -0.13700 19.46100 -2.69600 1.000 17.28000 878 ASN A CA 1
ATOM 2459 C C . ASN A 1 321 ? -0.84700 20.76800 -2.36500 1.000 17.76000 878 ASN A C 1
ATOM 2460 O O . ASN A 1 321 ? -1.73100 21.19400 -3.13200 1.000 18.29000 878 ASN A O 1
ATOM 2465 N N . SER A 1 322 ? -0.47000 21.40200 -1.25700 1.000 13.95000 879 SER A N 1
ATOM 2466 C CA . SER A 1 322 ? -1.13600 22.60200 -0.73800 1.000 15.11000 879 SER A CA 1
ATOM 2467 C C . SER A 1 322 ? -2.64800 22.40200 -0.63500 1.000 16.98000 879 SER A C 1
ATOM 2468 O O . SER A 1 322 ? -3.44100 23.29800 -0.91900 1.000 17.12000 879 SER A O 1
ATOM 2471 N N . LEU A 1 323 ? -3.04000 21.23100 -0.14500 1.000 13.67000 880 LEU A N 1
ATOM 2472 C CA . LEU A 1 323 ? -4.45000 20.89400 0.02600 1.000 13.40000 880 LEU A CA 1
ATOM 2473 C C . LEU A 1 323 ? -4.69300 20.36700 1.42700 1.000 14.97000 880 LEU A C 1
ATOM 2474 O O . LEU A 1 323 ? -3.79300 19.79600 2.04900 1.000 16.43000 880 LEU A O 1
ATOM 2479 N N . ILE A 1 324 ? -5.90900 20.57200 1.90600 1.000 14.20000 881 ILE A N 1
ATOM 2480 C CA . ILE A 1 324 ? -6.42100 19.88300 3.09000 1.000 15.20000 881 ILE A CA 1
ATOM 2481 C C . ILE A 1 324 ? -7.26800 18.72500 2.58700 1.000 18.44000 881 ILE A C 1
ATOM 2482 O O . ILE A 1 324 ? -8.12100 18.91400 1.71300 1.000 19.50000 881 ILE A O 1
ATOM 2487 N N . ARG A 1 325 ? -7.01300 17.52100 3.09500 1.000 16.98000 882 ARG A N 1
ATOM 2488 C CA . ARG A 1 325 ? -7.78300 16.33700 2.71300 1.000 16.40000 882 ARG A CA 1
ATOM 2489 C C . ARG A 1 325 ? -8.46700 15.75700 3.94000 1.000 16.15000 882 ARG A C 1
ATOM 2490 O O . ARG A 1 325 ? -8.14000 16.11200 5.07200 1.000 17.00000 882 ARG A O 1
ATOM 2498 N N . TYR A 1 326 ? -9.42500 14.84800 3.73400 1.000 18.91000 883 TYR A N 1
ATOM 2499 C CA . TYR A 1 326 ? -10.03500 14.24100 4.91600 1.000 17.54000 883 TYR A CA 1
ATOM 2500 C C . TYR A 1 326 ? -10.49400 12.81400 4.63500 1.000 18.91000 883 TYR A C 1
ATOM 2501 O O . TYR A 1 326 ? -10.78400 12.44300 3.49400 1.000 18.76000 883 TYR A O 1
ATOM 2510 N N . ILE A 1 327 ? -10.53300 12.01300 5.70000 1.000 18.40000 884 ILE A N 1
ATOM 2511 C CA . ILE A 1 327 ? -10.98100 10.62400 5.66100 1.000 21.98000 884 ILE A CA 1
ATOM 2512 C C . ILE A 1 327 ? -12.01500 10.42300 6.76000 1.000 22.02000 884 ILE A C 1
ATOM 2513 O O . ILE A 1 327 ? -11.76600 10.76600 7.92100 1.000 20.77000 884 ILE A O 1
ATOM 2518 N N . ASP A 1 328 ? -13.15000 9.81400 6.41600 1.000 26.28000 885 ASP A N 1
ATOM 2519 C CA . ASP A 1 328 ? -14.12700 9.40500 7.42600 1.000 32.86000 885 ASP A CA 1
ATOM 2520 C C . ASP A 1 328 ? -13.76200 8.00800 7.91900 1.000 29.76000 885 ASP A C 1
ATOM 2521 O O . ASP A 1 328 ? -13.93200 7.02300 7.19400 1.000 40.57000 885 ASP A O 1
ATOM 2526 N N . LEU A 1 329 ? -13.22100 7.92500 9.10300 1.000 28.56000 886 LEU A N 1
ATOM 2527 C CA . LEU A 1 329 ? -12.71800 6.70400 9.67700 1.000 34.65000 886 LEU A CA 1
ATOM 2528 C C . LEU A 1 329 ? -13.75500 5.62100 9.97600 1.000 42.54000 886 LEU A C 1
ATOM 2529 O O . LEU A 1 329 ? -13.43400 4.47300 10.11100 1.000 45.55000 886 LEU A O 1
ATOM 2534 N N . ASN A 1 330 ? -14.97700 6.04200 10.11900 0.700 40.49000 887 ASN A N 1
ATOM 2535 C CA . ASN A 1 330 ? -16.12000 5.16600 10.36300 0.700 51.97000 887 ASN A CA 1
ATOM 2536 C C . ASN A 1 330 ? -16.45300 4.24200 9.21900 0.700 53.41000 887 ASN A C 1
ATOM 2537 O O . ASN A 1 330 ? -16.91700 3.13300 9.42600 0.700 56.38000 887 ASN A O 1
ATOM 2542 N N . LYS A 1 331 ? -16.10300 4.62700 7.99300 1.000 51.81000 888 LYS A N 1
ATOM 2543 C CA . LYS A 1 331 ? -16.33400 3.83300 6.79200 1.000 50.31000 888 LYS A CA 1
ATOM 2544 C C . LYS A 1 331 ? -15.53400 2.54200 6.65600 1.000 52.54000 888 LYS A C 1
ATOM 2545 O O . LYS A 1 331 ? -15.74300 1.79000 5.72100 1.000 55.97000 888 LYS A O 1
ATOM 2551 N N . GLY A 1 332 ? -14.57800 2.32100 7.53200 0.700 54.32000 889 GLY A N 1
ATOM 2552 C CA . GLY A 1 332 ? -13.82200 1.12000 7.57400 0.500 61.01000 889 GLY A CA 1
ATOM 2553 C C . GLY A 1 332 ? -13.00900 0.91300 6.37100 0.700 67.86000 889 GLY A C 1
ATOM 2554 O O . GLY A 1 332 ? -12.24800 1.77500 5.95500 0.500 65.39000 889 GLY A O 1
ATOM 2555 N N . GLU A 1 333 ? -13.20100 -0.23000 5.74700 0.700 68.66000 890 GLU A N 1
ATOM 2556 C CA . GLU A 1 333 ? -12.39900 -0.53500 4.58800 0.700 67.49000 890 GLU A CA 1
ATOM 2557 C C . GLU A 1 333 ? -12.92500 0.03900 3.31100 0.700 63.82000 890 GLU A C 1
ATOM 2558 O O . GLU A 1 333 ? -12.29300 -0.02800 2.30500 0.700 61.32000 890 GLU A O 1
ATOM 2564 N N . ASP A 1 334 ? -14.08900 0.65800 3.36600 1.000 60.93000 891 ASP A N 1
ATOM 2565 C CA . ASP A 1 334 ? -14.64400 1.36300 2.25100 1.000 58.69000 891 ASP A CA 1
ATOM 2566 C C . ASP A 1 334 ? -14.26800 2.87200 2.34300 1.000 47.68000 891 ASP A C 1
ATOM 2567 O O . ASP A 1 334 ? -14.77900 3.67900 1.63300 1.000 43.46000 891 ASP A O 1
ATOM 2572 N N . SER A 1 335 ? -13.34000 3.22600 3.21800 1.000 43.83000 892 SER A N 1
ATOM 2573 C CA . SER A 1 335 ? -12.92700 4.57000 3.41000 1.000 36.84000 892 SER A CA 1
ATOM 2574 C C . SER A 1 335 ? -12.32900 5.17800 2.17900 1.000 27.14000 892 SER A C 1
ATOM 2575 O O . SER A 1 335 ? -11.74200 4.55400 1.38700 1.000 26.79000 892 SER A O 1
ATOM 2578 N N . GLU A 1 336 ? -12.54900 6.45700 2.05500 1.000 26.50000 893 GLU A N 1
ATOM 2579 C CA . GLU A 1 336 ? -11.98900 7.19800 0.98200 1.000 23.83000 893 GLU A CA 1
ATOM 2580 C C . GLU A 1 336 ? -11.37600 8.49900 1.48600 1.000 23.16000 893 GLU A C 1
ATOM 2581 O O . GLU A 1 336 ? -11.74100 8.96900 2.49000 1.000 24.77000 893 GLU A O 1
ATOM 2587 N N . ILE A 1 337 ? -10.36200 8.97900 0.79800 1.000 21.50000 894 ILE A N 1
ATOM 2588 C CA . ILE A 1 337 ? -9.81600 10.28700 1.10800 1.000 21.83000 894 ILE A CA 1
ATOM 2589 C C . ILE A 1 337 ? -10.32100 11.26900 0.06300 1.000 21.63000 894 ILE A C 1
ATOM 2590 O O . ILE A 1 337 ? -10.37000 10.96800 -1.14000 1.000 22.94000 894 ILE A O 1
ATOM 2595 N N . LEU A 1 338 ? -10.76500 12.41800 0.53300 1.000 18.60000 895 LEU A N 1
ATOM 2596 C CA . LEU A 1 338 ? -11.36400 13.43100 -0.31300 1.000 20.58000 895 LEU A CA 1
ATOM 2597 C C . LEU A 1 338 ? -10.68600 14.75200 -0.00800 1.000 19.63000 895 LEU A C 1
ATOM 2598 O O . LEU A 1 338 ? -9.95400 14.87700 0.97200 1.000 20.08000 895 LEU A O 1
ATOM 2603 N N . THR A 1 339 ? -10.91000 15.74200 -0.86400 1.000 16.89000 896 THR A N 1
ATOM 2604 C CA . THR A 1 339 ? -10.26800 17.04100 -0.69500 1.000 16.71000 896 THR A CA 1
ATOM 2605 C C . THR A 1 339 ? -11.24900 18.05000 -0.11600 1.000 18.96000 896 THR A C 1
ATOM 2606 O O . THR A 1 339 ? -12.38700 18.16300 -0.59500 1.000 20.28000 896 THR A O 1
ATOM 2610 N N . LEU A 1 340 ? -10.80800 18.76600 0.92400 1.000 17.82000 897 LEU A N 1
ATOM 2611 C CA . LEU A 1 340 ? -11.61300 19.84100 1.48500 1.000 17.40000 897 LEU A CA 1
ATOM 2612 C C . LEU A 1 340 ? -11.64600 20.98800 0.48300 1.000 17.41000 897 LEU A C 1
ATOM 2613 O O . LEU A 1 340 ? -10.61100 21.59400 0.19500 1.000 22.61000 897 LEU A O 1
ATOM 2618 N N . GLU A 1 341 ? -12.82800 21.28200 -0.03400 1.000 19.03000 898 GLU A N 1
ATOM 2619 C CA . GLU A 1 341 ? -12.97400 22.38100 -0.98300 1.000 22.81000 898 GLU A CA 1
ATOM 2620 C C . GLU A 1 341 ? -13.10900 23.67500 -0.19500 1.000 17.70000 898 GLU A C 1
ATOM 2621 O O . GLU A 1 341 ? -14.12700 23.89900 0.46100 1.000 21.17000 898 GLU A O 1
ATOM 2627 N N . LEU A 1 342 ? -12.09200 24.52900 -0.25900 1.000 17.17000 899 LEU A N 1
ATOM 2628 C CA . LEU A 1 342 ? -12.14200 25.77100 0.50000 1.000 15.88000 899 LEU A CA 1
ATOM 2629 C C . LEU A 1 342 ? -13.03400 26.77300 -0.21300 1.000 18.65000 899 LEU A C 1
ATOM 2630 O O . LEU A 1 342 ? -13.00800 26.89800 -1.45000 1.000 22.60000 899 LEU A O 1
ATOM 2635 N N . LYS A 1 343 ? -13.83600 27.47700 0.56800 1.000 15.78000 900 LYS A N 1
ATOM 2636 C CA . LYS A 1 343 ? -14.87600 28.35300 0.04600 1.000 17.01000 900 LYS A CA 1
ATOM 2637 C C . LYS A 1 343 ? -14.72700 29.71500 0.69700 1.000 17.56000 900 LYS A C 1
ATOM 2638 O O . LYS A 1 343 ? -14.76200 29.82200 1.92600 1.000 19.44000 900 LYS A O 1
ATOM 2644 N N . GLY A 1 344 ? -14.55500 30.75400 -0.11800 1.000 17.48000 901 GLY A N 1
ATOM 2645 C CA . GLY A 1 344 ? -14.34500 32.07500 0.44100 1.000 17.60000 901 GLY A CA 1
ATOM 2646 C C . GLY A 1 344 ? -12.96500 32.31600 1.00900 1.000 19.81000 901 GLY A C 1
ATOM 2647 O O . GLY A 1 344 ? -12.74500 33.38400 1.59300 1.000 19.32000 901 GLY A O 1
ATOM 2648 N N . VAL A 1 345 ? -12.02900 31.37000 0.85600 1.000 16.51000 902 VAL A N 1
ATOM 2649 C CA . VAL A 1 345 ? -10.65100 31.52600 1.32200 1.000 19.97000 902 VAL A CA 1
ATOM 2650 C C . VAL A 1 345 ? -9.85100 32.16000 0.19500 1.000 19.93000 902 VAL A C 1
ATOM 2651 O O . VAL A 1 345 ? -9.55000 31.51700 -0.82400 1.000 19.17000 902 VAL A O 1
ATOM 2655 N N . GLN A 1 346 ? -9.52900 33.40100 0.36700 1.000 21.58000 903 GLN A N 1
ATOM 2656 C CA . GLN A 1 346 ? -8.77600 34.11300 -0.64800 1.000 19.88000 903 GLN A CA 1
ATOM 2657 C C . GLN A 1 346 ? -7.28700 33.80400 -0.53200 1.000 24.13000 903 GLN A C 1
ATOM 2658 O O . GLN A 1 346 ? -6.78800 33.49600 0.54700 1.000 23.32000 903 GLN A O 1
ATOM 2664 N N . PRO A 1 347 ? -6.54300 33.92300 -1.61800 1.000 23.97000 904 PRO A N 1
ATOM 2665 C CA . PRO A 1 347 ? -5.09100 33.95500 -1.49900 1.000 21.13000 904 PRO A CA 1
ATOM 2666 C C . PRO A 1 347 ? -4.66300 35.22300 -0.77700 1.000 21.77000 904 PRO A C 1
ATOM 2667 O O . PRO A 1 347 ? -5.47900 36.13700 -0.59100 1.000 24.30000 904 PRO A O 1
ATOM 2671 N N . PRO A 1 348 ? -3.41600 35.32100 -0.31700 1.000 23.95000 905 PRO A N 1
ATOM 2672 C CA . PRO A 1 348 ? -2.99500 36.55900 0.34800 1.000 25.79000 905 PRO A CA 1
ATOM 2673 C C . PRO A 1 348 ? -3.13600 37.75000 -0.58600 1.000 33.54000 905 PRO A C 1
ATOM 2674 O O . PRO A 1 348 ? -2.93900 37.64400 -1.79800 1.000 32.36000 905 PRO A O 1
ATOM 2678 N N . THR A 1 349 ? -3.51900 38.88600 -0.01800 0.700 37.73000 906 THR A N 1
ATOM 2679 C CA . THR A 1 349 ? -3.57200 40.14000 -0.76400 0.700 45.40000 906 THR A CA 1
ATOM 2680 C C . THR A 1 349 ? -2.92900 41.20400 0.11200 0.700 47.25000 906 THR A C 1
ATOM 2681 O O . THR A 1 349 ? -3.58300 41.77400 0.99500 0.700 51.03000 906 THR A O 1
ATOM 2685 N N . PRO A 1 350 ? -1.62500 41.46400 -0.07100 0.700 54.46000 907 PRO A N 1
ATOM 2686 C CA . PRO A 1 350 ? -0.94300 42.54700 0.64300 0.200 55.98000 907 PRO A CA 1
ATOM 2687 C C . PRO A 1 350 ? -1.26400 43.90800 0.03200 0.200 61.04000 907 PRO A C 1
ATOM 2688 O O . PRO A 1 350 ? -1.81500 43.94000 -1.07100 0.200 58.04000 907 PRO A O 1
ATOM 2692 N N . THR A 1 366 ? 9.42300 51.26600 8.55800 0.200 74.54000 923 THR A N 1
ATOM 2693 C CA . THR A 1 366 ? 10.72600 50.79800 9.01600 0.700 70.02000 923 THR A CA 1
ATOM 2694 C C . THR A 1 366 ? 10.80200 49.27700 8.98100 0.700 70.08000 923 THR A C 1
ATOM 2695 O O . THR A 1 366 ? 10.09000 48.59100 9.71500 0.200 73.05000 923 THR A O 1
ATOM 2699 N N . LYS A 1 367 ? 11.67200 48.75600 8.12400 0.650 67.80000 924 LYS A N 1
ATOM 2700 C CA . LYS A 1 367 ? 11.86800 47.31800 8.02400 0.650 67.06000 924 LYS A CA 1
ATOM 2701 C C . LYS A 1 367 ? 12.76600 46.82800 9.15600 0.650 64.95000 924 LYS A C 1
ATOM 2702 O O . LYS A 1 367 ? 13.74400 47.48500 9.52200 0.650 60.86000 924 LYS A O 1
ATOM 2708 N N . ILE A 1 368 ? 12.41900 45.67300 9.71700 0.750 63.45000 925 ILE A N 1
ATOM 2709 C CA . ILE A 1 368 ? 13.17600 45.05500 10.79900 0.650 60.66000 925 ILE A CA 1
ATOM 2710 C C . ILE A 1 368 ? 13.86000 43.81300 10.25300 0.650 57.88000 925 ILE A C 1
ATOM 2711 O O . ILE A 1 368 ? 13.24000 43.02100 9.53400 0.600 60.98000 925 ILE A O 1
ATOM 2716 N N . VAL A 1 369 ? 15.13500 43.64200 10.58800 1.000 52.76000 926 VAL A N 1
ATOM 2717 C CA . VAL A 1 369 ? 15.90900 42.47700 10.17900 1.000 51.96000 926 VAL A CA 1
ATOM 2718 C C . VAL A 1 369 ? 16.47000 41.83400 11.44100 1.000 55.85000 926 VAL A C 1
ATOM 2719 O O . VAL A 1 369 ? 17.38200 42.38200 12.07600 1.000 50.38000 926 VAL A O 1
ATOM 2723 N N . LYS A 1 370 ? 15.91500 40.68200 11.81300 1.000 52.76000 927 LYS A N 1
ATOM 2724 C CA . LYS A 1 370 ? 16.49100 39.88400 12.88600 1.000 46.94000 927 LYS A CA 1
ATOM 2725 C C . LYS A 1 370 ? 17.77600 39.23300 12.39800 1.000 50.93000 927 LYS A C 1
ATOM 2726 O O . LYS A 1 370 ? 17.78900 38.56100 11.36300 1.000 52.38000 927 LYS A O 1
ATOM 2732 N N . VAL A 1 371 ? 18.85700 39.44400 13.13500 1.000 49.03000 928 VAL A N 1
ATOM 2733 C CA . VAL A 1 371 ? 20.17000 38.91800 12.78500 1.000 46.63000 928 VAL A CA 1
ATOM 2734 C C . VAL A 1 371 ? 20.47200 37.71700 13.66900 1.000 42.08000 928 VAL A C 1
ATOM 2735 O O . VAL A 1 371 ? 20.04800 37.65100 14.82800 1.000 40.86000 928 VAL A O 1
ATOM 2739 N N . ASP A 1 372 ? 21.17800 36.73500 13.11100 1.000 40.98000 929 ASP A N 1
ATOM 2740 C CA . ASP A 1 372 ? 21.63900 35.61600 13.92200 1.000 36.60000 929 ASP A CA 1
ATOM 2741 C C . ASP A 1 372 ? 22.54700 36.11700 15.03800 1.000 45.05000 929 ASP A C 1
ATOM 2742 O O . ASP A 1 372 ? 23.36800 37.01600 14.83200 1.000 42.15000 929 ASP A O 1
ATOM 2747 N N . SER A 1 373 ? 22.38900 35.53000 16.22500 1.000 39.15000 930 SER A N 1
ATOM 2748 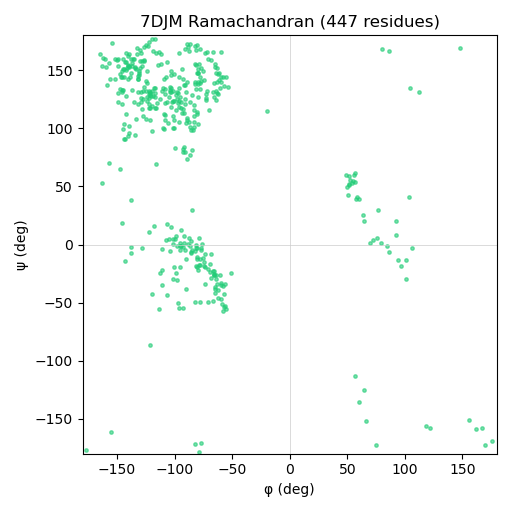C CA . SER A 1 373 ? 23.10300 36.00400 17.40400 1.000 41.23000 930 SER A CA 1
ATOM 2749 C C . SER A 1 373 ? 24.61000 35.96900 17.18800 1.000 39.08000 930 SER A C 1
ATOM 2750 O O . SER A 1 373 ? 25.14500 35.07400 16.52700 1.000 35.03000 930 SER A O 1
ATOM 2753 N N . VAL A 1 374 ? 25.29100 36.96500 17.74800 1.000 41.53000 931 VAL A N 1
ATOM 2754 C CA . VAL A 1 374 ? 26.74700 37.06700 17.68600 1.000 35.38000 931 VAL A CA 1
ATOM 2755 C C . VAL A 1 374 ? 27.31400 36.43900 18.95100 1.000 37.90000 931 VAL A C 1
ATOM 2756 O O . VAL A 1 374 ? 26.96400 36.84700 20.06300 0.900 38.23000 931 VAL A O 1
ATOM 2760 N N . THR A 1 375 ? 28.18300 35.43700 18.78900 1.000 33.76000 932 THR A N 1
ATOM 2761 C CA . THR A 1 375 ? 28.62600 34.62700 19.91500 1.000 40.25000 932 THR A CA 1
ATOM 2762 C C . THR A 1 375 ? 30.03600 34.95100 20.39400 1.000 36.48000 932 THR A C 1
ATOM 2763 O O . THR A 1 375 ? 30.46900 34.39100 21.40600 1.000 43.08000 932 THR A O 1
ATOM 2767 N N . SER A 1 376 ? 30.76400 35.82200 19.69800 1.000 35.92000 933 SER A N 1
ATOM 2768 C CA . SER A 1 376 ? 32.14100 36.14300 20.04300 1.000 34.54000 933 SER A CA 1
ATOM 2769 C C . SER A 1 376 ? 32.21200 37.40700 20.88900 1.000 34.82000 933 SER A C 1
ATOM 2770 O O . SER A 1 376 ? 31.44000 38.34800 20.68600 1.000 31.51000 933 SER A O 1
ATOM 2773 N N . ARG A 1 377 ? 33.15300 37.42200 21.83600 1.000 36.14000 934 ARG A N 1
ATOM 2774 C CA . ARG A 1 377 ? 33.36800 38.61000 22.65600 1.000 32.26000 934 ARG A CA 1
ATOM 2775 C C . ARG A 1 377 ? 33.67200 39.83200 21.79500 1.000 30.63000 934 ARG A C 1
ATOM 2776 O O . ARG A 1 377 ? 33.16100 40.92700 22.05200 1.000 27.43000 934 ARG A O 1
ATOM 2784 N N . GLU A 1 378 ? 34.51000 39.67000 20.77700 1.000 29.22000 935 GLU A N 1
ATOM 2785 C CA . GLU A 1 378 ? 34.96800 40.80100 19.98300 1.000 28.37000 935 GLU A CA 1
ATOM 2786 C C . GLU A 1 378 ? 34.93400 40.41300 18.51500 1.000 31.89000 935 GLU A C 1
ATOM 2787 O O . GLU A 1 378 ? 35.01500 39.23100 18.17400 1.000 34.49000 935 GLU A O 1
ATOM 2793 N N . GLY A 1 379 ? 34.78800 41.40900 17.64900 1.000 27.350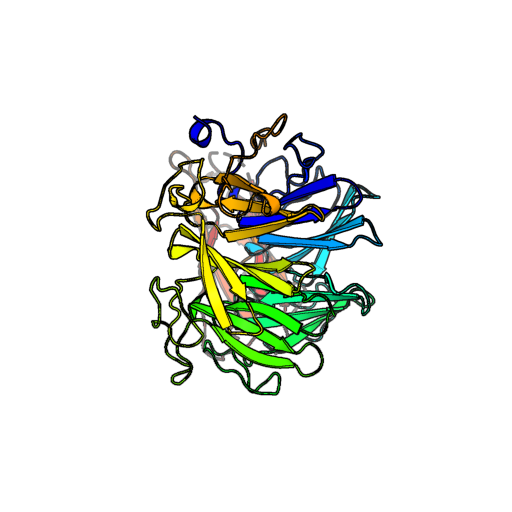00 936 GLY A N 1
ATOM 2794 C CA . GLY A 1 379 ? 34.83300 41.13300 16.22600 1.000 31.90000 936 GLY A CA 1
ATOM 2795 C C . GLY A 1 379 ? 34.34100 42.30900 15.41000 1.000 35.03000 936 GLY A C 1
ATOM 2796 O O . GLY A 1 379 ? 34.35400 43.45500 15.86300 1.000 30.67000 936 GLY A O 1
ATOM 2797 N N . ASP A 1 380 ? 33.91700 41.99900 14.18800 1.000 31.26000 937 ASP A N 1
ATOM 2798 C CA . ASP A 1 380 ? 33.48900 43.01600 13.24700 1.000 30.81000 937 ASP A CA 1
ATOM 2799 C C . ASP A 1 380 ? 32.16000 42.59700 12.65800 1.000 37.09000 937 ASP A C 1
ATOM 2800 O O . ASP A 1 380 ? 31.90800 41.40400 12.45800 1.000 34.11000 937 ASP A O 1
ATOM 2805 N N . LEU A 1 381 ? 31.28800 43.57400 12.45100 1.000 33.80000 938 LEU A N 1
ATOM 2806 C CA . LEU A 1 381 ? 30.04300 43.34800 11.73700 1.000 32.55000 938 LEU A CA 1
ATOM 2807 C C . LEU A 1 381 ? 30.23800 43.86900 10.32300 1.000 36.64000 938 LEU A C 1
ATOM 2808 O O . LEU A 1 381 ? 30.58600 45.03600 10.13300 1.000 30.31000 938 LEU A O 1
ATOM 2813 N N . ASN A 1 382 ? 30.01900 42.99800 9.34000 1.000 33.36000 939 ASN A N 1
ATOM 2814 C CA . ASN A 1 382 ? 30.13700 43.33600 7.92400 1.000 36.20000 939 ASN A CA 1
ATOM 2815 C C . ASN A 1 382 ? 28.71900 43.55600 7.40400 1.000 36.25000 939 ASN A C 1
ATOM 2816 O O . ASN A 1 382 ? 27.99300 42.60000 7.14500 1.000 36.84000 939 ASN A O 1
ATOM 2821 N N . LEU A 1 383 ? 28.32600 44.82000 7.28000 1.000 34.80000 940 LEU A N 1
ATOM 2822 C CA . LEU A 1 383 ? 26.96200 45.19700 6.92400 1.000 37.71000 940 LEU A CA 1
ATOM 2823 C C . LEU A 1 383 ? 26.90400 45.47100 5.42500 1.000 43.01000 940 LEU A C 1
ATOM 2824 O O . LEU A 1 383 ? 27.66700 46.29800 4.91800 1.000 39.70000 940 LEU A O 1
ATOM 2829 N N . LYS A 1 384 ? 26.05200 44.75600 4.70200 1.000 42.03000 941 LYS A N 1
ATOM 2830 C CA . LYS A 1 384 ? 25.88900 45.00000 3.28600 1.000 42.29000 941 LYS A CA 1
ATOM 2831 C C . LYS A 1 384 ? 24.42600 45.01900 2.89600 1.000 42.97000 941 LYS A C 1
ATOM 2832 O O . LYS A 1 384 ? 23.70600 44.07200 3.09500 1.000 42.67000 941 LYS A O 1
ATOM 2838 N N . ILE A 1 385 ? 24.01700 46.10700 2.31500 1.000 38.38000 942 ILE A N 1
ATOM 2839 C CA . ILE A 1 385 ? 22.65000 46.32000 1.86000 1.000 48.73000 942 ILE A CA 1
ATOM 2840 C C . ILE A 1 385 ? 22.65600 46.26100 0.33900 1.000 53.87000 942 ILE A C 1
ATOM 2841 O O . ILE A 1 385 ? 23.38500 47.01500 -0.31700 1.000 49.18000 942 ILE A O 1
ATOM 2846 N N . SER A 1 386 ? 21.86700 45.34700 -0.21600 1.000 52.88000 943 SER A N 1
ATOM 2847 C CA . SER A 1 386 ? 21.80500 45.13100 -1.65300 1.000 55.69000 943 SER A CA 1
ATOM 2848 C C . SER A 1 386 ? 20.57700 45.81000 -2.24600 1.000 62.58000 943 SER A C 1
ATOM 2849 O O . SER A 1 386 ? 19.52400 45.91000 -1.60900 1.000 54.27000 943 SER A O 1
ATOM 2852 N N . LEU A 1 387 ? 20.72800 46.27500 -3.47700 0.450 67.57000 944 LEU A N 1
ATOM 2853 C CA . LEU A 1 387 ? 19.65700 46.88500 -4.24400 0.450 72.76000 944 LEU A CA 1
ATOM 2854 C C . LEU A 1 387 ? 19.18600 45.94500 -5.34500 0.450 76.63000 944 LEU A C 1
ATOM 2855 O O . LEU A 1 387 ? 19.92000 45.04400 -5.76500 0.450 72.59000 944 LEU A O 1
ATOM 2860 N N . PRO A 1 388 ? 17.95800 46.11300 -5.82600 0.700 78.85000 945 PRO A N 1
ATOM 2861 C CA . PRO A 1 388 ? 17.51700 45.34400 -6.99200 0.700 81.17000 945 PRO A CA 1
ATOM 2862 C C . PRO A 1 388 ? 18.21100 45.81800 -8.25800 0.700 79.21000 945 PRO A C 1
ATOM 2863 O O . PRO A 1 388 ? 18.75000 46.92600 -8.33300 0.700 78.46000 945 PRO A O 1
ATOM 2867 N N . ASP A 1 389 ? 18.20200 44.94400 -9.26200 1.000 84.24000 946 ASP A N 1
ATOM 2868 C CA . ASP A 1 389 ? 18.76900 45.29500 -10.55700 0.300 82.89000 946 ASP A CA 1
ATOM 2869 C C . ASP A 1 389 ? 18.03600 46.49700 -11.13800 0.700 78.74000 946 ASP A C 1
ATOM 2870 O O . ASP A 1 389 ? 16.80400 46.56600 -11.10100 0.500 79.21000 946 ASP A O 1
ATOM 2875 N N . GLY A 1 390 ? 18.80100 47.45400 -11.66000 0.650 75.22000 947 GLY A N 1
ATOM 2876 C CA . GLY A 1 390 ? 18.27800 48.70100 -12.15600 0.650 72.98000 947 GLY A CA 1
ATOM 2877 C C . GLY A 1 390 ? 18.45500 49.86600 -11.20100 0.300 79.37000 947 GLY A C 1
ATOM 2878 O O . GLY A 1 390 ? 18.58800 51.01000 -11.65200 0.000 77.76000 947 GLY A O 1
ATOM 2879 N N . TYR A 1 391 ? 18.47400 49.59900 -9.89900 0.600 79.41000 948 TYR A N 1
ATOM 2880 C CA . TYR A 1 391 ? 18.60900 50.64000 -8.89200 0.600 79.91000 948 TYR A CA 1
ATOM 2881 C C . TYR A 1 391 ? 20.07000 50.83300 -8.50700 0.600 78.77000 948 TYR A C 1
ATOM 2882 O O . TYR A 1 391 ? 20.88100 49.90600 -8.57800 0.600 79.01000 948 TYR A O 1
ATOM 2891 N N . HIS A 1 392 ? 20.39600 52.05700 -8.10100 0.500 79.98000 949 HIS A N 1
ATOM 2892 C CA . HIS A 1 392 ? 21.70500 52.37800 -7.55500 0.500 83.09000 949 HIS A CA 1
ATOM 2893 C C . HIS A 1 392 ? 21.53200 53.41600 -6.45600 0.700 79.97000 949 HIS A C 1
ATOM 2894 O O . HIS A 1 392 ? 20.58600 54.20700 -6.47800 0.300 82.31000 949 HIS A O 1
ATOM 2901 N N . PHE A 1 393 ? 22.43800 53.38800 -5.48000 0.600 76.73000 950 PHE A N 1
ATOM 2902 C CA . PHE A 1 393 ? 22.34000 54.30000 -4.34600 0.550 79.03000 950 PHE A CA 1
ATOM 2903 C C . PHE A 1 393 ? 22.45300 55.74700 -4.81200 0.550 81.76000 950 PHE A C 1
ATOM 2904 O O . PHE A 1 393 ? 23.16600 56.06300 -5.76800 0.200 85.63000 950 PHE A O 1
ATOM 2912 N N . SER A 1 394 ? 21.73700 56.63500 -4.12400 0.550 83.46000 951 SER A N 1
ATOM 2913 C CA . SER A 1 394 ? 21.74500 58.04000 -4.50300 0.550 87.48000 951 SER A CA 1
ATOM 2914 C C . SER A 1 394 ? 23.11100 58.66400 -4.23400 0.550 91.83000 951 SER A C 1
ATOM 2915 O O . SER A 1 394 ? 23.90500 58.17100 -3.42700 0.550 91.34000 951 SER A O 1
ATOM 2918 N N . LYS A 1 395 ? 23.37600 59.77500 -4.91900 0.650 94.73000 952 LYS A N 1
ATOM 2919 C CA . LYS A 1 395 ? 24.64600 60.47600 -4.77900 0.650 97.93000 952 LYS A CA 1
ATOM 2920 C C . LYS A 1 395 ? 24.57100 61.63200 -3.79000 0.650 104.14000 952 LYS A C 1
ATOM 2921 O O . LYS A 1 395 ? 25.36800 61.69300 -2.84900 0.650 105.48000 952 LYS A O 1
ATOM 2927 N N . GLU A 1 396 ? 23.62700 62.55600 -3.98100 0.400 105.04000 953 GLU A N 1
ATOM 2928 C CA . GLU A 1 396 ? 23.42200 63.65300 -3.04200 0.400 110.16000 953 GLU A CA 1
ATOM 2929 C C . GLU A 1 396 ? 22.51600 63.26300 -1.88200 0.400 106.88000 953 GLU A C 1
ATOM 2930 O O . GLU A 1 396 ? 21.79600 64.11200 -1.33900 0.200 106.89000 953 GLU A O 1
ATOM 2936 N N . ALA A 1 397 ? 22.52900 61.98800 -1.49800 0.250 100.45000 954 ALA A N 1
ATOM 2937 C CA . ALA A 1 397 ? 21.82900 61.51000 -0.31500 0.250 93.78000 954 ALA A CA 1
ATOM 2938 C C . ALA A 1 397 ? 22.48500 60.22200 0.16000 0.250 91.45000 954 ALA A C 1
ATOM 2939 O O . ALA A 1 397 ? 21.91100 59.13700 0.01700 0.000 89.89000 954 ALA A O 1
ATOM 2941 N N . ARG A 1 398 ? 23.70000 60.33100 0.69700 0.550 90.25000 955 ARG A N 1
ATOM 2942 C CA . ARG A 1 398 ? 24.40600 59.15500 1.18200 0.400 84.71000 955 ARG A CA 1
ATOM 2943 C C . ARG A 1 398 ? 23.61300 58.49100 2.30000 0.550 77.67000 955 ARG A C 1
ATOM 2944 O O . ARG A 1 398 ? 22.99700 59.16000 3.13600 0.550 73.79000 955 ARG A O 1
ATOM 2952 N N . SER A 1 399 ? 23.61400 57.16400 2.29800 0.700 72.29000 956 SER A N 1
ATOM 2953 C CA . SER A 1 399 ? 22.82500 56.40000 3.25000 0.700 66.68000 956 SER A CA 1
ATOM 2954 C C . SER A 1 399 ? 23.59300 56.27200 4.55800 0.700 61.16000 956 SER A C 1
ATOM 2955 O O . SER A 1 399 ? 24.70700 55.73600 4.58300 0.700 59.92000 956 SER A O 1
ATOM 2958 N N . LYS A 1 400 ? 23.00400 56.77100 5.64000 0.650 59.24000 957 LYS A N 1
ATOM 2959 C CA . LYS A 1 400 ? 23.66600 56.82700 6.93200 0.650 57.58000 957 LYS A CA 1
ATOM 2960 C C . LYS A 1 400 ? 23.00600 55.87700 7.92100 0.650 54.34000 957 LYS A C 1
ATOM 2961 O O . LYS A 1 400 ? 21.83300 55.51500 7.79400 0.650 50.53000 957 LYS A O 1
ATOM 2967 N N . PHE A 1 401 ? 23.78700 55.47000 8.91600 0.800 44.97000 958 PHE A N 1
ATOM 2968 C CA . PHE A 1 401 ? 23.32700 54.54000 9.93200 0.800 47.51000 958 PHE A CA 1
ATOM 2969 C C . PHE A 1 401 ? 23.60300 55.11400 11.31500 0.800 45.20000 958 PHE A C 1
ATOM 2970 O O . PHE A 1 401 ? 24.45300 55.99000 11.49000 0.800 45.56000 958 PHE A O 1
ATOM 2978 N N . VAL A 1 402 ? 22.85500 54.61300 12.29800 0.700 43.01000 959 VAL A N 1
ATOM 2979 C CA . VAL A 1 402 ? 23.08700 54.93300 13.70100 0.700 41.13000 959 VAL A CA 1
ATOM 2980 C C . VAL A 1 402 ? 22.94400 53.64000 14.49500 0.700 44.39000 959 VAL A C 1
ATOM 2981 O O . VAL A 1 402 ? 22.17600 52.74700 14.12600 0.700 40.94000 959 VAL A O 1
ATOM 2985 N N . VAL A 1 403 ? 23.71200 53.53100 15.58000 1.000 41.65000 960 VAL A N 1
ATOM 2986 C CA . VAL A 1 403 ? 23.83400 52.28600 16.33200 1.000 38.58000 960 VAL A CA 1
ATOM 2987 C C . VAL A 1 403 ? 23.43000 52.53000 17.78100 1.000 43.32000 960 VAL A C 1
ATOM 2988 O O . VAL A 1 403 ? 23.92700 53.46200 18.42200 1.000 42.36000 960 VAL A O 1
ATOM 2992 N N . ASP A 1 404 ? 22.54000 51.67800 18.29200 1.000 39.69000 961 ASP A N 1
ATOM 2993 C CA . ASP A 1 404 ? 22.14300 51.68200 19.69300 1.000 41.68000 961 ASP A CA 1
ATOM 2994 C C . ASP A 1 404 ? 22.22600 50.26100 20.23400 1.000 43.37000 961 ASP A C 1
ATOM 2995 O O . ASP A 1 404 ? 22.02300 49.29100 19.50100 1.000 42.73000 961 ASP A O 1
ATOM 3000 N N . VAL A 1 405 ? 22.52000 50.14600 21.52900 1.000 41.38000 962 VAL A N 1
ATOM 3001 C CA . VAL A 1 405 ? 22.63600 48.85600 22.20400 1.000 37.46000 962 VAL A CA 1
ATOM 3002 C C . VAL A 1 405 ? 21.59200 48.80200 23.30900 1.000 44.26000 962 VAL A C 1
ATOM 3003 O O . VAL A 1 405 ? 21.53900 49.70400 24.15400 1.000 44.05000 962 VAL A O 1
ATOM 3007 N N . GLU A 1 406 ? 20.78200 47.72900 23.31400 0.300 54.09000 963 GLU A N 1
ATOM 3008 C CA . GLU A 1 406 ? 19.54400 47.71600 24.09700 0.300 64.29000 963 GLU A CA 1
ATOM 3009 C C . GLU A 1 406 ? 19.79100 47.95700 25.58100 0.300 63.47000 963 GLU A C 1
ATOM 3010 O O . GLU A 1 406 ? 19.21200 48.90800 26.13400 0.000 76.10000 963 GLU A O 1
ATOM 3016 N N . PRO A 1 407 ? 20.61700 47.16800 26.28500 1.000 56.98000 964 PRO A N 1
ATOM 3017 C CA . PRO A 1 407 ? 21.20900 47.69800 27.51900 1.000 47.90000 964 PRO A CA 1
ATOM 3018 C C . PRO A 1 407 ? 22.39900 48.56000 27.13800 1.000 50.87000 964 PRO A C 1
ATOM 3019 O O . PRO A 1 407 ? 23.37500 48.07200 26.55900 1.000 45.36000 964 PRO A O 1
ATOM 3023 N N . GLU A 1 408 ? 22.29200 49.86000 27.39600 1.000 49.97000 965 GLU A N 1
ATOM 3024 C CA . GLU A 1 408 ? 23.36500 50.77000 27.02800 1.000 56.47000 965 GLU A CA 1
ATOM 3025 C C . GLU A 1 408 ? 24.67300 50.30300 27.65700 1.000 54.92000 965 GLU A C 1
ATOM 3026 O O . GLU A 1 408 ? 24.68400 49.75600 28.76300 1.000 56.06000 965 GLU A O 1
ATOM 3032 N N . ASN A 1 409 ? 25.77300 50.48700 26.92700 0.700 52.05000 966 ASN A N 1
ATOM 3033 C CA . ASN A 1 409 ? 27.12800 50.08200 27.29900 0.700 52.88000 966 ASN A CA 1
ATOM 3034 C C . ASN A 1 409 ? 27.33600 48.57900 27.30400 0.700 46.64000 966 ASN A C 1
ATOM 3035 O O . ASN A 1 409 ? 28.43400 48.13900 27.65300 0.600 41.46000 966 ASN A O 1
ATOM 3040 N N . ALA A 1 410 ? 26.32800 47.77000 26.96300 1.000 36.97000 967 ALA A N 1
ATOM 3041 C CA . ALA A 1 410 ? 26.53900 46.32900 27.00800 1.000 37.56000 967 ALA A CA 1
ATOM 3042 C C . ALA A 1 410 ? 27.51300 45.88300 25.93100 1.000 29.43000 967 ALA A C 1
ATOM 3043 O O . ALA A 1 410 ? 28.20200 44.87200 26.10100 1.000 34.73000 967 ALA A O 1
ATOM 3045 N N . VAL A 1 411 ? 27.56300 46.60900 24.81300 1.000 29.62000 968 VAL A N 1
ATOM 3046 C CA . VAL A 1 411 ? 28.50400 46.35400 23.72800 1.000 27.01000 968 VAL A CA 1
ATOM 3047 C C . VAL A 1 411 ? 29.04500 47.70000 23.28000 1.000 29.41000 968 VAL A C 1
ATOM 3048 O O . VAL A 1 411 ? 28.27900 48.65200 23.09800 1.000 31.35000 968 VAL A O 1
ATOM 3052 N N . ALA A 1 412 ? 30.35800 47.78700 23.12400 1.000 26.02000 969 ALA A N 1
ATOM 3053 C CA . ALA A 1 412 ? 30.99500 48.94300 22.50600 1.000 25.87000 969 ALA A CA 1
ATOM 3054 C C . ALA A 1 412 ? 31.11500 48.66500 21.01500 1.000 25.39000 969 ALA A C 1
ATOM 3055 O O . ALA A 1 412 ? 31.70300 47.65500 20.61700 1.000 26.07000 969 ALA A O 1
ATOM 3057 N N . ILE A 1 413 ? 30.50300 49.52300 20.20300 1.000 26.65000 970 ILE A N 1
ATOM 3058 C CA . ILE A 1 413 ? 30.46200 49.36500 18.75100 1.000 29.03000 970 ILE A CA 1
ATOM 3059 C C . ILE A 1 413 ? 31.10100 50.62100 18.17200 1.000 37.84000 970 ILE A C 1
ATOM 3060 O O . ILE A 1 413 ? 30.54000 51.72000 18.27500 1.000 41.64000 970 ILE A O 1
ATOM 3065 N N . ASP A 1 414 ? 32.32100 50.47000 17.65300 0.800 41.71000 971 ASP A N 1
ATOM 3066 C CA . ASP A 1 414 ? 33.19100 51.62700 17.41100 0.800 45.29000 971 ASP A CA 1
ATOM 3067 C C . ASP A 1 414 ? 32.65400 52.73000 16.51400 0.800 53.80000 971 ASP A C 1
ATOM 3068 O O . ASP A 1 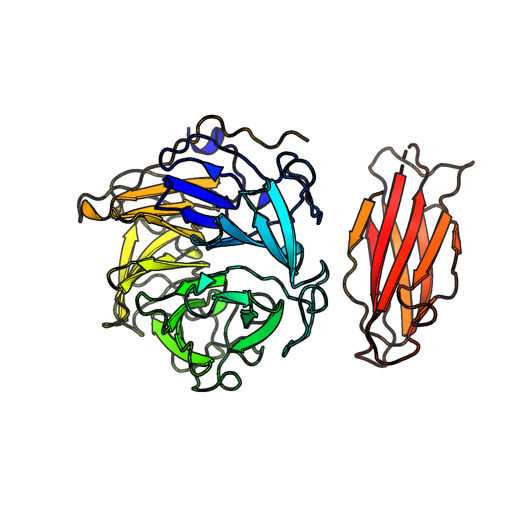414 ? 32.65000 53.89300 16.95000 0.000 65.69000 971 ASP A O 1
ATOM 3073 N N . PRO A 1 415 ? 32.20000 52.47800 15.30300 1.000 50.55000 972 PRO A N 1
ATOM 3074 C CA . PRO A 1 415 ? 31.44000 53.52600 14.61800 1.000 45.68000 972 PRO A CA 1
ATOM 3075 C C . PRO A 1 415 ? 29.99300 53.50700 15.06500 1.000 46.45000 972 PRO A C 1
ATOM 3076 O O . PRO A 1 415 ? 29.22800 52.65000 14.62800 1.000 42.94000 972 PRO A O 1
ATOM 3080 N N . THR A 1 416 ? 29.60800 54.41800 15.96200 1.000 42.49000 973 THR A N 1
ATOM 3081 C CA . THR A 1 416 ? 28.22300 54.42700 16.41700 1.000 46.77000 973 THR A CA 1
ATOM 3082 C C . THR A 1 416 ? 27.28300 55.07300 15.40900 1.000 46.43000 973 THR A C 1
ATOM 3083 O O . THR A 1 416 ? 26.06300 54.95500 15.56000 1.000 47.91000 973 THR A O 1
ATOM 3087 N N . GLU A 1 417 ? 27.81900 55.75900 14.40500 1.000 46.63000 974 GLU A N 1
ATOM 3088 C CA . GLU A 1 417 ? 27.03100 56.27100 13.29300 1.000 50.45000 974 GLU A CA 1
ATOM 3089 C C . GLU A 1 417 ? 27.99000 56.58700 12.15600 1.000 47.97000 974 GLU A C 1
ATOM 3090 O O . GLU A 1 417 ? 29.19600 56.73200 12.36400 1.000 48.05000 974 GLU A O 1
ATOM 3096 N N . GLY A 1 418 ? 27.44500 56.68100 10.95000 1.000 49.50000 975 GLY A N 1
ATOM 3097 C CA . GLY A 1 418 ? 28.27100 56.98000 9.80000 1.000 51.53000 975 GLY A CA 1
ATOM 3098 C C . GLY A 1 418 ? 27.48500 56.79300 8.51900 1.000 51.40000 975 GLY A C 1
ATOM 3099 O O . GLY A 1 418 ? 26.27200 56.59300 8.53900 1.000 49.76000 975 GLY A O 1
ATOM 3100 N N . THR A 1 419 ? 28.20400 56.89600 7.40500 1.000 59.50000 976 THR A N 1
ATOM 3101 C CA . THR A 1 419 ? 27.63300 56.71900 6.08000 1.000 58.74000 976 THR A CA 1
ATOM 3102 C C . THR A 1 419 ? 28.00500 55.35100 5.52600 1.000 56.24000 976 THR A C 1
ATOM 3103 O O . THR A 1 419 ? 29.07600 54.81200 5.81900 1.000 54.94000 976 THR A O 1
ATOM 3107 N N . LEU A 1 420 ? 27.11400 54.80100 4.70900 0.650 56.23000 977 LEU A N 1
ATOM 3108 C CA . LEU A 1 420 ? 27.40600 53.58000 3.98000 0.650 55.87000 977 LEU A CA 1
ATOM 3109 C C . LEU A 1 420 ? 28.31400 53.87200 2.79100 0.650 58.98000 977 LEU A C 1
ATOM 3110 O O . LEU A 1 420 ? 28.30500 54.97300 2.23300 0.650 58.86000 977 LEU A O 1
ATOM 3115 N N . SER A 1 421 ? 29.10600 52.87000 2.40700 0.800 58.86000 978 SER A N 1
ATOM 3116 C CA . SER A 1 421 ? 30.01500 53.00700 1.27800 0.800 59.94000 978 SER A CA 1
ATOM 3117 C C . SER A 1 421 ? 29.21800 53.03200 -0.02600 0.800 61.12000 978 SER A C 1
ATOM 3118 O O . SER A 1 421 ? 28.03200 52.69500 -0.04700 0.800 60.37000 978 SER A O 1
ATOM 3121 N N . PRO A 1 422 ? 29.85300 53.44900 -1.14500 0.800 65.44000 979 PRO A N 1
ATOM 3122 C CA . PRO A 1 422 ? 29.16000 53.43900 -2.44400 0.800 62.90000 979 PRO A CA 1
ATOM 3123 C C . PRO A 1 422 ? 28.49000 52.11800 -2.80900 0.800 66.05000 979 PRO A C 1
ATOM 3124 O O . PRO A 1 422 ? 27.53900 52.10700 -3.59700 0.800 67.38000 979 PRO A O 1
ATOM 3128 N N . GLU A 1 423 ? 28.95800 51.00300 -2.25100 0.700 62.66000 980 GLU A N 1
ATOM 3129 C CA . GLU A 1 423 ? 28.32000 49.71100 -2.46300 0.700 63.09000 980 GLU A CA 1
ATOM 3130 C C . GLU A 1 423 ? 27.27600 49.39000 -1.39900 0.700 62.55000 980 GLU A C 1
ATOM 3131 O O . GLU A 1 423 ? 26.75600 48.26900 -1.37500 0.700 56.96000 980 GLU A O 1
ATOM 3137 N N . GLY A 1 424 ? 26.96300 50.34100 -0.52000 1.000 57.86000 981 GLY A N 1
ATOM 3138 C CA . GLY A 1 424 ? 25.99600 50.10300 0.53200 1.000 53.44000 981 GLY A CA 1
ATOM 3139 C C . GLY A 1 424 ? 26.51800 49.27900 1.68400 1.000 49.29000 981 GLY A C 1
ATOM 3140 O O . GLY A 1 424 ? 25.74400 48.57100 2.33400 1.000 46.31000 981 GLY A O 1
ATOM 3141 N N . SER A 1 425 ? 27.81300 49.36100 1.96800 1.000 47.43000 982 SER A N 1
ATOM 3142 C CA . SER A 1 425 ? 28.43500 48.50800 2.96500 1.000 49.50000 982 SER A CA 1
ATOM 3143 C C . SER A 1 425 ? 29.17800 49.35000 3.99300 1.000 51.58000 982 SER A C 1
ATOM 3144 O O . SER A 1 425 ? 29.54600 50.50000 3.74800 1.000 47.39000 982 SER A O 1
ATOM 3147 N N . THR A 1 426 ? 29.38800 48.75000 5.16100 0.800 49.92000 983 THR A N 1
ATOM 3148 C CA . THR A 1 426 ? 30.20000 49.36200 6.19800 0.800 40.09000 983 THR A CA 1
ATOM 3149 C C . THR A 1 426 ? 30.64000 48.26700 7.15800 0.800 41.51000 983 THR A C 1
ATOM 3150 O O . THR A 1 426 ? 30.04200 47.19100 7.21900 0.800 39.33000 983 THR A O 1
ATOM 3154 N N . MET A 1 427 ? 31.70100 48.55600 7.90000 1.000 37.56000 984 MET A N 1
ATOM 3155 C CA . MET A 1 427 ? 32.28500 47.60500 8.83500 1.000 37.54000 984 MET A CA 1
ATOM 3156 C C . MET A 1 427 ? 32.31800 48.24200 10.21700 1.000 37.77000 984 MET A C 1
ATOM 3157 O O . MET A 1 427 ? 32.82400 49.35500 10.37600 1.000 34.00000 984 MET A O 1
ATOM 3162 N N . LEU A 1 428 ? 31.76800 47.53900 11.20500 1.000 31.93000 985 LEU A N 1
ATOM 3163 C CA . LEU A 1 428 ? 31.67100 48.03100 12.57300 1.000 31.10000 985 LEU A CA 1
ATOM 3164 C C . LEU A 1 428 ? 32.41600 47.08000 13.49500 1.000 32.98000 985 LEU A C 1
ATOM 3165 O O . LEU A 1 428 ? 32.15100 45.87600 13.48800 1.000 34.90000 985 LEU A O 1
ATOM 3170 N N . HIS A 1 429 ? 33.32500 47.61700 14.30500 1.000 26.79000 986 HIS A N 1
ATOM 3171 C CA . HIS A 1 429 ? 34.01500 46.79700 15.29000 1.000 27.78000 986 HIS A CA 1
ATOM 3172 C C . HIS A 1 429 ? 33.21500 46.78300 16.58600 1.000 25.06000 986 HIS A C 1
ATOM 3173 O O . HIS A 1 429 ? 32.64300 47.80100 16.98400 1.000 29.50000 986 HIS A O 1
ATOM 3180 N N . PHE A 1 430 ? 33.15000 45.62400 17.23200 1.000 23.76000 987 PHE A N 1
ATOM 3181 C CA . PHE A 1 430 ? 32.39300 45.51000 18.47100 1.000 24.41000 987 PHE A CA 1
ATOM 3182 C C . PHE A 1 430 ? 33.19800 44.75500 19.51500 1.000 24.21000 987 PHE A C 1
ATOM 3183 O O . PHE A 1 430 ? 34.04600 43.92400 19.18800 1.000 26.83000 987 PHE A O 1
ATOM 3191 N N . ILE A 1 431 ? 32.91700 45.04500 20.77900 1.000 23.61000 988 ILE A N 1
ATOM 3192 C CA . ILE A 1 431 ? 33.37700 44.18700 21.86700 1.000 24.33000 988 ILE A CA 1
ATOM 3193 C C . ILE A 1 431 ? 32.30800 44.19900 22.95100 1.000 26.19000 988 ILE A C 1
ATOM 3194 O O . ILE A 1 431 ? 31.80300 45.26000 23.33100 1.000 27.63000 988 ILE A O 1
ATOM 3199 N N . GLN A 1 432 ? 31.93400 43.01700 23.41400 1.000 25.21000 989 GLN A N 1
ATOM 3200 C CA . GLN A 1 432 ? 30.92500 42.90400 24.45200 1.000 30.18000 989 GLN A CA 1
ATOM 3201 C C . GLN A 1 432 ? 31.54000 43.18200 25.81500 1.000 30.10000 989 GLN A C 1
ATOM 3202 O O . GLN A 1 432 ? 32.67400 42.78600 26.09200 1.000 30.87000 989 GLN A O 1
ATOM 3208 N N . SER A 1 433 ? 30.82000 43.91900 26.62200 1.000 29.33000 990 SER A N 1
ATOM 3209 C CA . SER A 1 433 ? 31.28900 44.41200 27.88200 1.000 31.55000 990 SER A CA 1
ATOM 3210 C C . SER A 1 433 ? 31.22900 43.46000 29.00700 1.000 39.12000 990 SER A C 1
ATOM 3211 O O . SER A 1 433 ? 31.89500 43.63500 29.97500 1.000 39.84000 990 SER A O 1
ATOM 3214 N N . SER A 1 434 ? 30.44100 42.42400 28.87000 0.700 35.64000 991 SER A N 1
ATOM 3215 C CA . SER A 1 434 ? 30.33300 41.43700 29.91100 0.650 45.91000 991 SER A CA 1
ATOM 3216 C C . SER A 1 434 ? 29.88700 40.10800 29.36200 0.700 51.30000 991 SER A C 1
ATOM 3217 O O . SER A 1 434 ? 29.97000 39.87200 28.17900 0.700 45.55000 991 SER A O 1
ATOM 3220 N N . THR A 1 435 ? 29.39300 39.26300 30.26100 0.700 49.52000 992 THR A N 1
ATOM 3221 C CA . THR A 1 435 ? 28.91700 37.93800 29.91700 0.700 55.27000 992 THR A CA 1
ATOM 3222 C C . THR A 1 435 ? 27.43600 37.81100 29.65800 0.700 55.19000 992 THR A C 1
ATOM 3223 O O . THR A 1 435 ? 26.98000 36.72900 29.36400 0.700 57.87000 992 THR A O 1
ATOM 3227 N N . SER A 1 436 ? 26.68500 38.88300 29.78600 1.000 47.82000 993 SER A N 1
ATOM 3228 C CA . SER A 1 436 ? 25.25800 38.79000 29.54600 1.000 50.11000 993 SER A CA 1
ATOM 3229 C C . SER A 1 436 ? 24.82100 39.05900 28.13700 1.000 49.87000 993 SER A C 1
ATOM 3230 O O . SER A 1 436 ? 25.55500 39.56500 27.32200 1.000 47.49000 993 SER A O 1
ATOM 3233 N N . ALA A 1 437 ? 23.57600 38.74100 27.88600 0.800 49.31000 994 ALA A N 1
ATOM 3234 C CA . ALA A 1 437 ? 23.06000 38.93000 26.54200 0.800 47.79000 994 ALA A CA 1
ATOM 3235 C C . ALA A 1 437 ? 22.63000 40.37800 26.33600 0.800 44.75000 994 ALA A C 1
ATOM 3236 O O . ALA A 1 437 ? 22.29300 41.09400 27.28500 0.800 47.24000 994 ALA A O 1
ATOM 3238 N N . SER A 1 438 ? 22.63800 40.80400 25.07500 1.000 38.39000 995 SER A N 1
ATOM 3239 C CA . SER A 1 438 ? 22.25700 42.16500 24.72600 1.000 41.24000 995 SER A CA 1
ATOM 3240 C C . SER A 1 438 ? 21.76300 42.18100 23.28900 1.000 38.57000 995 SER A C 1
ATOM 3241 O O . SER A 1 438 ? 21.84600 41.18100 22.56900 1.000 39.38000 995 SER A O 1
ATOM 3244 N N . VAL A 1 439 ? 21.25700 43.33700 22.87000 1.000 40.73000 996 VAL A N 1
ATOM 3245 C CA . VAL A 1 439 ? 20.79800 43.53200 21.50000 1.000 42.54000 996 VAL A CA 1
ATOM 3246 C C . VAL A 1 439 ? 21.37600 44.83700 20.96900 1.000 39.31000 996 VAL A C 1
ATOM 3247 O O . VAL A 1 439 ? 21.30800 45.87300 21.64100 1.000 42.76000 996 VAL A O 1
ATOM 3251 N N . GLY A 1 440 ? 21.95500 44.78100 19.77400 1.000 42.15000 997 GLY A N 1
ATOM 3252 C CA . GLY A 1 440 ? 22.38800 45.97400 19.06200 1.000 38.71000 997 GLY A CA 1
ATOM 3253 C C . GLY A 1 440 ? 21.41100 46.28800 17.94100 1.000 43.03000 997 GLY A C 1
ATOM 3254 O O . GLY A 1 440 ? 20.97500 45.39400 17.21900 1.000 38.43000 997 GLY A O 1
ATOM 3255 N N . LYS A 1 441 ? 21.05300 47.56300 17.81800 1.000 36.21000 998 LYS A N 1
ATOM 3256 C CA . LYS A 1 441 ? 20.15300 48.01900 16.76400 1.000 42.46000 998 LYS A CA 1
ATOM 3257 C C . LYS A 1 441 ? 20.90500 48.97000 15.84700 1.000 39.17000 998 LYS A C 1
ATOM 3258 O O . LYS A 1 441 ? 21.36900 50.02300 16.29000 1.000 39.91000 998 LYS A O 1
ATOM 3264 N N . ILE A 1 442 ? 21.03100 48.58900 14.57700 0.800 36.64000 999 ILE A N 1
ATOM 3265 C CA . ILE A 1 442 ? 21.64400 49.41400 13.54100 0.800 37.37000 999 ILE A CA 1
ATOM 3266 C C . ILE A 1 442 ? 20.51900 49.94100 12.65800 0.800 42.07000 999 ILE A C 1
ATOM 3267 O O . ILE A 1 442 ? 19.94800 49.19900 11.85200 0.800 38.23000 999 ILE A O 1
ATOM 3272 N N . SER A 1 443 ? 20.18600 51.21800 12.82100 0.800 42.06000 1000 SER A N 1
ATOM 3273 C CA . SER A 1 443 ? 19.10500 51.85500 12.07600 0.800 44.51000 1000 SER A CA 1
ATOM 3274 C C . SER A 1 443 ? 19.70100 52.57400 10.87200 0.800 44.26000 1000 SER A C 1
ATOM 3275 O O . SER A 1 443 ? 20.57300 53.43400 11.03200 0.800 43.41000 1000 SER A O 1
ATOM 3278 N N . CYS A 1 444 ? 19.22400 52.22800 9.67700 0.600 45.97000 1001 CYS A N 1
ATOM 3279 C CA . CYS A 1 444 ? 19.78300 52.72000 8.42600 0.600 48.88000 1001 CYS A CA 1
ATOM 3280 C C . CYS A 1 444 ? 18.73800 53.52100 7.66100 0.600 53.84000 1001 CYS A C 1
ATOM 3281 O O . CYS A 1 444 ? 17.58300 53.09600 7.54600 0.600 52.75000 1001 CYS A O 1
ATOM 3284 N N . LYS A 1 445 ? 19.15200 54.67300 7.14500 0.700 54.35000 1002 LYS A N 1
ATOM 3285 C CA . LYS A 1 445 ? 18.35300 55.50700 6.25000 0.700 60.30000 1002 LYS A CA 1
ATOM 3286 C C . LYS A 1 445 ? 18.99600 55.40300 4.87000 0.700 58.90000 1002 LYS A C 1
ATOM 3287 O O . LYS A 1 445 ? 19.99000 56.08000 4.59600 0.700 64.91000 1002 LYS A O 1
ATOM 3293 N N . VAL A 1 446 ? 18.44600 54.55800 3.99900 0.600 63.39000 1003 VAL A N 1
ATOM 3294 C CA . VAL A 1 446 ? 19.04600 54.29900 2.69200 0.600 69.05000 1003 VAL A CA 1
ATOM 3295 C C . VAL A 1 446 ? 18.26700 55.03700 1.61100 0.600 72.62000 1003 VAL A C 1
ATOM 3296 O O . VAL A 1 446 ? 17.03100 54.97600 1.56300 0.600 68.61000 1003 VAL A O 1
ATOM 3300 N N . TYR A 1 447 ? 18.99400 55.74600 0.74900 0.500 70.78000 1004 TYR A N 1
ATOM 3301 C CA . TYR A 1 447 ? 18.42600 56.49200 -0.36700 0.500 76.70000 1004 TYR A CA 1
ATOM 3302 C C . TYR A 1 447 ? 18.95500 55.90000 -1.66500 0.500 75.85000 1004 TYR A C 1
ATOM 3303 O O . TYR A 1 447 ? 20.16500 55.93300 -1.91800 0.500 76.56000 1004 TYR A O 1
ATOM 3312 N N . TYR A 1 448 ? 18.05000 55.37100 -2.48300 0.750 75.06000 1005 TYR A N 1
ATOM 3313 C CA . TYR A 1 448 ? 18.38000 54.73300 -3.74900 0.750 76.95000 1005 TYR A CA 1
ATOM 3314 C C . TYR A 1 448 ? 17.45500 55.27200 -4.83300 0.700 78.71000 1005 TYR A C 1
ATOM 3315 O O . TYR A 1 448 ? 16.46600 55.95400 -4.54800 0.650 77.67000 1005 TYR A O 1
ATOM 3324 N N . CYS A 1 449 ? 17.77500 54.95900 -6.09000 0.200 81.03000 1006 CYS A N 1
ATOM 3325 C CA . CYS A 1 449 ? 16.95500 55.43100 -7.20300 0.550 80.00000 1006 CYS A CA 1
ATOM 3326 C C . CYS A 1 449 ? 17.24600 54.62700 -8.46200 0.900 78.70000 1006 CYS A C 1
ATOM 3327 O O . CYS A 1 449 ? 18.41000 54.42500 -8.82300 0.750 77.91000 1006 CYS A O 1
ATOM 3330 N N . GLN A 1 458 ? 14.57900 53.96200 1.85100 1.000 64.42000 1015 GLN A N 1
ATOM 3331 C CA . GLN A 1 458 ? 13.85500 53.09900 2.77600 1.000 61.77000 1015 GLN A CA 1
ATOM 3332 C C . GLN A 1 458 ? 14.47600 53.13800 4.16900 1.000 63.48000 1015 GLN A C 1
ATOM 3333 O O . GLN A 1 458 ? 15.56800 53.67500 4.35700 1.000 63.65000 1015 GLN A O 1
ATOM 3339 N N . SER A 1 459 ? 13.77300 52.56700 5.14100 1.000 64.45000 1016 SER A N 1
ATOM 3340 C CA . SER A 1 459 ? 14.25300 52.53600 6.51700 1.000 61.15000 1016 SER A CA 1
ATOM 3341 C C . SER A 1 459 ? 14.36100 51.08400 6.96000 1.000 60.65000 1016 SER A C 1
ATOM 3342 O O . SER A 1 459 ? 13.35400 50.37300 7.00800 1.000 61.99000 1016 SER A O 1
ATOM 3345 N N . VAL A 1 460 ? 15.57800 50.64400 7.27800 0.600 54.62000 1017 VAL A N 1
ATOM 3346 C CA . VAL A 1 460 ? 15.82600 49.27200 7.70200 0.650 54.02000 1017 VAL A CA 1
ATOM 3347 C C . VAL A 1 460 ? 16.57400 49.30500 9.02900 0.650 51.93000 1017 VAL A C 1
ATOM 3348 O O . VAL A 1 460 ? 17.48600 50.11900 9.21900 0.650 47.54000 1017 VAL A O 1
ATOM 3352 N N . GLN A 1 461 ? 16.14000 48.47100 9.94400 1.000 51.50000 1018 GLN A N 1
ATOM 3353 C CA . GLN A 1 461 ? 16.79200 48.35700 11.21900 1.000 49.85000 1018 GLN A CA 1
ATOM 3354 C C . GLN A 1 461 ? 17.24500 46.93600 11.46400 1.000 49.40000 1018 GLN A C 1
ATOM 3355 O O . GLN A 1 461 ? 16.45500 46.07100 11.57100 1.000 47.26000 1018 GLN A O 1
ATOM 3361 N N . PHE A 1 462 ? 18.54300 46.73600 11.58800 1.000 44.52000 1019 PHE A N 1
ATOM 3362 C CA . PHE A 1 462 ? 19.09300 45.43700 11.94800 1.000 44.11000 1019 PHE A CA 1
ATOM 3363 C C . PHE A 1 462 ? 19.08700 45.28700 13.46400 1.000 43.44000 1019 PHE A C 1
ATOM 3364 O O . PHE A 1 462 ? 19.57400 46.16400 14.18300 1.000 42.37000 1019 PHE A O 1
ATOM 3372 N N . GLU A 1 463 ? 18.52800 44.18200 13.95000 1.000 43.29000 1020 GLU A N 1
ATOM 3373 C CA . GLU A 1 463 ? 18.52800 43.86300 15.37400 1.000 42.67000 1020 GLU A CA 1
ATOM 3374 C C . GLU A 1 463 ? 19.49400 42.70800 15.58800 1.000 41.59000 1020 GLU A C 1
ATOM 3375 O O . GLU A 1 463 ? 19.23500 41.58900 15.13400 1.000 43.26000 1020 GLU A O 1
ATOM 3381 N N . VAL A 1 464 ? 20.60900 42.98500 16.26100 1.000 38.82000 1021 VAL A N 1
ATOM 3382 C CA . VAL A 1 464 ? 21.72000 42.05200 16.39900 1.000 39.75000 1021 VAL A CA 1
ATOM 3383 C C . VAL A 1 464 ? 21.75200 41.56500 17.84700 1.000 36.80000 1021 VAL A C 1
ATOM 3384 O O . VAL A 1 464 ? 22.05700 42.35000 18.75800 1.000 39.19000 1021 VAL A O 1
ATOM 3388 N N . PRO A 1 465 ? 21.46300 40.29200 18.10600 1.000 38.46000 1022 PRO A N 1
ATOM 3389 C CA . PRO A 1 465 ? 21.65600 39.75100 19.45300 1.000 38.00000 1022 PRO A CA 1
ATOM 3390 C C . PRO A 1 465 ? 23.12700 39.47500 19.70500 1.000 35.22000 1022 PRO A C 1
ATOM 3391 O O . PRO A 1 465 ? 23.85100 39.00800 18.82100 1.000 35.62000 1022 PRO A O 1
ATOM 3395 N N . PHE A 1 466 ? 23.56000 39.77800 20.92700 0.900 39.48000 1023 PHE A N 1
ATOM 3396 C CA . PHE A 1 466 ? 24.93500 39.58700 21.37400 0.900 35.28000 1023 PHE A CA 1
ATOM 3397 C C . PHE A 1 466 ? 24.94500 38.72900 22.63300 0.900 34.68000 1023 PHE A C 1
ATOM 3398 O O . PHE A 1 466 ? 24.19700 39.00100 23.57700 0.900 37.67000 1023 PHE A O 1
ATOM 3406 N N . LYS A 1 467 ? 25.81000 37.71800 22.65700 1.000 39.36000 1024 LYS A N 1
ATOM 3407 C CA . LYS A 1 467 ? 26.08400 36.96600 23.87400 1.000 39.84000 1024 LYS A CA 1
ATOM 3408 C C . LYS A 1 467 ? 27.45600 36.33300 23.72800 1.000 41.28000 1024 LYS A C 1
ATOM 3409 O O . LYS A 1 467 ? 27.82100 35.89000 22.63900 1.000 44.04000 1024 LYS A O 1
ATOM 3415 N N . VAL A 1 468 ? 28.21000 36.29700 24.82100 0.800 45.58000 1025 VAL A N 1
ATOM 3416 C CA . VAL A 1 468 ? 29.57500 35.78400 24.80000 0.800 47.98000 1025 VAL A CA 1
ATOM 3417 C C . VAL A 1 468 ? 29.53800 34.27600 25.01100 0.800 51.54000 1025 VAL A C 1
ATOM 3418 O O . VAL A 1 468 ? 28.99700 33.79000 26.01000 0.800 50.20000 1025 VAL A O 1
ATOM 3422 N N . GLU A 1 469 ? 30.09900 33.53600 24.05400 0.900 49.35000 1026 GLU A N 1
ATOM 3423 C CA . GLU A 1 469 ? 30.31600 32.10300 24.19900 0.900 49.15000 1026 GLU A CA 1
ATOM 3424 C C . GLU A 1 469 ? 31.67200 31.65600 23.67900 0.900 52.36000 1026 GLU A C 1
ATOM 3425 O O . GLU A 1 469 ? 32.02400 30.48800 23.86200 0.600 60.79000 1026 GLU A O 1
ATOM 3431 N N . SER A 1 470 ? 32.44200 32.53400 23.04000 1.000 46.21000 1027 SER A N 1
ATOM 3432 C CA . SER A 1 470 ? 33.79100 32.22900 22.59200 1.000 43.02000 1027 SER A CA 1
ATOM 3433 C C . SER A 1 470 ? 34.64800 33.47600 22.73600 1.000 47.63000 1027 SER A C 1
ATOM 3434 O O . SER A 1 470 ? 34.14700 34.60000 22.64400 1.000 44.64000 1027 SER A O 1
ATOM 3437 N N . GLU A 1 471 ? 35.94600 33.27000 22.95300 0.900 42.28000 1028 GLU A N 1
ATOM 3438 C CA . GLU A 1 471 ? 36.90000 34.36600 23.04900 0.900 40.35000 1028 GLU A CA 1
ATOM 3439 C C . GLU A 1 471 ? 37.59400 34.65300 21.72700 0.900 42.72000 1028 GLU A C 1
ATOM 3440 O O . GLU A 1 471 ? 38.35500 35.61900 21.63900 0.900 46.02000 1028 GLU A O 1
ATOM 3446 N N . LEU A 1 472 ? 37.34800 33.84500 20.70200 0.800 39.13000 1029 LEU A N 1
ATOM 3447 C CA . LEU A 1 472 ? 37.89300 34.11300 19.38100 0.800 39.17000 1029 LEU A CA 1
ATOM 3448 C C . LEU A 1 472 ? 37.05600 35.17100 18.67600 0.800 43.38000 1029 LEU A C 1
ATOM 3449 O O . LEU A 1 472 ? 35.84200 35.24700 18.86300 0.800 43.31000 1029 LEU A O 1
ATOM 3454 N N . SER A 1 473 ? 37.71300 35.98400 17.85100 1.000 37.57000 1030 SER A N 1
ATOM 3455 C CA . SER A 1 473 ? 36.99700 37.04100 17.14500 1.000 37.05000 1030 SER A CA 1
ATOM 3456 C C . SER A 1 473 ? 36.15700 36.46200 16.01300 1.000 44.70000 1030 SER A C 1
ATOM 3457 O O . SER A 1 473 ? 36.55900 35.50700 15.34400 1.000 44.84000 1030 SER A O 1
ATOM 3460 N N . ALA A 1 474 ? 34.96700 37.02500 15.82500 1.000 41.49000 1031 ALA A N 1
ATOM 3461 C CA . ALA A 1 474 ? 34.06900 36.64700 14.74300 1.000 43.27000 1031 ALA A CA 1
ATOM 3462 C C . ALA A 1 474 ? 33.86800 37.81700 13.78900 1.000 41.24000 1031 ALA A C 1
ATOM 3463 O O . ALA A 1 474 ? 34.17500 38.97000 14.09700 1.000 37.98000 1031 ALA A O 1
ATOM 3465 N N . SER A 1 475 ? 33.32800 37.50800 12.61900 1.000 36.93000 1032 SER A N 1
ATOM 3466 C CA . SER A 1 475 ? 33.13500 38.53300 11.60400 1.000 36.03000 1032 SER A CA 1
ATOM 3467 C C . SER A 1 475 ? 31.88200 38.20800 10.80600 1.000 36.73000 1032 SER A C 1
ATOM 3468 O O . SER A 1 475 ? 31.97000 37.94000 9.60000 1.000 41.21000 1032 SER A O 1
ATOM 3471 N N . PRO A 1 476 ? 30.70700 38.22800 11.43000 1.000 33.48000 1033 PRO A N 1
ATOM 3472 C CA . PRO A 1 476 ? 29.48100 37.90100 10.69800 1.000 39.42000 1033 PRO A CA 1
ATOM 3473 C C . PRO A 1 476 ? 29.17000 38.91700 9.61300 1.000 39.98000 1033 PRO A C 1
ATOM 3474 O O . PRO A 1 476 ? 29.60300 40.07000 9.64200 1.000 36.55000 1033 PRO A O 1
ATOM 3478 N N . THR A 1 477 ? 28.42000 38.44800 8.62600 1.000 41.24000 1034 THR A N 1
ATOM 3479 C CA . THR A 1 477 ? 27.86300 39.29300 7.58100 1.000 38.95000 1034 THR A CA 1
ATOM 3480 C C . THR A 1 477 ? 26.39700 39.56100 7.89500 1.000 41.04000 1034 THR A C 1
ATOM 3481 O O . THR A 1 477 ? 25.65000 38.63900 8.23900 1.000 41.08000 1034 THR A O 1
ATOM 3485 N N . ILE A 1 478 ? 26.00500 40.82700 7.80400 1.000 33.77000 1035 ILE A N 1
ATOM 3486 C CA . ILE A 1 478 ? 24.63100 41.26700 8.02100 1.000 34.95000 1035 ILE A CA 1
ATOM 3487 C C . ILE A 1 478 ? 24.12700 41.80600 6.69500 1.000 38.04000 1035 ILE A C 1
ATOM 3488 O O . ILE A 1 478 ? 24.72800 42.73100 6.13400 1.000 34.67000 1035 ILE A O 1
ATOM 3493 N N . THR A 1 479 ? 23.03500 41.22600 6.18400 1.000 38.00000 1036 THR A N 1
ATOM 3494 C CA . THR A 1 479 ? 22.57500 41.54200 4.84100 1.000 35.14000 1036 THR A CA 1
ATOM 3495 C C . THR A 1 479 ? 21.10300 41.92700 4.84300 1.000 40.00000 1036 THR A C 1
ATOM 3496 O O . THR A 1 479 ? 20.31700 41.46900 5.67900 1.000 41.25000 1036 THR A O 1
ATOM 3500 N N . PHE A 1 480 ? 20.75100 42.72400 3.85500 1.000 42.86000 1037 PHE A N 1
ATOM 3501 C CA . PHE A 1 480 ? 19.38000 43.14200 3.55400 1.000 47.92000 1037 PHE A CA 1
ATOM 3502 C C . PHE A 1 480 ? 19.32700 43.59000 2.12100 1.000 47.44000 1037 PHE A C 1
ATOM 3503 O O . PHE A 1 480 ? 20.17500 44.28100 1.66600 1.000 48.82000 1037 PHE A O 1
ATOM 3511 N N . THR A 1 481 ? 18.29800 43.20100 1.39800 0.800 51.36000 1038 THR A N 1
ATOM 3512 C CA . THR A 1 481 ? 18.12900 43.60400 0.01600 0.800 55.13000 1038 THR A CA 1
ATOM 3513 C C . THR A 1 481 ? 16.90200 44.53300 -0.06300 0.800 60.44000 1038 THR A C 1
ATOM 3514 O O . THR A 1 481 ? 15.85200 44.16400 0.39200 0.800 60.45000 1038 THR A O 1
#

Secondary structure (DSSP, 8-state):
-TTTT---SS--EEEEETTTTEEEEEEGGGTEEEEEETT-BEEEEE-TT-----B-EETTT-B-SS---EEEETTTTEEEEEEGGGTEEEEEETTTTEEEEEEE-SSB---SSEEEEGGGS-B--EEEEEEETTTTEEEEEEGGGTEEEEEETTT-EEEEEE--SS-S-EE-SSGGGEE-SSEEEEEE-TTSSEEEEEEGGGTEEEEEETTT--EEEEEES-SS-TT-------B-EEGGG-B-----EEEE-TTS-EEEEEGGGTEEEEEETTTTEEEEEE--SS-S-B-EEGGG-B-SSEEEEEE-TTSEEEEEEGGGTEEEEEEGGGGGG-EEEE---BS-PPP---EEEEPPPEEESEEEEEEEE---TT--B-SSS--EEEEEESSTTSEEES-SEEEPPTTSEEEEEEEE-SSS-EEEEEEEE--B--EEEEEEEEEEEESS-B--EEEE-

InterPro domains:
  IPR000033 LDLR class B repeat [SM00135] (559-601)
  IPR000033 LDLR class B repeat [SM00135] (850-891)
  IPR001258 NHL repeat [PF01436] (622-648)
  IPR001258 NHL repeat [PF01436] (857-881)
  IPR006439 HAD hydrolase, subfamily IA [PR00413] (74-85)
  IPR006439 HAD hydrolase, subfamily IA [PR00413] (172-185)
  IPR006439 HAD hydrolase, subfamily IA [PR00413] (204-220)
  IPR006439 HAD hydrolase, subfamily IA [PR00413] (222-242)
  IPR006439 HAD hydrolase, subfamily IA [TIGR01509] (203-260)
  IPR011042 Six-bladed beta-propeller, TolB-like [G3DSA:2.120.10.30] (547-706)
  IPR011042 Six-bladed beta-propeller, TolB-like [G3DSA:2.120.10.30] (784-886)
  IPR012336 Thioredoxin-like fold [PF13905] (419-514)
  IPR013766 Thioredoxin domain [PS51352] (359-536)
  IPR023198 Phosphoglycolate phosphatase-like, domain 2 [G3DSA:1.10.150.240] (87-158)
  IPR023214 HAD superfamily [G3DSA:3.40.50.1000] (76-266)
  IPR036249 Thioredoxin-like superfamily [SSF52833] (394-531)
  IPR036412 HAD-like superfamily [SSF56784] (45-284)
  IPR045302 NHL2, NHL repeat domain [cd14951] (604-946)

B-factor: mean 31.98, std 16.93, range [12.75, 127.03]

Nearest PDB structures (foldseek):
  7djm-assembly1_A  TM=1.002E+00  e=7.715E-104  Arabidopsis thaliana
  7djl-assembly1_C  TM=7.504E-01  e=4.773E-90  Arabidopsis thaliana
  7djl-assembly3_B  TM=7.554E-01  e=2.591E-87  Arabidopsis thaliana
  7djj-assembly1_A  TM=9.990E-01  e=9.929E-70  Arabidopsis thaliana
  7djk-assembly1_A  TM=9.917E-01  e=1.046E-66  Arabidopsis thaliana

GO terms:
  GO:0042651 thylakoid membrane (C, IDA)
  GO:0005634 nucleus (C, HDA)
  GO:0009507 chloroplast (C, HDA)
  GO:0009534 chloroplast thylakoid (C, HDA)
  GO:0009570 chloroplast stroma (C, HDA)
  GO:0010196 nonphotochemical quenching (P, IMP)

Organism: Arabidopsis thaliana (NCBI:txid3702)

Foldseek 3Di:
DCLVPFLAAQWFAWEADQVVQWIWICSQQLQKIWIAGVLQEGDDIQNQQSDADCDWWASVTHGAHRKAAWEADNVQRKIWIQRFQQQFIKIQHPVVRIIDTLDAGRAADDDQWFFDFGPVTHAHGFAYWYADRPQGWIWTQRLRQQFIWIARRVTRTITTLAACRDAWQFFDQARNRGGAHRWAEWEAFQVRQWIWTCRFQQQFIKIAGNVHRGIGTLAAGDPPGRHDSPRADQAWFAHDRGHAHRWRYWYQDNVRKMWTCSQQQQFIWIARSVRSGIDTFAACSDADAAKAQRNPGGAHRWHYWYAHNQQKIWICSRNSSWIKIWRVVCPNRIIIGTSDHHPDHRRNHLAEAEDHADAEQKAKEKEAEADDPPKFFDDVDFKKKAKQKAPGPQKDWPCRMDTADRRRIDMIIMGGDDADKIWMWIWMDTHMCHIYIYIYIYGYDDHDYDYDYHYHD

Solvent-accessible surface area: 19590 Å² total; per-residue (Å²): 90,105,89,92,102,29,18,10,94,78,0,2,6,11,9,25,3,62,139,80,82,26,0,0,0,0,0,0,44,30,5,0,0,0,0,0,42,29,99,0,54,73,88,37,33,0,5,47,44,15,101,97,23,50,101,61,18,35,15,140,93,8,14,0,28,73,0,21,0,9,9,34,0,77,153,81,39,21,0,0,0,0,0,3,88,7,14,0,0,0,18,0,22,24,105,100,97,96,0,66,22,18,0,0,50,6,14,109,5,66,41,96,139,24,35,98,122,12,65,147,0,38,3,12,18,0,60,12,5,11,23,5,71,114,91,23,46,0,10,0,0,1,0,30,4,27,1,0,2,9,14,10,35,137,82,8,60,0,93,21,16,0,0,25,14,147,54,71,8,59,48,19,89,68,46,104,70,0,0,0,0,43,0,1,0,6,17,25,3,82,92,47,100,37,0,17,0,0,0,0,61,1,5,0,0,0,0,0,46,21,139,73,1,3,13,94,43,3,1,2,0,12,62,183,136,31,142,45,52,163,75,85,21,62,67,60,17,72,15,62,110,0,43,0,46,29,0,19,1,12,15,16,10,110,104,14,43,0,18,0,0,0,0,91,18,33,24,0,0,73,0,38,11,120,74,58,138,0,35,17,26,0,2,71,25,147,49,20,58,111,48,18,128,8,116,33,0,38,0,7,60,0,5,1,15,6,40,13,110,125,11,52,0,0,0,0,0,19,81,15,16,9,1,0,32,0,36,37,123,93,43,157,97,4,46,0,57,10,8,81,40,87,58,16,112,70,28,96,122,122,104,76,28,76,16,121,45,4,60,7,57,67,1,40,0,38,1,104,4,48,44,77,151,73,99,139,49,29,181,152,34,160,7,98,7,70,10,88,24,117,59,140,112,20,6,62,8,111,44,69,104,15,63,12,37,120,112,0,29,27,122,0,69,0,72,5,78,50,106,70,59,7,33,0,47,1,38,2,132,4,95,90,103,109,44,0,32,0,32,0,12,2,80,24,94,44,135,142,90,32,67,39,91,4,83,30,117

Radius of gyration: 23.26 Å; Cα contacts (8 Å, |Δi|>4): 1479; chains: 1; bounding box: 56×68×47 Å

Sequence (457 aa):
GRLATSPLKFPGKLAIDTLNNRLFISDSNHNRIIIVTDLEGNFIVQIGSSGEEGFQDGSFEDAAFNRRPQGLAYNAKKNLLYVADTENHALREIDFVNERVQTLAGNGTKGSDYQGGRKGTKQLLNSPWDVCCFEPVNEKVYIAMAGQHQIWEYSVLDGITRVFSGNGYERNLNGSSTPQTTSFAQPSGISLGPDLKEAYIADSESSSIRALDLQTGGSRLLAGGDPYFSENLFKFGDNDGVGAEVLLQHPLGVLCANDGQIYLTDSYNHKIKKLDPVTKRVVTLAGTGKAGFKDGKVKGAQLSEPAGLAITENGRLFVADTNNSLIRYIDLNKGEDSEILTLELKGVQPPTPTKIVKVDSVTSREGDLNLKISLPDGYHFSKEARSKFVVDVEPENAVAIDPTEGTLSPEGSTMLHFIQSSTSASVGKISCKVYYCQSVQFEVPFKVESELSASPTITFT